Protein AF-0000000065790047 (afdb_homodimer)

InterPro domains:
  IPR000246 Peptidase T2, asparaginase 2 [PF01112] (4-310)
  IPR000246 Peptidase T2, asparaginase 2 [PTHR10188] (5-306)
  IPR029055 Nucleophile aminohydrolases, N-terminal [SSF56235] (20-314)
  IPR033844 Asparaginase-like 1, metazoa [cd04702] (3-308)

Foldseek 3Di:
DFDKKKKKWQFFALDDPVLVVLLVVLQLVLFLQLVCQQPPDPPDHHHQQSSFQSSQLSSLQRLSGQFQQVNAAAQVRFFWKKKKKFKAAVGQMFIETRDHQFSRRQVLGVLRSVVVPDRYDYDPVSNVSCVVVPTDGHPGCPSPDPVNVVLLVLVVVCVVVVHDQQFLQAPDPPDDPSRLGQRKIKMWIAHPVLMIMIMIMGRGGHHHHNVDDFQRRPELFQWHHHLQQWTKGKHWNRVLRNVLSQNNQLSCCCVPVVDFSAVSQAVSQVVSCVPPVTWIWMWIQTSSGGIHTDTPHQWMWMWMDDPQKIWIDIGDPDIDIDGSD/DFDKKKKKWQFFALDDPVLVVLLVVLQLVLFLQLVCQQPPDPPDHHHQQSSFQSSQLSSLQRLSGQFQQVNAAAQVRFFWKWKKKFKAAVGQMFIETRDHQFSRRQVLGVLRSVVVPDRYDYDPVSNVSCVVVPTDGHPGCPSPDPVNVVLLVLVVVCVVVVHDQQFSQAPDPPDDPSRLGQGKIKMWIAHPVLMIMIMIMGRGGHHHHNVDDFQRRPELFQWHHHLQQWTKGKHWNRVLRNVLSQNNQLSCCCVPVVDFSAVSQAVSQVVSCVPPVTWIWMWIQTSSGGIHTDTPHQWMWMWMDDPQKIWIDIGDPDIDIDGSD

Sequence (650 aa):
MPRPVLLIHGGAGDIPDSRIAGKFKGIKEALRCAWGSLVPASGAKGGALDAVETAVRSMELDENFNAGYGSCLNTDGQVEMEASLMEGQDLRAGCVTLLRDVMHPITVARRLMEKQRHTFIGGEAAQELALSTGSERLPANALVTEGARFTLQQFKEQLTQGKDPFFARTELAAEQKTDPSGETVGAVAMDHNGQIVVGTSTGGITGKWPGRIGDTPILGSGTYADNARGGVSTTGHGETIMRYNLAQRILAAIEHKGMSAQAAADQECREMTRRIGGTGGAIVVGHAGDLGISFTSQRMAWGYIQDDTIFYGIEGQVVHQEPLSMPRPVLLIHGGAGDIPDSRIAGKFKGIKEALRCAWGSLVPASGAKGGALDAVETAVRSMELDENFNAGYGSCLNTDGQVEMEASLMEGQDLRAGCVTLLRDVMHPITVARRLMEKQRHTFIGGEAAQELALSTGSERLPANALVTEGARFTLQQFKEQLTQGKDPFFARTELAAEQKTDPSGETVGAVAMDHNGQIVVGTSTGGITGKWPGRIGDTPILGSGTYADNARGGVSTTGHGETIMRYNLAQRILAAIEHKGMSAQAAADQECREMTRRIGGTGGAIVVGHAGDLGISFTSQRMAWGYIQDDTIFYGIEGQVVHQEPLS

Organism: Drosophila pseudoobscura pseudoobscura (NCBI:txid46245)

Solvent-accessible surface area (backbone atoms only — not comparable to full-atom values): 30143 Å² total; per-residue (Å²): 119,50,68,61,39,47,39,37,37,50,17,13,24,67,71,53,77,88,49,48,66,50,40,51,52,45,47,53,50,17,49,60,64,11,45,50,27,40,59,36,58,90,89,50,87,56,25,18,62,51,14,23,51,43,26,44,43,47,39,15,68,31,62,72,25,18,11,36,28,28,14,22,20,23,69,83,68,42,64,43,27,28,3,18,30,28,34,10,79,74,41,49,37,6,19,28,29,56,31,55,51,48,60,50,48,48,57,43,5,46,54,37,31,70,64,74,75,58,39,30,31,26,36,68,41,33,42,50,51,29,48,75,70,72,46,61,80,49,58,89,66,67,44,60,39,72,66,33,52,51,52,38,51,51,50,53,52,39,47,74,72,68,48,77,74,74,60,57,62,52,79,74,75,80,74,86,72,80,49,52,47,18,19,20,30,24,19,32,18,28,15,56,84,50,43,23,14,19,25,19,30,22,11,50,37,48,52,32,59,70,41,56,52,64,14,39,43,34,55,30,16,10,23,35,29,29,36,88,43,22,21,24,25,42,24,23,40,33,61,45,35,30,56,63,20,46,31,43,52,25,39,45,34,27,65,70,68,65,38,50,33,36,58,18,35,44,51,44,40,50,48,43,26,70,70,67,58,34,32,23,26,40,41,29,35,27,55,86,60,46,64,14,77,28,62,63,28,74,23,38,35,35,32,35,53,56,94,66,25,33,36,33,36,38,48,90,86,54,73,46,73,47,64,68,118,119,49,69,62,39,46,39,37,36,50,16,16,26,67,72,53,78,88,49,49,65,50,40,51,52,48,48,51,50,16,49,61,64,11,46,49,27,40,59,38,58,91,91,51,88,55,23,18,64,52,14,23,51,43,25,44,45,48,38,15,67,32,62,72,25,20,11,36,28,29,16,22,21,22,69,84,70,43,62,43,28,29,4,18,30,27,32,10,80,76,41,49,36,6,20,27,29,56,31,58,50,48,60,49,48,49,57,41,7,45,53,38,31,71,64,74,76,56,39,30,30,25,36,69,41,33,42,49,51,28,48,76,70,71,46,61,80,50,58,90,65,68,45,60,38,71,68,35,52,51,52,37,51,51,50,52,52,38,47,74,72,67,48,78,73,75,60,55,63,52,79,72,74,83,77,86,72,81,51,50,47,18,18,22,30,24,19,32,18,29,14,56,86,50,42,23,15,17,24,17,29,21,10,52,38,49,53,32,58,69,43,56,52,65,14,39,42,34,55,31,16,10,25,35,27,28,35,88,43,22,21,22,24,41,25,22,41,34,61,44,35,29,59,63,21,46,30,43,52,25,40,45,34,27,65,69,68,64,38,50,32,37,56,18,34,43,50,45,41,50,48,43,25,71,71,66,58,34,34,24,27,39,42,29,33,28,55,87,58,45,64,14,75,28,61,64,27,74,24,38,35,36,34,34,52,55,94,66,26,34,37,36,38,40,47,88,87,54,73,47,73,46,64,68,118

Nearest PDB structures (foldseek):
  4o48-assembly1_B  TM=9.661E-01  e=6.211E-39  Cavia porcellus
  4o47-assembly1_A  TM=9.664E-01  e=2.995E-37  Cavia porcellus
  4o47-assembly1_B  TM=9.741E-01  e=1.843E-36  Cavia porcellus
  2zak-assembly1_A  TM=9.322E-01  e=5.447E-31  Escherichia coli K-12
  3c17-assembly1_B  TM=9.003E-01  e=6.133E-29  Escherichia coli K-12

pLDDT: mean 92.82, std 13.57, range [29.94, 99.0]

Radius of gyration: 23.4 Å; Cα contacts (8 Å, |Δi|>4): 1970; chains: 2; bounding box: 59×70×54 Å

Structure (mmCIF, N/CA/C/O backbone):
data_AF-0000000065790047-model_v1
#
loop_
_entity.id
_entity.type
_entity.pdbx_description
1 polymer 'Probable isoaspartyl peptidase/L-asparaginase GA20639'
#
loop_
_atom_site.group_PDB
_atom_site.id
_atom_site.type_symbol
_atom_site.label_atom_id
_atom_site.label_alt_id
_atom_site.label_comp_id
_atom_site.label_asym_id
_atom_site.label_entity_id
_atom_site.label_seq_id
_atom_site.pdbx_PDB_ins_code
_atom_site.Cartn_x
_atom_site.Cartn_y
_atom_site.Cartn_z
_atom_site.occupancy
_atom_site.B_iso_or_equiv
_atom_site.auth_seq_id
_atom_site.auth_comp_id
_atom_site.auth_asym_id
_atom_site.auth_atom_id
_atom_site.pdbx_PDB_model_num
ATOM 1 N N . MET A 1 1 ? -23.281 -11.891 -21.797 1 73.44 1 MET A N 1
ATOM 2 C CA . MET A 1 1 ? -22.531 -12.016 -20.547 1 73.44 1 MET A CA 1
ATOM 3 C C . MET A 1 1 ? -21.047 -12.211 -20.844 1 73.44 1 MET A C 1
ATOM 5 O O . MET A 1 1 ? -20.672 -12.836 -21.828 1 73.44 1 MET A O 1
ATOM 9 N N . PRO A 1 2 ? -20.172 -11.586 -19.969 1 85 2 PRO A N 1
ATOM 10 C CA . PRO A 1 2 ? -18.75 -11.789 -20.266 1 85 2 PRO A CA 1
ATOM 11 C C . PRO A 1 2 ? -18.328 -13.25 -20.141 1 85 2 PRO A C 1
ATOM 13 O O . PRO A 1 2 ? -18.938 -14.016 -19.391 1 85 2 PRO A O 1
ATOM 16 N N . ARG A 1 3 ? -17.406 -13.617 -20.922 1 90.38 3 ARG A N 1
ATOM 17 C CA . ARG A 1 3 ? -16.828 -14.945 -20.812 1 90.38 3 ARG A CA 1
ATOM 18 C C . ARG A 1 3 ? -15.953 -15.07 -19.578 1 90.38 3 ARG A C 1
ATOM 20 O O . ARG A 1 3 ? -15.109 -14.203 -19.312 1 90.38 3 ARG A O 1
ATOM 27 N N . PRO A 1 4 ? -16.172 -16.125 -18.781 1 95.12 4 PRO A N 1
ATOM 28 C CA . PRO A 1 4 ? -15.328 -16.312 -17.609 1 95.12 4 PRO A CA 1
ATOM 29 C C . PRO A 1 4 ? -13.859 -16.516 -17.969 1 95.12 4 PRO A C 1
ATOM 31 O O . PRO A 1 4 ? -13.547 -17.172 -18.953 1 95.12 4 PRO A O 1
ATOM 34 N N . VAL A 1 5 ? -13.055 -15.93 -17.156 1 96.88 5 VAL A N 1
ATOM 35 C CA . VAL A 1 5 ? -11.609 -16.031 -17.359 1 96.88 5 VAL A CA 1
ATOM 36 C C . VAL A 1 5 ? -10.914 -16.297 -16.031 1 96.88 5 VAL A C 1
ATOM 38 O O . VAL A 1 5 ? -11.32 -15.781 -14.992 1 96.88 5 VAL A O 1
ATOM 41 N N . LEU A 1 6 ? -9.953 -17.203 -16.078 1 98.44 6 LEU A N 1
ATOM 42 C CA . LEU A 1 6 ? -9.062 -17.469 -14.953 1 98.44 6 LEU A CA 1
ATOM 43 C C . LEU A 1 6 ? -7.605 -17.438 -15.398 1 98.44 6 LEU A C 1
ATOM 45 O O . LEU A 1 6 ? -7.203 -18.219 -16.266 1 98.44 6 LEU A O 1
ATOM 49 N N . LEU A 1 7 ? -6.859 -16.531 -14.906 1 98.88 7 LEU A N 1
ATOM 50 C CA . LEU A 1 7 ? -5.441 -16.344 -15.195 1 98.88 7 LEU A CA 1
ATOM 51 C C . LEU A 1 7 ? -4.617 -16.359 -13.914 1 98.88 7 LEU A C 1
ATOM 53 O O . LEU A 1 7 ? -4.949 -15.68 -12.945 1 98.88 7 LEU A O 1
ATOM 57 N N . ILE A 1 8 ? -3.51 -17.219 -13.875 1 98.88 8 ILE A N 1
ATOM 58 C CA . ILE A 1 8 ? -2.725 -17.312 -12.648 1 98.88 8 ILE A CA 1
ATOM 59 C C . ILE A 1 8 ? -1.24 -17.172 -12.977 1 98.88 8 ILE A C 1
ATOM 61 O O . ILE A 1 8 ? -0.826 -17.359 -14.125 1 98.88 8 ILE A O 1
ATOM 65 N N . HIS A 1 9 ? -0.458 -16.734 -12.023 1 98.75 9 HIS A N 1
ATOM 66 C CA . HIS A 1 9 ? 0.995 -16.844 -12.094 1 98.75 9 HIS A CA 1
ATOM 67 C C . HIS A 1 9 ? 1.55 -17.578 -10.875 1 98.75 9 HIS A C 1
ATOM 69 O O . HIS A 1 9 ? 0.927 -17.578 -9.812 1 98.75 9 HIS A O 1
ATOM 75 N N . GLY A 1 10 ? 2.727 -18.203 -11.102 1 97.81 10 GLY A N 1
ATOM 76 C CA . GLY A 1 10 ? 3.43 -18.922 -10.047 1 97.81 10 GLY A CA 1
ATOM 77 C C . GLY A 1 10 ? 4.766 -18.297 -9.695 1 97.81 10 GLY A C 1
ATOM 78 O O . GLY A 1 10 ? 5.711 -19 -9.328 1 97.81 10 GLY A O 1
ATOM 79 N N . GLY A 1 11 ? 4.82 -16.984 -9.945 1 96.25 11 GLY A N 1
ATOM 80 C CA . GLY A 1 11 ? 6.016 -16.281 -9.508 1 96.25 11 GLY A CA 1
ATOM 81 C C . GLY A 1 11 ? 6.977 -15.977 -10.648 1 96.25 11 GLY A C 1
ATOM 82 O O . GLY A 1 11 ? 7.164 -16.797 -11.539 1 96.25 11 GLY A O 1
ATOM 83 N N . ALA A 1 12 ? 7.598 -14.812 -10.531 1 93.62 12 ALA A N 1
ATOM 84 C CA . ALA A 1 12 ? 8.625 -14.359 -11.461 1 93.62 12 ALA A CA 1
ATOM 85 C C . ALA A 1 12 ? 10.008 -14.391 -10.82 1 93.62 12 ALA A C 1
ATOM 87 O O . ALA A 1 12 ? 10.148 -14.148 -9.617 1 93.62 12 ALA A O 1
ATOM 88 N N . GLY A 1 13 ? 11.047 -14.711 -11.633 1 91.56 13 GLY A N 1
ATOM 89 C CA . GLY A 1 13 ? 12.422 -14.711 -11.148 1 91.56 13 GLY A CA 1
ATOM 90 C C . GLY A 1 13 ? 13.344 -15.578 -11.984 1 91.56 13 GLY A C 1
ATOM 91 O O . GLY A 1 13 ? 13.047 -15.883 -13.141 1 91.56 13 GLY A O 1
ATOM 92 N N . ASP A 1 14 ? 14.469 -15.891 -11.367 1 87.38 14 ASP A N 1
ATOM 93 C CA . ASP A 1 14 ? 15.445 -16.781 -11.992 1 87.38 14 ASP A CA 1
ATOM 94 C C . ASP A 1 14 ? 15.164 -18.234 -11.633 1 87.38 14 ASP A C 1
ATOM 96 O O . ASP A 1 14 ? 15.961 -18.875 -10.945 1 87.38 14 ASP A O 1
ATOM 100 N N . ILE A 1 15 ? 14.164 -18.766 -12.234 1 89.56 15 ILE A N 1
ATOM 101 C CA . ILE A 1 15 ? 13.719 -20.125 -11.984 1 89.56 15 ILE A CA 1
ATOM 102 C C . ILE A 1 15 ? 14.648 -21.109 -12.688 1 89.56 15 ILE A C 1
ATOM 104 O O . ILE A 1 15 ? 14.727 -21.125 -13.922 1 89.56 15 ILE A O 1
ATOM 108 N N . PRO A 1 16 ? 15.312 -21.922 -11.953 1 89.69 16 PRO A N 1
ATOM 109 C CA . PRO A 1 16 ? 16.203 -22.906 -12.602 1 89.69 16 PRO A CA 1
ATOM 110 C C . PRO A 1 16 ? 15.43 -23.969 -13.367 1 89.69 16 PRO A C 1
ATOM 112 O O . PRO A 1 16 ? 14.258 -24.234 -13.078 1 89.69 16 PRO A O 1
ATOM 115 N N . ASP A 1 17 ? 16.094 -24.688 -14.195 1 92.94 17 ASP A N 1
ATOM 116 C CA . ASP A 1 17 ? 15.484 -25.703 -15.031 1 92.94 17 ASP A CA 1
ATOM 117 C C . ASP A 1 17 ? 14.852 -26.812 -14.188 1 92.94 17 ASP A C 1
ATOM 119 O O . ASP A 1 17 ? 13.805 -27.359 -14.539 1 92.94 17 ASP A O 1
ATOM 123 N N . SER A 1 18 ? 15.477 -27.031 -13.07 1 91.69 18 SER A N 1
ATOM 124 C CA . SER A 1 18 ? 15.062 -28.141 -12.219 1 91.69 18 SER A CA 1
ATOM 125 C C . SER A 1 18 ? 13.703 -27.891 -11.586 1 91.69 18 SER A C 1
ATOM 127 O O . SER A 1 18 ? 13.055 -28.812 -11.102 1 91.69 18 SER A O 1
ATOM 129 N N . ARG A 1 19 ? 13.203 -26.672 -11.641 1 92.25 19 ARG A N 1
ATOM 130 C CA . ARG A 1 19 ? 11.953 -26.328 -10.969 1 92.25 19 ARG A CA 1
ATOM 131 C C . ARG A 1 19 ? 10.812 -26.172 -11.977 1 92.25 19 ARG A C 1
ATOM 133 O O . ARG A 1 19 ? 9.648 -26.062 -11.586 1 92.25 19 ARG A O 1
ATOM 140 N N . ILE A 1 20 ? 11.07 -26.266 -13.211 1 95.62 20 ILE A N 1
ATOM 141 C CA . ILE A 1 20 ? 10.102 -25.953 -14.258 1 95.62 20 ILE A CA 1
ATOM 142 C C . ILE A 1 20 ? 8.977 -26.984 -14.234 1 95.62 20 ILE A C 1
ATOM 144 O O . ILE A 1 20 ? 7.797 -26.625 -14.25 1 95.62 20 ILE A O 1
ATOM 148 N N . ALA A 1 21 ? 9.352 -28.234 -14.133 1 97 21 ALA A N 1
ATOM 149 C CA . ALA A 1 21 ? 8.352 -29.297 -14.164 1 97 21 ALA A CA 1
ATOM 150 C C . ALA A 1 21 ? 7.383 -29.172 -12.992 1 97 21 ALA A C 1
ATOM 152 O O . ALA A 1 21 ? 6.176 -29.359 -13.148 1 97 21 ALA A O 1
ATOM 153 N N . GLY A 1 22 ? 7.953 -28.906 -11.82 1 96.56 22 GLY A N 1
ATOM 154 C CA . GLY A 1 22 ? 7.117 -28.719 -10.648 1 96.56 22 GLY A CA 1
ATOM 155 C C . GLY A 1 22 ? 6.191 -27.531 -10.75 1 96.56 22 GLY A C 1
ATOM 156 O O . GLY A 1 22 ? 5.031 -27.594 -10.336 1 96.56 22 GLY A O 1
ATOM 157 N N . LYS A 1 23 ? 6.672 -26.469 -11.305 1 96.88 23 LYS A N 1
ATOM 158 C CA . LYS A 1 23 ? 5.863 -25.266 -11.492 1 96.88 23 LYS A CA 1
ATOM 159 C C . LYS A 1 23 ? 4.707 -25.531 -12.461 1 96.88 23 LYS A C 1
ATOM 161 O O . LYS A 1 23 ? 3.582 -25.078 -12.219 1 96.88 23 LYS A O 1
ATOM 166 N N . PHE A 1 24 ? 4.996 -26.234 -13.539 1 98 24 PHE A N 1
ATOM 167 C CA . PHE A 1 24 ? 3.943 -26.562 -14.492 1 98 24 PHE A CA 1
ATOM 168 C C . PHE A 1 24 ? 2.869 -27.422 -13.844 1 98 24 PHE A C 1
ATOM 170 O O . PHE A 1 24 ? 1.676 -27.188 -14.031 1 98 24 PHE A O 1
ATOM 177 N N . LYS A 1 25 ? 3.34 -28.391 -13.133 1 98.19 25 LYS A N 1
ATOM 178 C CA . LYS A 1 25 ? 2.389 -29.266 -12.445 1 98.19 25 LYS A CA 1
ATOM 179 C C . LYS A 1 25 ? 1.497 -28.453 -11.5 1 98.19 25 LYS A C 1
ATOM 181 O O . LYS A 1 25 ? 0.277 -28.641 -11.492 1 98.19 25 LYS A O 1
ATOM 186 N N . GLY A 1 26 ? 2.125 -27.594 -10.719 1 98.12 26 GLY A N 1
ATOM 187 C CA . GLY A 1 26 ? 1.375 -26.781 -9.773 1 98.12 26 GLY A CA 1
ATOM 188 C C . GLY A 1 26 ? 0.401 -25.828 -10.453 1 98.12 26 GLY A C 1
ATOM 189 O O . GLY A 1 26 ? -0.725 -25.656 -9.977 1 98.12 26 GLY A O 1
ATOM 190 N N . ILE A 1 27 ? 0.822 -25.25 -11.547 1 98.44 27 ILE A N 1
ATOM 191 C CA . ILE A 1 27 ? -0.015 -24.328 -12.305 1 98.44 27 ILE A CA 1
ATOM 192 C C . ILE A 1 27 ? -1.247 -25.062 -12.828 1 98.44 27 ILE A C 1
ATOM 194 O O . ILE A 1 27 ? -2.375 -24.594 -12.672 1 98.44 27 ILE A O 1
ATOM 198 N N . LYS A 1 28 ? -1.016 -26.188 -13.398 1 98.44 28 LYS A N 1
ATOM 199 C CA . LYS A 1 28 ? -2.115 -26.938 -13.984 1 98.44 28 LYS A CA 1
ATOM 200 C C . LYS A 1 28 ? -3.098 -27.406 -12.906 1 98.44 28 LYS A C 1
ATOM 202 O O . LYS A 1 28 ? -4.312 -27.328 -13.094 1 98.44 28 LYS A O 1
ATOM 207 N N . GLU A 1 29 ? -2.566 -27.844 -11.836 1 98.25 29 GLU A N 1
ATOM 208 C CA . GLU A 1 29 ? -3.414 -28.297 -10.734 1 98.25 29 GLU A CA 1
ATOM 209 C C . GLU A 1 29 ? -4.266 -27.156 -10.195 1 98.25 29 GLU A C 1
ATOM 211 O O . GLU A 1 29 ? -5.461 -27.328 -9.953 1 98.25 29 GLU A O 1
ATOM 216 N N . ALA A 1 30 ? -3.664 -26 -9.984 1 98.56 30 ALA A N 1
ATOM 217 C CA . ALA A 1 30 ? -4.379 -24.828 -9.484 1 98.56 30 ALA A CA 1
ATOM 218 C C . ALA A 1 30 ? -5.508 -24.422 -10.43 1 98.56 30 ALA A C 1
ATOM 220 O O . ALA A 1 30 ? -6.617 -24.109 -9.984 1 98.56 30 ALA A O 1
ATOM 221 N N . LEU A 1 31 ? -5.23 -24.484 -11.727 1 98.69 31 LEU A N 1
ATOM 222 C CA . LEU A 1 31 ? -6.23 -24.109 -12.727 1 98.69 31 LEU A CA 1
ATOM 223 C C . LEU A 1 31 ? -7.406 -25.094 -12.703 1 98.69 31 LEU A C 1
ATOM 225 O O . LEU A 1 31 ? -8.562 -24.672 -12.695 1 98.69 31 LEU A O 1
ATOM 229 N N . ARG A 1 32 ? -7.125 -26.344 -12.664 1 97.25 32 ARG A N 1
ATOM 230 C CA . ARG A 1 32 ? -8.172 -27.359 -12.695 1 97.25 32 ARG A CA 1
ATOM 231 C C . ARG A 1 32 ? -9.07 -27.266 -11.469 1 97.25 32 ARG A C 1
ATOM 233 O O . ARG A 1 32 ? -10.297 -27.312 -11.586 1 97.25 32 ARG A O 1
ATOM 240 N N . CYS A 1 33 ? -8.477 -27.062 -10.344 1 95.31 33 CYS A N 1
ATOM 241 C CA . CYS A 1 33 ? -9.258 -26.984 -9.117 1 95.31 33 CYS A CA 1
ATOM 242 C C . CYS A 1 33 ? -10.109 -25.719 -9.094 1 95.31 33 CYS A C 1
ATOM 244 O O . CYS A 1 33 ? -11.25 -25.734 -8.625 1 95.31 33 CYS A O 1
ATOM 246 N N . ALA A 1 34 ? -9.57 -24.656 -9.602 1 97.44 34 ALA A N 1
ATOM 247 C CA . ALA A 1 34 ? -10.219 -23.344 -9.477 1 97.44 34 ALA A CA 1
ATOM 248 C C . ALA A 1 34 ? -11.297 -23.172 -10.547 1 97.44 34 ALA A C 1
ATOM 250 O O . ALA A 1 34 ? -12.273 -22.453 -10.336 1 97.44 34 ALA A O 1
ATOM 251 N N . TRP A 1 35 ? -11.125 -23.797 -11.656 1 95.81 35 TRP A N 1
ATOM 252 C CA . TRP A 1 35 ? -12.062 -23.609 -12.758 1 95.81 35 TRP A CA 1
ATOM 253 C C . TRP A 1 35 ? -13.461 -24.062 -12.367 1 95.81 35 TRP A C 1
ATOM 255 O O . TRP A 1 35 ? -14.453 -23.422 -12.719 1 95.81 35 TRP A O 1
ATOM 265 N N . GLY A 1 36 ? -13.539 -25.156 -11.656 1 92.12 36 GLY A N 1
ATOM 266 C CA . GLY A 1 36 ? -14.828 -25.625 -11.172 1 92.12 36 GLY A CA 1
ATOM 267 C C . GLY A 1 36 ? -15.539 -24.641 -10.281 1 92.12 36 GLY A C 1
ATOM 268 O O . GLY A 1 36 ? -16.781 -24.578 -10.266 1 92.12 36 GLY A O 1
ATOM 269 N N . SER A 1 37 ? -14.781 -23.875 -9.57 1 93.94 37 SER A N 1
ATOM 270 C CA . SER A 1 37 ? -15.344 -22.844 -8.703 1 93.94 37 SER A CA 1
ATOM 271 C C . SER A 1 37 ? -15.82 -21.641 -9.508 1 93.94 37 SER A C 1
ATOM 273 O O . SER A 1 37 ? -16.766 -20.953 -9.109 1 93.94 37 SER A O 1
ATOM 275 N N . LEU A 1 38 ? -15.18 -21.375 -10.625 1 95.31 38 LEU A N 1
ATOM 276 C CA . LEU A 1 38 ? -15.516 -20.234 -11.461 1 95.31 38 LEU A CA 1
ATOM 277 C C . LEU A 1 38 ? -16.766 -20.516 -12.289 1 95.31 38 LEU A C 1
ATOM 279 O O . LEU A 1 38 ? -17.625 -19.641 -12.445 1 95.31 38 LEU A O 1
ATOM 283 N N . VAL A 1 39 ? -16.797 -21.703 -12.844 1 90.81 39 VAL A N 1
ATOM 284 C CA . VAL A 1 39 ? -17.922 -22.172 -13.648 1 90.81 39 VAL A CA 1
ATOM 285 C C . VAL A 1 39 ? -18.516 -23.422 -13.016 1 90.81 39 VAL A C 1
ATOM 287 O O . VAL A 1 39 ? -18.297 -24.531 -13.492 1 90.81 39 VAL A O 1
ATOM 290 N N . PRO A 1 40 ? -19.25 -23.125 -12.023 1 83.44 40 PRO A N 1
ATOM 291 C CA . PRO A 1 40 ? -19.812 -24.297 -11.336 1 83.44 40 PRO A CA 1
ATOM 292 C C . PRO A 1 40 ? -20.844 -25.047 -12.18 1 83.44 40 PRO A C 1
ATOM 294 O O . PRO A 1 40 ? -21.453 -24.453 -13.07 1 83.44 40 PRO A O 1
ATOM 297 N N . ALA A 1 41 ? -20.781 -26.344 -11.844 1 78.94 41 ALA A N 1
ATOM 298 C CA . ALA A 1 41 ? -21.844 -27.141 -12.461 1 78.94 41 ALA A CA 1
ATOM 299 C C . ALA A 1 41 ? -23.219 -26.578 -12.109 1 78.94 41 ALA A C 1
ATOM 301 O O . ALA A 1 41 ? -23.359 -25.812 -11.148 1 78.94 41 ALA A O 1
ATOM 302 N N . SER A 1 42 ? -24.094 -26.906 -12.906 1 74.06 42 SER A N 1
ATOM 303 C CA . SER A 1 42 ? -25.453 -26.406 -12.766 1 74.06 42 SER A CA 1
ATOM 304 C C . SER A 1 42 ? -25.938 -26.5 -11.32 1 74.06 42 SER A C 1
ATOM 306 O O . SER A 1 42 ? -25.844 -27.562 -10.703 1 74.06 42 SER A O 1
ATOM 308 N N . GLY A 1 43 ? -26.312 -25.297 -10.797 1 70.88 43 GLY A N 1
ATOM 309 C CA . GLY A 1 43 ? -26.922 -25.25 -9.484 1 70.88 43 GLY A CA 1
ATOM 310 C C . GLY A 1 43 ? -25.922 -24.984 -8.367 1 70.88 43 GLY A C 1
ATOM 311 O O . GLY A 1 43 ? -26.312 -24.672 -7.242 1 70.88 43 GLY A O 1
ATOM 312 N N . ALA A 1 44 ? -24.688 -25.062 -8.664 1 75.19 44 ALA A N 1
ATOM 313 C CA . ALA A 1 44 ? -23.719 -24.891 -7.582 1 75.19 44 ALA A CA 1
ATOM 314 C C . ALA A 1 44 ? -23.312 -23.422 -7.441 1 75.19 44 ALA A C 1
ATOM 316 O O . ALA A 1 44 ? -23.438 -22.656 -8.391 1 75.19 44 ALA A O 1
ATOM 317 N N . LYS A 1 45 ? -23.016 -23.094 -6.176 1 79.62 45 LYS A N 1
ATOM 318 C CA . LYS A 1 45 ? -22.547 -21.75 -5.891 1 79.62 45 LYS A CA 1
ATOM 319 C C . LYS A 1 45 ? -21.078 -21.578 -6.293 1 79.62 45 LYS A C 1
ATOM 321 O O . LYS A 1 45 ? -20.297 -22.516 -6.188 1 79.62 45 LYS A O 1
ATOM 326 N N . GLY A 1 46 ? -20.688 -20.531 -7.098 1 83.88 46 GLY A N 1
ATOM 327 C CA . GLY A 1 46 ? -19.328 -20.188 -7.461 1 83.88 46 GLY A CA 1
ATOM 328 C C . GLY A 1 46 ? -19.203 -18.828 -8.109 1 83.88 46 GLY A C 1
ATOM 329 O O . GLY A 1 46 ? -20.203 -18.125 -8.281 1 83.88 46 GLY A O 1
ATOM 330 N N . GLY A 1 47 ? -18.062 -18.375 -8.242 1 95.25 47 GLY A N 1
ATOM 331 C CA . GLY A 1 47 ? -17.766 -17.078 -8.844 1 95.25 47 GLY A CA 1
ATOM 332 C C . GLY A 1 47 ? -16.297 -16.734 -8.805 1 95.25 47 GLY A C 1
ATOM 333 O O . GLY A 1 47 ? -15.461 -17.594 -8.492 1 95.25 47 GLY A O 1
ATOM 334 N N . ALA A 1 48 ? -16.062 -15.617 -9.242 1 98 48 ALA A N 1
ATOM 335 C CA . ALA A 1 48 ? -14.664 -15.172 -9.359 1 98 48 ALA A CA 1
ATOM 336 C C . ALA A 1 48 ? -13.969 -15.203 -8 1 98 48 ALA A C 1
ATOM 338 O O . ALA A 1 48 ? -12.797 -15.578 -7.906 1 98 48 ALA A O 1
ATOM 339 N N . LEU A 1 49 ? -14.672 -14.82 -6.949 1 98.19 49 LEU A N 1
ATOM 340 C CA . LEU A 1 49 ? -14.094 -14.781 -5.609 1 98.19 49 LEU A CA 1
ATOM 341 C C . LEU A 1 49 ? -13.656 -16.172 -5.168 1 98.19 49 LEU A C 1
ATOM 343 O O . LEU A 1 49 ? -12.516 -16.359 -4.723 1 98.19 49 LEU A O 1
ATOM 347 N N . ASP A 1 50 ? -14.5 -17.156 -5.328 1 98.12 50 ASP A N 1
ATOM 348 C CA . ASP A 1 50 ? -14.195 -18.531 -4.949 1 98.12 50 ASP A CA 1
ATOM 349 C C . ASP A 1 50 ? -13.07 -19.109 -5.812 1 98.12 50 ASP A C 1
ATOM 351 O O . ASP A 1 50 ? -12.203 -19.828 -5.312 1 98.12 50 ASP A O 1
ATOM 355 N N . ALA A 1 51 ? -13.078 -18.812 -7.043 1 98.56 51 ALA A N 1
ATOM 356 C CA . ALA A 1 51 ? -12.078 -19.328 -7.973 1 98.56 51 ALA A CA 1
ATOM 357 C C . ALA A 1 51 ? -10.688 -18.812 -7.625 1 98.56 51 ALA A C 1
ATOM 359 O O . ALA A 1 51 ? -9.719 -19.578 -7.59 1 98.56 51 ALA A O 1
ATOM 360 N N . VAL A 1 52 ? -10.594 -17.531 -7.383 1 98.88 52 VAL A N 1
ATOM 361 C CA . VAL A 1 52 ? -9.312 -16.906 -7.07 1 98.88 52 VAL A CA 1
ATOM 362 C C . VAL A 1 52 ? -8.773 -17.469 -5.758 1 98.88 52 VAL A C 1
ATOM 364 O O . VAL A 1 52 ? -7.602 -17.859 -5.672 1 98.88 52 VAL A O 1
ATOM 367 N N . GLU A 1 53 ? -9.594 -17.547 -4.766 1 98.81 53 GLU A N 1
ATOM 368 C CA . GLU A 1 53 ? -9.148 -18.125 -3.502 1 98.81 53 GLU A CA 1
ATOM 369 C C . GLU A 1 53 ? -8.688 -19.578 -3.682 1 98.81 53 GLU A C 1
ATOM 371 O O . GLU A 1 53 ? -7.645 -19.969 -3.158 1 98.81 53 GLU A O 1
ATOM 376 N N . THR A 1 54 ? -9.445 -20.359 -4.441 1 98.62 54 THR A N 1
ATOM 377 C CA . THR A 1 54 ? -9.133 -21.766 -4.656 1 98.62 54 THR A CA 1
ATOM 378 C C . THR A 1 54 ? -7.797 -21.922 -5.383 1 98.62 54 THR A C 1
ATOM 380 O O . THR A 1 54 ? -6.969 -22.75 -5.004 1 98.62 54 THR A O 1
ATOM 383 N N . ALA A 1 55 ? -7.602 -21.109 -6.406 1 98.88 55 ALA A N 1
ATOM 384 C CA . ALA A 1 55 ? -6.355 -21.188 -7.168 1 98.88 55 ALA A CA 1
ATOM 385 C C . ALA A 1 55 ? -5.156 -20.859 -6.281 1 98.88 55 ALA A C 1
ATOM 387 O O . ALA A 1 55 ? -4.164 -21.594 -6.277 1 98.88 55 ALA A O 1
ATOM 388 N N . VAL A 1 56 ? -5.25 -19.797 -5.512 1 98.94 56 VAL A N 1
ATOM 389 C CA . VAL A 1 56 ? -4.133 -19.359 -4.688 1 98.94 56 VAL A CA 1
ATOM 390 C C . VAL A 1 56 ? -3.895 -20.359 -3.555 1 98.94 56 VAL A C 1
ATOM 392 O O . VAL A 1 56 ? -2.75 -20.672 -3.232 1 98.94 56 VAL A O 1
ATOM 395 N N . ARG A 1 57 ? -4.949 -20.891 -3.002 1 98.81 57 ARG A N 1
ATOM 396 C CA . ARG A 1 57 ? -4.809 -21.906 -1.962 1 98.81 57 ARG A CA 1
ATOM 397 C C . ARG A 1 57 ? -4.047 -23.125 -2.48 1 98.81 57 ARG A C 1
ATOM 399 O O . ARG A 1 57 ? -3.201 -23.672 -1.778 1 98.81 57 ARG A O 1
ATOM 406 N N . SER A 1 58 ? -4.422 -23.547 -3.652 1 98.75 58 SER A N 1
ATOM 407 C CA . SER A 1 58 ? -3.738 -24.688 -4.254 1 98.75 58 SER A CA 1
ATOM 408 C C . SER A 1 58 ? -2.234 -24.453 -4.34 1 98.75 58 SER A C 1
ATOM 410 O O . SER A 1 58 ? -1.439 -25.328 -4.004 1 98.75 58 SER A O 1
ATOM 412 N N . MET A 1 59 ? -1.905 -23.25 -4.727 1 98.56 59 MET A N 1
ATOM 413 C CA . MET A 1 59 ? -0.49 -22.938 -4.891 1 98.56 59 MET A CA 1
ATOM 414 C C . MET A 1 59 ? 0.18 -22.734 -3.533 1 98.56 59 MET A C 1
ATOM 416 O O . MET A 1 59 ? 1.368 -23.016 -3.375 1 98.56 59 MET A O 1
ATOM 420 N N . GLU A 1 60 ? -0.551 -22.281 -2.521 1 98.44 60 GLU A N 1
ATOM 421 C CA . GLU A 1 60 ? -0.019 -22.125 -1.171 1 98.44 60 GLU A CA 1
ATOM 422 C C . GLU A 1 60 ? 0.336 -23.469 -0.551 1 98.44 60 GLU A C 1
ATOM 424 O O . GLU A 1 60 ? 1.11 -23.531 0.406 1 98.44 60 GLU A O 1
ATOM 429 N N . LEU A 1 61 ? -0.161 -24.547 -1.098 1 97.75 61 LEU A N 1
ATOM 430 C CA . LEU A 1 61 ? 0.082 -25.891 -0.572 1 97.75 61 LEU A CA 1
ATOM 431 C C . LEU A 1 61 ? 1.304 -26.516 -1.233 1 97.75 61 LEU A C 1
ATOM 433 O O . LEU A 1 61 ? 1.777 -27.562 -0.797 1 97.75 61 LEU A O 1
ATOM 437 N N . ASP A 1 62 ? 1.789 -25.906 -2.25 1 96.88 62 ASP A N 1
ATOM 438 C CA . ASP A 1 62 ? 2.793 -26.5 -3.127 1 96.88 62 ASP A CA 1
ATOM 439 C C . ASP A 1 62 ? 4.164 -25.875 -2.906 1 96.88 62 ASP A C 1
ATOM 441 O O . ASP A 1 62 ? 4.348 -24.672 -3.168 1 96.88 62 ASP A O 1
ATOM 445 N N . GLU A 1 63 ? 5.152 -26.609 -2.535 1 94.75 63 GLU A N 1
ATOM 446 C CA . GLU A 1 63 ? 6.469 -26.094 -2.172 1 94.75 63 GLU A CA 1
ATOM 447 C C . GLU A 1 63 ? 7.215 -25.578 -3.396 1 94.75 63 GLU A C 1
ATOM 449 O O . GLU A 1 63 ? 8.242 -24.906 -3.268 1 94.75 63 GLU A O 1
ATOM 454 N N . ASN A 1 64 ? 6.613 -25.828 -4.594 1 94.12 64 ASN A N 1
ATOM 455 C CA . ASN A 1 64 ? 7.23 -25.297 -5.801 1 94.12 64 ASN A CA 1
ATOM 456 C C . ASN A 1 64 ? 6.988 -23.797 -5.934 1 94.12 64 ASN A C 1
ATOM 458 O O . ASN A 1 64 ? 7.59 -23.141 -6.789 1 94.12 64 ASN A O 1
ATOM 462 N N . PHE A 1 65 ? 6.156 -23.312 -5.086 1 95.88 65 PHE A N 1
ATOM 463 C CA . PHE A 1 65 ? 5.832 -21.891 -5.102 1 95.88 65 PHE A CA 1
ATOM 464 C C . PHE A 1 65 ? 6.25 -21.219 -3.797 1 95.88 65 PHE A C 1
ATOM 466 O O . PHE A 1 65 ? 6.578 -21.906 -2.824 1 95.88 65 PHE A O 1
ATOM 473 N N . ASN A 1 66 ? 6.355 -19.859 -3.807 1 94.44 66 ASN A N 1
ATOM 474 C CA . ASN A 1 66 ? 6.723 -19.047 -2.648 1 94.44 66 ASN A CA 1
ATOM 475 C C . ASN A 1 66 ? 5.5 -18.391 -2.018 1 94.44 66 ASN A C 1
ATOM 477 O O . ASN A 1 66 ? 5.344 -17.172 -2.092 1 94.44 66 ASN A O 1
ATOM 481 N N . ALA A 1 67 ? 4.707 -19.156 -1.363 1 96.81 67 ALA A N 1
ATOM 482 C CA . ALA A 1 67 ? 3.498 -18.797 -0.625 1 96.81 67 ALA A CA 1
ATOM 483 C C . ALA A 1 67 ? 3.006 -19.969 0.229 1 96.81 67 ALA A C 1
ATOM 485 O O . ALA A 1 67 ? 2.938 -21.094 -0.242 1 96.81 67 ALA A O 1
ATOM 486 N N . GLY A 1 68 ? 2.639 -19.688 1.475 1 96.5 68 GLY A N 1
ATOM 487 C CA . GLY A 1 68 ? 2.301 -20.812 2.318 1 96.5 68 GLY A CA 1
ATOM 488 C C . GLY A 1 68 ? 3.451 -21.797 2.496 1 96.5 68 GLY A C 1
ATOM 489 O O . GLY A 1 68 ? 4.539 -21.406 2.934 1 96.5 68 GLY A O 1
ATOM 490 N N . TYR A 1 69 ? 3.172 -23.047 2.182 1 96 69 TYR A N 1
ATOM 491 C CA . TYR A 1 69 ? 4.227 -24.062 2.225 1 96 69 TYR A CA 1
ATOM 492 C C . TYR A 1 69 ? 5.242 -23.828 1.11 1 96 69 TYR A C 1
ATOM 494 O O . TYR A 1 69 ? 4.891 -23.859 -0.071 1 96 69 TYR A O 1
ATOM 502 N N . GLY A 1 70 ? 6.445 -23.531 1.495 1 93.12 70 GLY A N 1
ATOM 503 C CA . GLY A 1 70 ? 7.469 -23.203 0.513 1 93.12 70 GLY A CA 1
ATOM 504 C C . GLY A 1 70 ? 7.883 -21.75 0.541 1 93.12 70 GLY A C 1
ATOM 505 O O . GLY A 1 70 ? 8.68 -21.297 -0.292 1 93.12 70 GLY A O 1
ATOM 506 N N . SER A 1 71 ? 7.395 -21 1.522 1 96.5 71 SER A N 1
ATOM 507 C CA . SER A 1 71 ? 7.711 -19.578 1.686 1 96.5 71 SER A CA 1
ATOM 508 C C . SER A 1 71 ? 9.203 -19.375 1.952 1 96.5 71 SER A C 1
ATOM 510 O O . SER A 1 71 ? 9.844 -20.203 2.604 1 96.5 71 SER A O 1
ATOM 512 N N . CYS A 1 72 ? 9.695 -18.281 1.451 1 96.06 72 CYS A N 1
ATOM 513 C CA . CYS A 1 72 ? 11.055 -17.859 1.743 1 96.06 72 CYS A CA 1
ATOM 514 C C . CYS A 1 72 ? 11.227 -17.531 3.225 1 96.06 72 CYS A C 1
ATOM 516 O O . CYS A 1 72 ? 10.25 -17.234 3.912 1 96.06 72 CYS A O 1
ATOM 518 N N . LEU A 1 73 ? 12.492 -17.625 3.588 1 96.94 73 LEU A N 1
ATOM 519 C CA . LEU A 1 73 ? 12.773 -17.391 5 1 96.94 73 LEU A CA 1
ATOM 520 C C . LEU A 1 73 ? 13.414 -16.016 5.215 1 96.94 73 LEU A C 1
ATOM 522 O O . LEU A 1 73 ? 14.227 -15.578 4.402 1 96.94 73 LEU A O 1
ATOM 526 N N . ASN A 1 74 ? 12.984 -15.359 6.297 1 96.31 74 ASN A N 1
ATOM 527 C CA . ASN A 1 74 ? 13.664 -14.125 6.688 1 96.31 74 ASN A CA 1
ATOM 528 C C . ASN A 1 74 ? 15.023 -14.406 7.32 1 96.31 74 ASN A C 1
ATOM 530 O O . ASN A 1 74 ? 15.43 -15.562 7.434 1 96.31 74 ASN A O 1
ATOM 534 N N . THR A 1 75 ? 15.773 -13.422 7.746 1 95.5 75 THR A N 1
ATOM 535 C CA . THR A 1 75 ? 17.125 -13.562 8.25 1 95.5 75 THR A CA 1
ATOM 536 C C . THR A 1 75 ? 17.141 -14.383 9.539 1 95.5 75 THR A C 1
ATOM 538 O O . THR A 1 75 ? 18.188 -14.922 9.922 1 95.5 75 THR A O 1
ATOM 541 N N . ASP A 1 76 ? 15.992 -14.57 10.195 1 96.25 76 ASP A N 1
ATOM 542 C CA . ASP A 1 76 ? 15.883 -15.367 11.422 1 96.25 76 ASP A CA 1
ATOM 543 C C . ASP A 1 76 ? 15.516 -16.812 11.102 1 96.25 76 ASP A C 1
ATOM 545 O O . ASP A 1 76 ? 15.336 -17.625 12.016 1 96.25 76 ASP A O 1
ATOM 549 N N . GLY A 1 77 ? 15.32 -17.031 9.891 1 96.62 77 GLY A N 1
ATOM 550 C CA . GLY A 1 77 ? 14.969 -18.391 9.477 1 96.62 77 GLY A CA 1
ATOM 551 C C . GLY A 1 77 ? 13.492 -18.688 9.648 1 96.62 77 GLY A C 1
ATOM 552 O O . GLY A 1 77 ? 13.109 -19.859 9.742 1 96.62 77 GLY A O 1
ATOM 553 N N . GLN A 1 78 ? 12.703 -17.625 9.695 1 96.88 78 GLN A N 1
ATOM 554 C CA . GLN A 1 78 ? 11.273 -17.797 9.938 1 96.88 78 GLN A CA 1
ATOM 555 C C . GLN A 1 78 ? 10.453 -17.406 8.711 1 96.88 78 GLN A C 1
ATOM 557 O O . GLN A 1 78 ? 10.914 -16.609 7.883 1 96.88 78 GLN A O 1
ATOM 562 N N . VAL A 1 79 ? 9.25 -18.016 8.648 1 97.38 79 VAL A N 1
ATOM 563 C CA . VAL A 1 79 ? 8.305 -17.688 7.586 1 97.38 79 VAL A CA 1
ATOM 564 C C . VAL A 1 79 ? 7.387 -16.547 8.047 1 97.38 79 VAL A C 1
ATOM 566 O O . VAL A 1 79 ? 6.801 -16.625 9.133 1 97.38 79 VAL A O 1
ATOM 569 N N . GLU A 1 80 ? 7.277 -15.492 7.332 1 97.5 80 GLU A N 1
ATOM 570 C CA . GLU A 1 80 ? 6.293 -14.43 7.449 1 97.5 80 GLU A CA 1
ATOM 571 C C . GLU A 1 80 ? 5.59 -14.172 6.117 1 97.5 80 GLU A C 1
ATOM 573 O O . GLU A 1 80 ? 6.23 -13.805 5.133 1 97.5 80 GLU A O 1
ATOM 578 N N . MET A 1 81 ? 4.277 -14.305 6.172 1 98.25 81 MET A N 1
ATOM 579 C CA . MET A 1 81 ? 3.564 -14.297 4.898 1 98.25 81 MET A CA 1
ATOM 580 C C . MET A 1 81 ? 2.65 -13.086 4.789 1 98.25 81 MET A C 1
ATOM 582 O O . MET A 1 81 ? 2.365 -12.422 5.793 1 98.25 81 MET A O 1
ATOM 586 N N . GLU A 1 82 ? 2.25 -12.812 3.555 1 98.44 82 GLU A N 1
ATOM 587 C CA . GLU A 1 82 ? 1.323 -11.742 3.211 1 98.44 82 GLU A CA 1
ATOM 588 C C . GLU A 1 82 ? 0.363 -12.172 2.105 1 98.44 82 GLU A C 1
ATOM 590 O O . GLU A 1 82 ? 0.705 -13.016 1.274 1 98.44 82 GLU A O 1
ATOM 595 N N . ALA A 1 83 ? -0.793 -11.57 2.115 1 98.88 83 ALA A N 1
ATOM 596 C CA . ALA A 1 83 ? -1.748 -11.828 1.04 1 98.88 83 ALA A CA 1
ATOM 597 C C . ALA A 1 83 ? -2.744 -10.68 0.907 1 98.88 83 ALA A C 1
ATOM 599 O O . ALA A 1 83 ? -2.916 -9.883 1.836 1 98.88 83 ALA A O 1
ATOM 600 N N . SER A 1 84 ? -3.328 -10.586 -0.213 1 98.94 84 SER A N 1
ATOM 601 C CA . SER A 1 84 ? -4.418 -9.656 -0.477 1 98.94 84 SER A CA 1
ATOM 602 C C . SER A 1 84 ? -5.434 -10.25 -1.447 1 98.94 84 SER A C 1
ATOM 604 O O . SER A 1 84 ? -5.074 -11.047 -2.318 1 98.94 84 SER A O 1
ATOM 606 N N . LEU A 1 85 ? -6.652 -9.969 -1.238 1 98.94 85 LEU A N 1
ATOM 607 C CA . LEU A 1 85 ? -7.805 -10.352 -2.043 1 98.94 85 LEU A CA 1
ATOM 608 C C . LEU A 1 85 ? -8.727 -9.156 -2.279 1 98.94 85 LEU A C 1
ATOM 610 O O . LEU A 1 85 ? -9.117 -8.477 -1.331 1 98.94 85 LEU A O 1
ATOM 614 N N . MET A 1 86 ? -9.039 -8.922 -3.574 1 98.94 86 MET A N 1
ATOM 615 C CA . MET A 1 86 ? -9.805 -7.723 -3.9 1 98.94 86 MET A CA 1
ATOM 616 C C . MET A 1 86 ? -10.859 -8.023 -4.961 1 98.94 86 MET A C 1
ATOM 618 O O . MET A 1 86 ? -10.586 -8.742 -5.926 1 98.94 86 MET A O 1
ATOM 622 N N . GLU A 1 87 ? -12.039 -7.531 -4.777 1 98.56 87 GLU A N 1
ATOM 623 C CA . GLU A 1 87 ? -13.102 -7.613 -5.77 1 98.56 87 GLU A CA 1
ATOM 624 C C . GLU A 1 87 ? -13.359 -6.254 -6.418 1 98.56 87 GLU A C 1
ATOM 626 O O . GLU A 1 87 ? -13.32 -5.223 -5.742 1 98.56 87 GLU A O 1
ATOM 631 N N . GLY A 1 88 ? -13.734 -6.254 -7.648 1 98.56 88 GLY A N 1
ATOM 632 C CA . GLY A 1 88 ? -13.68 -5.051 -8.461 1 98.56 88 GLY A CA 1
ATOM 633 C C . GLY A 1 88 ? -14.977 -4.262 -8.453 1 98.56 88 GLY A C 1
ATOM 634 O O . GLY A 1 88 ? -14.984 -3.068 -8.766 1 98.56 88 GLY A O 1
ATOM 635 N N . GLN A 1 89 ? -16.062 -4.848 -8.117 1 97.81 89 GLN A N 1
ATOM 636 C CA . GLN A 1 89 ? -17.344 -4.172 -8.234 1 97.81 89 GLN A CA 1
ATOM 637 C C . GLN A 1 89 ? -17.469 -3.035 -7.223 1 97.81 89 GLN A C 1
ATOM 639 O O . GLN A 1 89 ? -17.703 -1.886 -7.598 1 97.81 89 GLN A O 1
ATOM 644 N N . ASP A 1 90 ? -17.203 -3.336 -5.988 1 97.44 90 ASP A N 1
ATOM 645 C CA . ASP A 1 90 ? -17.344 -2.35 -4.922 1 97.44 90 ASP A CA 1
ATOM 646 C C . ASP A 1 90 ? -15.992 -2 -4.309 1 97.44 90 ASP A C 1
ATOM 648 O O . ASP A 1 90 ? -15.93 -1.348 -3.266 1 97.44 90 ASP A O 1
ATOM 652 N N . LEU A 1 91 ? -14.977 -2.537 -4.887 1 98.5 91 LEU A N 1
ATOM 653 C CA . LEU A 1 91 ? -13.609 -2.297 -4.453 1 98.5 91 LEU A CA 1
ATOM 654 C C . LEU A 1 91 ? -13.391 -2.791 -3.025 1 98.5 91 LEU A C 1
ATOM 656 O O . LEU A 1 91 ? -12.672 -2.16 -2.246 1 98.5 91 LEU A O 1
ATOM 660 N N . ARG A 1 92 ? -14.078 -3.869 -2.613 1 98.25 92 ARG A N 1
ATOM 661 C CA . ARG A 1 92 ? -13.82 -4.492 -1.318 1 98.25 92 ARG A CA 1
ATOM 662 C C . ARG A 1 92 ? -12.508 -5.262 -1.331 1 98.25 92 ARG A C 1
ATOM 664 O O . ARG A 1 92 ? -12.156 -5.887 -2.334 1 98.25 92 ARG A O 1
ATOM 671 N N . ALA A 1 93 ? -11.812 -5.238 -0.196 1 98.88 93 ALA A N 1
ATOM 672 C CA . ALA A 1 93 ? -10.516 -5.914 -0.158 1 98.88 93 ALA A CA 1
ATOM 673 C C . ALA A 1 93 ? -10.164 -6.336 1.265 1 98.88 93 ALA A C 1
ATOM 675 O O . ALA A 1 93 ? -10.695 -5.793 2.232 1 98.88 93 ALA A O 1
ATOM 676 N N . GLY A 1 94 ? -9.383 -7.336 1.372 1 98.88 94 GLY A N 1
ATOM 677 C CA . GLY A 1 94 ? -8.688 -7.754 2.576 1 98.88 94 GLY A CA 1
ATOM 678 C C . GLY A 1 94 ? -7.195 -7.953 2.365 1 98.88 94 GLY A C 1
ATOM 679 O O . GLY A 1 94 ? -6.781 -8.633 1.423 1 98.88 94 GLY A O 1
ATOM 680 N N . CYS A 1 95 ? -6.398 -7.316 3.176 1 98.94 95 CYS A N 1
ATOM 681 C CA . CYS A 1 95 ? -4.941 -7.398 3.129 1 98.94 95 CYS A CA 1
ATOM 682 C C . CYS A 1 95 ? -4.379 -7.824 4.48 1 98.94 95 CYS A C 1
ATOM 684 O O . CYS A 1 95 ? -4.758 -7.277 5.516 1 98.94 95 CYS A O 1
ATOM 686 N N . VAL A 1 96 ? -3.498 -8.797 4.473 1 98.88 96 VAL A N 1
ATOM 687 C CA . VAL A 1 96 ? -2.879 -9.266 5.711 1 98.88 96 VAL A CA 1
ATOM 688 C C . VAL A 1 96 ? -1.366 -9.359 5.527 1 98.88 96 VAL A C 1
ATOM 690 O O . VAL A 1 96 ? -0.886 -9.688 4.438 1 98.88 96 VAL A O 1
ATOM 693 N N . THR A 1 97 ? -0.646 -9.062 6.551 1 98.75 97 THR A N 1
ATOM 694 C CA . THR A 1 97 ? 0.81 -9.117 6.492 1 98.75 97 THR A CA 1
ATOM 695 C C . THR A 1 97 ? 1.385 -9.641 7.805 1 98.75 97 THR A C 1
ATOM 697 O O . THR A 1 97 ? 0.683 -9.695 8.82 1 98.75 97 THR A O 1
ATOM 700 N N . LEU A 1 98 ? 2.637 -10.094 7.711 1 98.12 98 LEU A N 1
ATOM 701 C CA . LEU A 1 98 ? 3.395 -10.555 8.867 1 98.12 98 LEU A CA 1
ATOM 702 C C . LEU A 1 98 ? 2.682 -11.719 9.555 1 98.12 98 LEU A C 1
ATOM 704 O O . LEU A 1 98 ? 2.678 -11.805 10.789 1 98.12 98 LEU A O 1
ATOM 708 N N . LEU A 1 99 ? 1.993 -12.5 8.742 1 97.88 99 LEU A N 1
ATOM 709 C CA . LEU A 1 99 ? 1.295 -13.688 9.219 1 97.88 99 LEU A CA 1
ATOM 710 C C . LEU A 1 99 ? 2.254 -14.867 9.359 1 97.88 99 LEU A C 1
ATOM 712 O O . LEU A 1 99 ? 3.1 -15.086 8.484 1 97.88 99 LEU A O 1
ATOM 716 N N . ARG A 1 100 ? 2.111 -15.602 10.414 1 96.94 100 ARG A N 1
ATOM 717 C CA . ARG A 1 100 ? 2.943 -16.781 10.648 1 96.94 100 ARG A CA 1
ATOM 718 C C . ARG A 1 100 ? 2.086 -18 10.961 1 96.94 100 ARG A C 1
ATOM 720 O O . ARG A 1 100 ? 0.964 -17.875 11.453 1 96.94 100 ARG A O 1
ATOM 727 N N . ASP A 1 101 ? 2.547 -19.094 10.562 1 96.75 101 ASP A N 1
ATOM 728 C CA . ASP A 1 101 ? 2.061 -20.375 11.047 1 96.75 101 ASP A CA 1
ATOM 729 C C . ASP A 1 101 ? 0.609 -20.609 10.633 1 96.75 101 ASP A C 1
ATOM 731 O O . ASP A 1 101 ? -0.181 -21.172 11.391 1 96.75 101 ASP A O 1
ATOM 735 N N . VAL A 1 102 ? 0.196 -20.078 9.555 1 97.81 102 VAL A N 1
ATOM 736 C CA . VAL A 1 102 ? -1.1 -20.312 8.93 1 97.81 102 VAL A CA 1
ATOM 737 C C . VAL A 1 102 ? -0.9 -20.781 7.488 1 97.81 102 VAL A C 1
ATOM 739 O O . VAL A 1 102 ? -0.172 -20.141 6.723 1 97.81 102 VAL A O 1
ATOM 742 N N . MET A 1 103 ? -1.53 -21.812 7.113 1 98.12 103 MET A N 1
ATOM 743 C CA . MET A 1 103 ? -1.267 -22.469 5.832 1 98.12 103 MET A CA 1
ATOM 744 C C . MET A 1 103 ? -1.738 -21.594 4.672 1 98.12 103 MET A C 1
ATOM 746 O O . MET A 1 103 ? -1.114 -21.578 3.609 1 98.12 103 MET A O 1
ATOM 750 N N . HIS A 1 104 ? -2.912 -20.922 4.867 1 98.69 104 HIS A N 1
ATOM 751 C CA . HIS A 1 104 ? -3.545 -20.234 3.746 1 98.69 104 HIS A CA 1
ATOM 752 C C . HIS A 1 104 ? -3.762 -18.766 4.051 1 98.69 104 HIS A C 1
ATOM 754 O O . HIS A 1 104 ? -4.883 -18.344 4.34 1 98.69 104 HIS A O 1
ATOM 760 N N . PRO A 1 105 ? -2.758 -17.906 3.818 1 98.75 105 PRO A N 1
ATOM 761 C CA . PRO A 1 105 ? -2.912 -16.469 4.031 1 98.75 105 PRO A CA 1
ATOM 762 C C . PRO A 1 105 ? -4.023 -15.867 3.174 1 98.75 105 PRO A C 1
ATOM 764 O O . PRO A 1 105 ? -4.684 -14.914 3.598 1 98.75 105 PRO A O 1
ATOM 767 N N . ILE A 1 106 ? -4.285 -16.391 1.992 1 98.94 106 ILE A N 1
ATOM 768 C CA . ILE A 1 106 ? -5.293 -15.844 1.092 1 98.94 106 ILE A CA 1
ATOM 769 C C . ILE A 1 106 ? -6.676 -15.984 1.718 1 98.94 106 ILE A C 1
ATOM 771 O O . ILE A 1 106 ? -7.543 -15.125 1.529 1 98.94 106 ILE A O 1
ATOM 775 N N . THR A 1 107 ? -6.836 -17.031 2.432 1 98.88 107 THR A N 1
ATOM 776 C CA . THR A 1 107 ? -8.102 -17.234 3.121 1 98.88 107 THR A CA 1
ATOM 777 C C . THR A 1 107 ? -8.273 -16.234 4.254 1 98.88 107 THR A C 1
ATOM 779 O O . THR A 1 107 ? -9.383 -15.75 4.5 1 98.88 107 THR A O 1
ATOM 782 N N . VAL A 1 108 ? -7.191 -15.938 4.953 1 98.88 108 VAL A N 1
ATOM 783 C CA . VAL A 1 108 ? -7.246 -14.938 6.016 1 98.88 108 VAL A CA 1
ATOM 784 C C . VAL A 1 108 ? -7.598 -13.578 5.422 1 98.88 108 VAL A C 1
ATOM 786 O O . VAL A 1 108 ? -8.375 -12.82 6.004 1 98.88 108 VAL A O 1
ATOM 789 N N . ALA A 1 109 ? -7.086 -13.258 4.293 1 98.94 109 ALA A N 1
ATOM 790 C CA . ALA A 1 109 ? -7.43 -12.023 3.596 1 98.94 109 ALA A CA 1
ATOM 791 C C . ALA A 1 109 ? -8.922 -11.977 3.271 1 98.94 109 ALA A C 1
ATOM 793 O O . ALA A 1 109 ? -9.57 -10.945 3.443 1 98.94 109 ALA A O 1
ATOM 794 N N . ARG A 1 110 ? -9.453 -13.07 2.812 1 98.88 110 ARG A N 1
ATOM 795 C CA . ARG A 1 110 ? -10.883 -13.125 2.52 1 98.88 110 ARG A CA 1
ATOM 796 C C . ARG A 1 110 ? -11.711 -12.891 3.777 1 98.88 110 ARG A C 1
ATOM 798 O O . ARG A 1 110 ? -12.711 -12.18 3.742 1 98.88 110 ARG A O 1
ATOM 805 N N . ARG A 1 111 ? -11.297 -13.523 4.855 1 98.75 111 ARG A N 1
ATOM 806 C CA . ARG A 1 111 ? -12.016 -13.352 6.109 1 98.75 111 ARG A CA 1
ATOM 807 C C . ARG A 1 111 ? -12.031 -11.891 6.539 1 98.75 111 ARG A C 1
ATOM 809 O O . ARG A 1 111 ? -13.047 -11.398 7.039 1 98.75 111 ARG A O 1
ATOM 816 N N . LEU A 1 112 ? -10.906 -11.258 6.352 1 98.75 112 LEU A N 1
ATOM 817 C CA . LEU A 1 112 ? -10.867 -9.836 6.68 1 98.75 112 LEU A CA 1
ATOM 818 C C . LEU A 1 112 ? -11.828 -9.039 5.805 1 98.75 112 LEU A C 1
ATOM 820 O O . LEU A 1 112 ? -12.578 -8.195 6.305 1 98.75 112 LEU A O 1
ATOM 824 N N . MET A 1 113 ? -11.82 -9.258 4.535 1 98.44 113 MET A N 1
ATOM 825 C CA . MET A 1 113 ? -12.711 -8.57 3.6 1 98.44 113 MET A CA 1
ATOM 826 C C . MET A 1 113 ? -14.164 -8.734 4.016 1 98.44 113 MET A C 1
ATOM 828 O O . MET A 1 113 ? -14.945 -7.785 3.951 1 98.44 113 MET A O 1
ATOM 832 N N . GLU A 1 114 ? -14.469 -9.867 4.508 1 97.56 114 GLU A N 1
ATOM 833 C CA . GLU A 1 114 ? -15.844 -10.211 4.863 1 97.56 114 GLU A CA 1
ATOM 834 C C . GLU A 1 114 ? -16.266 -9.523 6.156 1 97.56 114 GLU A C 1
ATOM 836 O O . GLU A 1 114 ? -17.453 -9.383 6.43 1 97.56 114 GLU A O 1
ATOM 841 N N . LYS A 1 115 ? -15.32 -9.117 7.008 1 95.5 115 LYS A N 1
ATOM 842 C CA . LYS A 1 115 ? -15.641 -8.414 8.242 1 95.5 115 LYS A CA 1
ATOM 843 C C . LYS A 1 115 ? -16.172 -7.008 7.953 1 95.5 115 LYS A C 1
ATOM 845 O O . LYS A 1 115 ? -16.859 -6.418 8.781 1 95.5 115 LYS A O 1
ATOM 850 N N . GLN A 1 116 ? -15.797 -6.434 6.773 1 91.69 116 GLN A N 1
ATOM 851 C CA . GLN A 1 116 ? -16.266 -5.133 6.297 1 91.69 116 GLN A CA 1
ATOM 852 C C . GLN A 1 116 ? -15.953 -4.039 7.316 1 91.69 116 GLN A C 1
ATOM 854 O O . GLN A 1 116 ? -16.766 -3.127 7.516 1 91.69 116 GLN A O 1
ATOM 859 N N . ARG A 1 117 ? -14.844 -4.164 8.094 1 92.44 117 ARG A N 1
ATOM 860 C CA . ARG A 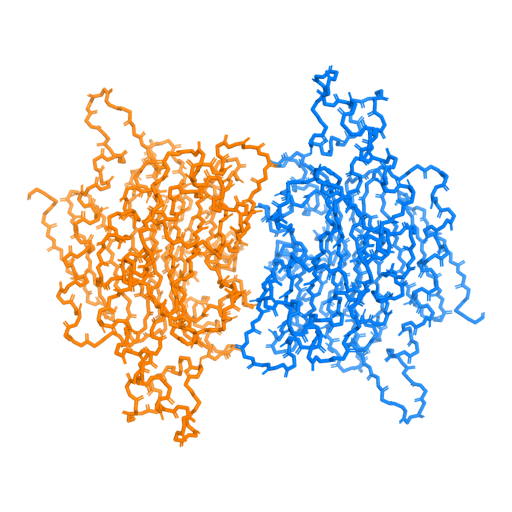1 117 ? -14.461 -3.158 9.086 1 92.44 117 ARG A CA 1
ATOM 861 C C . ARG A 1 117 ? -13.141 -2.498 8.703 1 92.44 117 ARG A C 1
ATOM 863 O O . ARG A 1 117 ? -13.039 -1.271 8.672 1 92.44 117 ARG A O 1
ATOM 870 N N . HIS A 1 118 ? -12.156 -3.275 8.586 1 97.19 118 HIS A N 1
ATOM 871 C CA . HIS A 1 118 ? -10.844 -2.803 8.148 1 97.19 118 HIS A CA 1
ATOM 872 C C . HIS A 1 118 ? -10.383 -3.529 6.895 1 97.19 118 HIS A C 1
ATOM 874 O O . HIS A 1 118 ? -10.836 -4.645 6.617 1 97.19 118 HIS A O 1
ATOM 880 N N . THR A 1 119 ? -9.523 -2.906 6.168 1 98.44 119 THR A N 1
ATOM 881 C CA . THR A 1 119 ? -9.062 -3.449 4.895 1 98.44 119 THR A CA 1
ATOM 882 C C . THR A 1 119 ? -7.703 -4.125 5.059 1 98.44 119 THR A C 1
ATOM 884 O O . THR A 1 119 ? -7.387 -5.078 4.344 1 98.44 119 THR A O 1
ATOM 887 N N . PHE A 1 120 ? -6.93 -3.686 5.984 1 98.88 120 PHE A N 1
ATOM 888 C CA . PHE A 1 120 ? -5.547 -4.129 6.109 1 98.88 120 PHE A CA 1
ATOM 889 C C . PHE A 1 120 ? -5.16 -4.293 7.574 1 98.88 120 PHE A C 1
ATOM 891 O O . PHE A 1 120 ? -5.312 -3.365 8.375 1 98.88 120 PHE A O 1
ATOM 898 N N . ILE A 1 121 ? -4.637 -5.508 7.945 1 98.62 121 ILE A N 1
ATOM 899 C CA . ILE A 1 121 ? -4.184 -5.762 9.305 1 98.62 121 ILE A CA 1
ATOM 900 C C . ILE A 1 121 ? -2.879 -6.555 9.273 1 98.62 121 ILE A C 1
ATOM 902 O O . ILE A 1 121 ? -2.576 -7.227 8.289 1 98.62 121 ILE A O 1
ATOM 906 N N . GLY A 1 122 ? -2.102 -6.48 10.297 1 98.06 122 GLY A N 1
ATOM 907 C CA . GLY A 1 122 ? -0.825 -7.18 10.32 1 98.06 122 GLY A CA 1
ATOM 908 C C . GLY A 1 122 ? -0.472 -7.727 11.688 1 98.06 122 GLY A C 1
ATOM 909 O O . GLY A 1 122 ? -1.066 -7.332 12.695 1 98.06 122 GLY A O 1
ATOM 910 N N . GLY A 1 123 ? 0.487 -8.641 11.664 1 95.56 123 GLY A N 1
ATOM 911 C CA . GLY A 1 123 ? 1.063 -9.148 12.898 1 95.56 123 GLY A CA 1
ATOM 912 C C . GLY A 1 123 ? 0.09 -9.977 13.719 1 95.56 123 GLY A C 1
ATOM 913 O O . GLY A 1 123 ? -0.598 -10.844 13.18 1 95.56 123 GLY A O 1
ATOM 914 N N . GLU A 1 124 ? 0.073 -9.641 14.977 1 94.69 124 GLU A N 1
ATOM 915 C CA . GLU A 1 124 ? -0.731 -10.406 15.93 1 94.69 124 GLU A CA 1
ATOM 916 C C . GLU A 1 124 ? -2.217 -10.305 15.602 1 94.69 124 GLU A C 1
ATOM 918 O O . GLU A 1 124 ? -2.963 -11.273 15.773 1 94.69 124 GLU A O 1
ATOM 923 N N . ALA A 1 125 ? -2.574 -9.203 15.148 1 95.62 125 ALA A N 1
ATOM 924 C CA . ALA A 1 125 ? -3.98 -9.008 14.805 1 95.62 125 ALA A CA 1
ATOM 925 C C . ALA A 1 125 ? -4.398 -9.922 13.656 1 95.62 125 ALA A C 1
ATOM 927 O O . ALA A 1 125 ? -5.492 -10.484 13.672 1 95.62 125 ALA A O 1
ATOM 928 N N . ALA A 1 126 ? -3.561 -10.023 12.672 1 96.94 126 ALA A N 1
ATOM 929 C CA . ALA A 1 126 ? -3.82 -10.938 11.562 1 96.94 126 ALA A CA 1
ATOM 930 C C . ALA A 1 126 ? -3.869 -12.383 12.047 1 96.94 126 ALA A C 1
ATOM 932 O O . ALA A 1 126 ? -4.699 -13.172 11.578 1 96.94 126 ALA A O 1
ATOM 933 N N . GLN A 1 127 ? -2.996 -12.688 12.945 1 97 127 GLN A N 1
ATOM 934 C CA . GLN A 1 127 ? -2.977 -14.023 13.531 1 97 127 GLN A CA 1
ATOM 935 C C . GLN A 1 127 ? -4.277 -14.32 14.266 1 97 127 GLN A C 1
ATOM 937 O O . GLN A 1 127 ? -4.852 -15.406 14.117 1 97 127 GLN A O 1
ATOM 942 N N . GLU A 1 128 ? -4.684 -13.383 15.039 1 97.5 128 GLU A N 1
ATOM 943 C CA . GLU A 1 128 ? -5.918 -13.547 15.797 1 97.5 128 GLU A CA 1
ATOM 944 C C . GLU A 1 128 ? -7.117 -13.711 14.867 1 97.5 128 GLU A C 1
ATOM 946 O O . GLU A 1 128 ? -7.988 -14.555 15.117 1 97.5 128 GLU A O 1
ATOM 951 N N . LEU A 1 129 ? -7.16 -12.938 13.859 1 97.88 129 LEU A N 1
ATOM 952 C CA . LEU A 1 129 ? -8.234 -13.07 12.883 1 97.88 129 LEU A CA 1
ATOM 953 C C . LEU A 1 129 ? -8.234 -14.461 12.258 1 97.88 129 LEU A C 1
ATOM 955 O O . LEU A 1 129 ? -9.289 -15.078 12.117 1 97.88 129 LEU A O 1
ATOM 959 N N . ALA A 1 130 ? -7.074 -14.891 11.859 1 98.38 130 ALA A N 1
ATOM 960 C CA . ALA A 1 130 ? -6.945 -16.203 11.227 1 98.38 130 ALA A CA 1
ATOM 961 C C . ALA A 1 130 ? -7.492 -17.297 12.133 1 98.38 130 ALA A C 1
ATOM 963 O O . ALA A 1 130 ? -8.312 -18.109 11.703 1 98.38 130 ALA A O 1
ATOM 964 N N . LEU A 1 131 ? -7.074 -17.266 13.359 1 98.06 131 LEU A N 1
ATOM 965 C CA . LEU A 1 131 ? -7.422 -18.328 14.297 1 98.06 131 LEU A CA 1
ATOM 966 C C . LEU A 1 131 ? -8.891 -18.25 14.688 1 98.06 131 LEU A C 1
ATOM 968 O O . LEU A 1 131 ? -9.57 -19.281 14.773 1 98.06 131 LEU A O 1
ATOM 972 N N . SER A 1 132 ? -9.414 -17.062 14.836 1 97.88 132 SER A N 1
ATOM 973 C CA . SER A 1 132 ? -10.797 -16.875 15.273 1 97.88 132 SER A CA 1
ATOM 974 C C . SER A 1 132 ? -11.773 -17.172 14.141 1 97.88 132 SER A C 1
ATOM 976 O O . SER A 1 132 ? -12.969 -17.344 14.375 1 97.88 132 SER A O 1
ATOM 978 N N . THR A 1 133 ? -11.266 -17.219 12.938 1 97.44 133 THR A N 1
ATOM 979 C CA . THR A 1 133 ? -12.164 -17.438 11.812 1 97.44 133 THR A CA 1
ATOM 980 C C . THR A 1 133 ? -11.93 -18.828 11.203 1 97.44 133 THR A C 1
ATOM 982 O O . THR A 1 133 ? -12.297 -19.062 10.047 1 97.44 133 THR A O 1
ATOM 985 N N . GLY A 1 134 ? -11.227 -19.719 11.852 1 96.56 134 GLY A N 1
ATOM 986 C CA . GLY A 1 134 ? -11.258 -21.125 11.484 1 96.56 134 GLY A CA 1
ATOM 987 C C . GLY A 1 134 ? -9.922 -21.641 10.992 1 96.56 134 GLY A C 1
ATOM 988 O O . GLY A 1 134 ? -9.781 -22.844 10.719 1 96.56 134 GLY A O 1
ATOM 989 N N . SER A 1 135 ? -8.898 -20.812 10.875 1 97.31 135 SER A N 1
ATOM 990 C CA . SER A 1 135 ? -7.582 -21.312 10.492 1 97.31 135 SER A CA 1
ATOM 991 C C . SER A 1 135 ? -6.914 -22.047 11.656 1 97.31 135 SER A C 1
ATOM 993 O O . SER A 1 135 ? -7.121 -21.688 12.82 1 97.31 135 SER A O 1
ATOM 995 N N . GLU A 1 136 ? -6.168 -23.016 11.297 1 96.81 136 GLU A N 1
ATOM 996 C CA . GLU A 1 136 ? -5.406 -23.75 12.297 1 96.81 136 GLU A CA 1
ATOM 997 C C . GLU A 1 136 ? -4.02 -23.156 12.492 1 96.81 136 GLU A C 1
ATOM 999 O O . GLU A 1 136 ? -3.361 -22.766 11.531 1 96.81 136 GLU A O 1
ATOM 1004 N N . ARG A 1 137 ? -3.648 -23.109 13.758 1 97 137 ARG A N 1
ATOM 1005 C CA . ARG A 1 137 ? -2.268 -22.734 14.031 1 97 137 ARG A CA 1
ATOM 1006 C C . ARG A 1 137 ? -1.314 -23.891 13.781 1 97 137 ARG A C 1
ATOM 1008 O O . ARG A 1 137 ? -1.427 -24.938 14.414 1 97 137 ARG A O 1
ATOM 1015 N N . LEU A 1 138 ? -0.421 -23.703 12.961 1 97.69 138 LEU A N 1
ATOM 1016 C CA . LEU A 1 138 ? 0.566 -24.734 12.656 1 97.69 138 LEU A CA 1
ATOM 1017 C C . LEU A 1 138 ? 1.708 -24.703 13.664 1 97.69 138 LEU A C 1
ATOM 1019 O O . LEU A 1 138 ? 2.004 -23.656 14.25 1 97.69 138 LEU A O 1
ATOM 1023 N N . PRO A 1 139 ? 2.35 -25.875 13.898 1 96.62 139 PRO A N 1
ATOM 1024 C CA . PRO A 1 139 ? 3.551 -25.859 14.742 1 96.62 139 PRO A CA 1
ATOM 1025 C C . PRO A 1 139 ? 4.656 -24.984 14.172 1 96.62 139 PRO A C 1
ATOM 1027 O O . PRO A 1 139 ? 4.711 -24.75 12.961 1 96.62 139 PRO A O 1
ATOM 1030 N N . ALA A 1 140 ? 5.488 -24.625 15.078 1 92.62 140 ALA A N 1
ATOM 1031 C CA . ALA A 1 140 ? 6.625 -23.812 14.664 1 92.62 140 ALA A CA 1
ATOM 1032 C C . ALA A 1 140 ? 7.418 -24.5 13.555 1 92.62 140 ALA A C 1
ATOM 1034 O O . ALA A 1 140 ? 7.656 -25.703 13.609 1 92.62 140 ALA A O 1
ATOM 1035 N N . ASN A 1 141 ? 7.676 -23.812 12.477 1 94.5 141 ASN A N 1
ATOM 1036 C CA . ASN A 1 141 ? 8.531 -24.234 11.375 1 94.5 141 ASN A CA 1
ATOM 1037 C C . ASN A 1 141 ? 7.82 -25.234 10.461 1 94.5 141 ASN A C 1
ATOM 1039 O O . ASN A 1 141 ? 8.445 -25.859 9.609 1 94.5 141 ASN A O 1
ATOM 1043 N N . ALA A 1 142 ? 6.562 -25.344 10.656 1 96.38 142 ALA A N 1
ATOM 1044 C CA . ALA A 1 142 ? 5.82 -26.297 9.836 1 96.38 142 ALA A CA 1
ATOM 1045 C C . ALA A 1 142 ? 5.844 -25.891 8.359 1 96.38 142 ALA A C 1
ATOM 1047 O O . ALA A 1 142 ? 5.715 -26.734 7.477 1 96.38 142 ALA A O 1
ATOM 1048 N N . LEU A 1 143 ? 6 -24.641 8.125 1 97.25 143 LEU A N 1
ATOM 1049 C CA . LEU A 1 143 ? 5.957 -24.141 6.75 1 97.25 143 LEU A CA 1
ATOM 1050 C C . LEU A 1 143 ? 7.363 -24.047 6.164 1 97.25 143 LEU A C 1
ATOM 1052 O O . LEU A 1 143 ? 7.527 -23.688 4.996 1 97.25 143 LEU A O 1
ATOM 1056 N N . VAL A 1 144 ? 8.367 -24.375 6.949 1 96.62 144 VAL A N 1
ATOM 1057 C CA . VAL A 1 144 ? 9.758 -24.297 6.527 1 96.62 144 VAL A CA 1
ATOM 1058 C C . VAL A 1 144 ? 10.156 -25.562 5.777 1 96.62 144 VAL A C 1
ATOM 1060 O O . VAL A 1 144 ? 10.086 -26.656 6.332 1 96.62 144 VAL A O 1
ATOM 1063 N N . THR A 1 145 ? 10.578 -25.391 4.551 1 95.69 145 THR A N 1
ATOM 1064 C CA . THR A 1 145 ? 11.047 -26.531 3.762 1 95.69 145 THR A CA 1
ATOM 1065 C C . THR A 1 145 ? 12.57 -26.609 3.768 1 95.69 145 THR A C 1
ATOM 1067 O O . THR A 1 145 ? 13.242 -25.625 4.078 1 95.69 145 THR A O 1
ATOM 1070 N N . GLU A 1 146 ? 13.086 -27.75 3.42 1 95.06 146 GLU A N 1
ATOM 1071 C CA . GLU A 1 146 ? 14.539 -27.906 3.307 1 95.06 146 GLU A CA 1
ATOM 1072 C C . GLU A 1 146 ? 15.102 -27.016 2.205 1 95.06 146 GLU A C 1
ATOM 1074 O O . GLU A 1 146 ? 16.203 -26.469 2.344 1 95.06 146 GLU A O 1
ATOM 1079 N N . GLY A 1 147 ? 14.312 -26.906 1.168 1 92.56 147 GLY A N 1
ATOM 1080 C CA . GLY A 1 147 ? 14.727 -26.016 0.092 1 92.56 147 GLY A CA 1
ATOM 1081 C C . GLY A 1 147 ? 14.875 -24.578 0.534 1 92.56 147 GLY A C 1
ATOM 1082 O O . GLY A 1 147 ? 15.852 -23.906 0.175 1 92.56 147 GLY A O 1
ATOM 1083 N N . ALA A 1 148 ? 13.961 -24.109 1.294 1 94.06 148 ALA A N 1
ATOM 1084 C CA . ALA A 1 148 ? 14.008 -22.719 1.775 1 94.06 148 ALA A CA 1
ATOM 1085 C C . ALA A 1 148 ? 15.188 -22.5 2.715 1 94.06 148 ALA A C 1
ATOM 1087 O O . ALA A 1 148 ? 15.828 -21.453 2.68 1 94.06 148 ALA A O 1
ATOM 1088 N N . ARG A 1 149 ? 15.5 -23.484 3.566 1 95.38 149 ARG A N 1
ATOM 1089 C CA . ARG A 1 149 ? 16.656 -23.406 4.465 1 95.38 149 ARG A CA 1
ATOM 1090 C C . ARG A 1 149 ? 17.953 -23.328 3.678 1 95.38 149 ARG A C 1
ATOM 1092 O O . ARG A 1 149 ? 18.844 -22.547 4.023 1 95.38 149 ARG A O 1
ATOM 1099 N N . PHE A 1 150 ? 17.984 -24.172 2.746 1 94.25 150 PHE A N 1
ATOM 1100 C CA . PHE A 1 150 ? 19.172 -24.203 1.916 1 94.25 150 PHE A CA 1
ATOM 1101 C C . PHE A 1 150 ? 19.391 -22.875 1.213 1 94.25 150 PHE A C 1
ATOM 1103 O O . PHE A 1 150 ? 20.5 -22.344 1.188 1 94.25 150 PHE A O 1
ATOM 1110 N N . THR A 1 151 ? 18.344 -22.328 0.653 1 92.12 151 THR A N 1
ATOM 1111 C CA . THR A 1 151 ? 18.422 -21.062 -0.053 1 92.12 151 THR A CA 1
ATOM 1112 C C . THR A 1 151 ? 18.859 -19.938 0.891 1 92.12 151 THR A C 1
ATOM 1114 O O . THR A 1 151 ? 19.656 -19.078 0.512 1 92.12 151 THR A O 1
ATOM 1117 N N . LEU A 1 152 ? 18.359 -19.875 2.098 1 94.75 152 LEU A N 1
ATOM 1118 C CA . LEU A 1 152 ? 18.75 -18.875 3.078 1 94.75 152 LEU A CA 1
ATOM 1119 C C . LEU A 1 152 ? 20.234 -19.016 3.426 1 94.75 152 LEU A C 1
ATOM 1121 O O . LEU A 1 152 ? 20.938 -18.016 3.582 1 94.75 152 LEU A O 1
ATOM 1125 N N . GLN A 1 153 ? 20.672 -20.234 3.549 1 95 153 GLN A N 1
ATOM 1126 C CA . GLN A 1 153 ? 22.078 -20.484 3.838 1 95 153 GLN A CA 1
ATOM 1127 C C . GLN A 1 153 ? 22.969 -19.938 2.725 1 95 153 GLN A C 1
ATOM 1129 O O . GLN A 1 153 ? 23.984 -19.297 2.994 1 95 153 GLN A O 1
ATOM 1134 N N . GLN A 1 154 ? 22.531 -20.203 1.519 1 91.06 154 GLN A N 1
ATOM 1135 C CA . GLN A 1 154 ? 23.281 -19.688 0.376 1 91.06 154 GLN A CA 1
ATOM 1136 C C . GLN A 1 154 ? 23.312 -18.156 0.381 1 91.06 154 GLN A C 1
ATOM 1138 O O . GLN A 1 154 ? 24.344 -17.547 0.091 1 91.06 154 GLN A O 1
ATOM 1143 N N . PHE A 1 155 ? 22.234 -17.625 0.687 1 91.75 155 PHE A N 1
ATOM 1144 C CA . PHE A 1 155 ? 22.125 -16.172 0.788 1 91.75 155 PHE A CA 1
ATOM 1145 C C . PHE A 1 155 ? 23.109 -15.625 1.812 1 91.75 155 PHE A C 1
ATOM 1147 O O . PHE A 1 155 ? 23.828 -14.664 1.534 1 91.75 155 PHE A O 1
ATOM 1154 N N . LYS A 1 156 ? 23.156 -16.172 2.92 1 92.62 156 LYS A N 1
ATOM 1155 C CA . LYS A 1 156 ? 24.031 -15.727 3.996 1 92.62 156 LYS A CA 1
ATOM 1156 C C . LYS A 1 156 ? 25.5 -15.875 3.602 1 92.62 156 LYS A C 1
ATOM 1158 O O . LYS A 1 156 ? 26.328 -15.031 3.939 1 92.62 156 LYS A O 1
ATOM 1163 N N . GLU A 1 157 ? 25.766 -16.938 2.943 1 91.75 157 GLU A N 1
ATOM 1164 C CA . GLU A 1 157 ? 27.125 -17.172 2.473 1 91.75 157 GLU A CA 1
ATOM 1165 C C . GLU A 1 157 ? 27.547 -16.109 1.459 1 91.75 157 GLU A C 1
ATOM 1167 O O . GLU A 1 157 ? 28.688 -15.633 1.49 1 91.75 157 GLU A O 1
ATOM 1172 N N . GLN A 1 158 ? 26.641 -15.781 0.629 1 87.69 158 GLN A N 1
ATOM 1173 C CA . GLN A 1 158 ? 26.922 -14.734 -0.349 1 87.69 158 GLN A CA 1
ATOM 1174 C C . GLN A 1 158 ? 27.172 -13.391 0.334 1 87.69 158 GLN A C 1
ATOM 1176 O O . GLN A 1 158 ? 28.047 -12.633 -0.08 1 87.69 158 GLN A O 1
ATOM 1181 N N . LEU A 1 159 ? 26.469 -13.086 1.327 1 86 159 LEU A N 1
ATOM 1182 C CA . LEU A 1 159 ? 26.656 -11.852 2.088 1 86 159 LEU A CA 1
ATOM 1183 C C . LEU A 1 159 ? 28.047 -11.812 2.732 1 86 159 LEU A C 1
ATOM 1185 O O . LEU A 1 159 ? 28.703 -10.766 2.727 1 86 159 LEU A O 1
ATOM 1189 N N . THR A 1 160 ? 28.422 -12.859 3.23 1 88.19 160 THR A N 1
ATOM 1190 C CA . THR A 1 160 ? 29.703 -12.945 3.9 1 88.19 160 THR A CA 1
ATOM 1191 C C . THR A 1 160 ? 30.844 -12.773 2.898 1 88.19 160 THR A C 1
ATOM 1193 O O . THR A 1 160 ? 31.922 -12.297 3.258 1 88.19 160 THR A O 1
ATOM 1196 N N . GLN A 1 161 ? 30.578 -13.102 1.678 1 87.62 161 GLN A N 1
ATOM 1197 C CA . GLN A 1 161 ? 31.594 -12.984 0.625 1 87.62 161 GLN A CA 1
ATOM 1198 C C . GLN A 1 161 ? 31.609 -11.578 0.028 1 87.62 161 GLN A C 1
ATOM 1200 O O . GLN A 1 161 ? 32.375 -11.297 -0.886 1 87.62 161 GLN A O 1
ATOM 1205 N N . GLY A 1 162 ? 30.688 -10.695 0.565 1 77 162 GLY A N 1
ATOM 1206 C CA . GLY A 1 162 ? 30.656 -9.305 0.134 1 77 162 GLY A CA 1
ATOM 1207 C C . GLY A 1 162 ? 29.812 -9.086 -1.11 1 77 162 GLY A C 1
ATOM 1208 O O . GLY A 1 162 ? 29.891 -8.031 -1.739 1 77 162 GLY A O 1
ATOM 1209 N N . LYS A 1 163 ? 29.062 -10.086 -1.454 1 72.62 163 LYS A N 1
ATOM 1210 C CA . LYS A 1 163 ? 28.172 -9.945 -2.604 1 72.62 163 LYS A CA 1
ATOM 1211 C C . LYS A 1 163 ? 26.859 -9.281 -2.205 1 72.62 163 LYS A C 1
ATOM 1213 O O . LYS A 1 163 ? 26.5 -9.266 -1.026 1 72.62 163 LYS A O 1
ATOM 1218 N N . ASP A 1 164 ? 26.281 -8.359 -3.096 1 62.97 164 ASP A N 1
ATOM 1219 C CA . ASP A 1 164 ? 25 -7.727 -2.828 1 62.97 164 ASP A CA 1
ATOM 1220 C C . ASP A 1 164 ? 23.844 -8.625 -3.273 1 62.97 164 ASP A C 1
ATOM 1222 O O . ASP A 1 164 ? 23.438 -8.594 -4.438 1 62.97 164 ASP A O 1
ATOM 1226 N N . PRO A 1 165 ? 23.375 -9.367 -2.389 1 52.69 165 PRO A N 1
ATOM 1227 C CA . PRO A 1 165 ? 22.344 -10.32 -2.799 1 52.69 165 PRO A CA 1
ATOM 1228 C C . PRO A 1 165 ? 20.953 -9.688 -2.9 1 52.69 165 PRO A C 1
ATOM 1230 O O . PRO A 1 165 ? 19.969 -10.391 -3.131 1 52.69 165 PRO A O 1
ATOM 1233 N N . PHE A 1 166 ? 20.891 -8.383 -2.66 1 55.56 166 PHE A N 1
ATOM 1234 C CA . PHE A 1 166 ? 19.578 -7.801 -2.449 1 55.56 166 PHE A CA 1
ATOM 1235 C C . PHE A 1 166 ? 18.891 -7.492 -3.779 1 55.56 166 PHE A C 1
ATOM 1237 O O . PHE A 1 166 ? 17.672 -7.477 -3.871 1 55.56 166 PHE A O 1
ATOM 1244 N N . PHE A 1 167 ? 19.703 -6.98 -4.738 1 50.72 167 PHE A N 1
ATOM 1245 C CA . PHE A 1 167 ? 19.031 -6.621 -5.984 1 50.72 167 PHE A CA 1
ATOM 1246 C C . PHE A 1 167 ? 18.781 -7.859 -6.836 1 50.72 167 PHE A C 1
ATOM 1248 O O . PHE A 1 167 ? 19.688 -8.68 -7.035 1 50.72 167 PHE A O 1
ATOM 1255 N N . ALA A 1 168 ? 17.438 -8.352 -6.641 1 43.19 168 ALA A N 1
ATOM 1256 C CA . ALA A 1 168 ? 17.219 -9.352 -7.684 1 43.19 168 ALA A CA 1
ATOM 1257 C C . ALA A 1 168 ? 17.859 -8.93 -9 1 43.19 168 ALA A C 1
ATOM 1259 O O . ALA A 1 168 ? 17.328 -8.062 -9.703 1 43.19 168 ALA A O 1
ATOM 1260 N N . ARG A 1 169 ? 19.109 -8.727 -8.992 1 35.47 169 ARG A N 1
ATOM 1261 C CA . ARG A 1 169 ? 19.75 -8.375 -10.25 1 35.47 169 ARG A CA 1
ATOM 1262 C C . ARG A 1 169 ? 19.234 -9.25 -11.391 1 35.47 169 ARG A C 1
ATOM 1264 O O . ARG A 1 169 ? 19.109 -10.469 -11.234 1 35.47 169 ARG A O 1
ATOM 1271 N N . THR A 1 170 ? 18.406 -8.648 -12.18 1 31.05 170 THR A N 1
ATOM 1272 C CA . THR A 1 170 ? 18.266 -9.328 -13.469 1 31.05 170 THR A CA 1
ATOM 1273 C C . THR A 1 170 ? 19.594 -9.961 -13.875 1 31.05 170 THR A C 1
ATOM 1275 O O . THR A 1 170 ? 20.656 -9.594 -13.352 1 31.05 170 THR A O 1
ATOM 1278 N N . GLU A 1 171 ? 19.594 -10.492 -15.164 1 29.94 171 GLU A N 1
ATOM 1279 C CA . GLU A 1 171 ? 20.516 -11.305 -15.953 1 29.94 171 GLU A CA 1
ATOM 1280 C C . GLU A 1 171 ? 21.906 -10.688 -15.984 1 29.94 171 GLU A C 1
ATOM 1282 O O . GLU A 1 171 ? 22.812 -11.219 -16.625 1 29.94 171 GLU A O 1
ATOM 1287 N N . LEU A 1 172 ? 22.078 -9.398 -15.695 1 31.06 172 LEU A N 1
ATOM 1288 C CA . LEU A 1 172 ? 23.391 -9.148 -16.281 1 31.06 172 LEU A CA 1
ATOM 1289 C C . LEU A 1 172 ? 24.484 -9.898 -15.531 1 31.06 172 LEU A C 1
ATOM 1291 O O . LEU A 1 172 ? 25.641 -9.875 -15.938 1 31.06 172 LEU A O 1
ATOM 1295 N N . ALA A 1 173 ? 24.594 -9.773 -14.211 1 33.66 173 ALA A N 1
ATOM 1296 C CA . ALA A 1 173 ? 25.844 -10.406 -13.82 1 33.66 173 ALA A CA 1
ATOM 1297 C C . ALA A 1 173 ? 25.734 -11.93 -13.875 1 33.66 173 ALA A C 1
ATOM 1299 O O . ALA A 1 173 ? 24.891 -12.516 -13.188 1 33.66 173 ALA A O 1
ATOM 1300 N N . ALA A 1 174 ? 26.219 -12.68 -14.828 1 34.38 174 ALA A N 1
ATOM 1301 C CA . ALA A 1 174 ? 26.391 -14.047 -15.32 1 34.38 174 ALA A CA 1
ATOM 1302 C C . ALA A 1 174 ? 26.641 -15.008 -14.164 1 34.38 174 ALA A C 1
ATOM 1304 O O . ALA A 1 174 ? 26.344 -16.203 -14.273 1 34.38 174 ALA A O 1
ATOM 1305 N N . GLU A 1 175 ? 27.5 -14.719 -13.086 1 34.06 175 GLU A N 1
ATOM 1306 C CA . GLU A 1 175 ? 27.984 -15.875 -12.336 1 34.06 175 GLU A CA 1
ATOM 1307 C C . GLU A 1 175 ? 26.969 -16.297 -11.273 1 34.06 175 GLU A C 1
ATOM 1309 O O . GLU A 1 175 ? 26.828 -17.484 -10.977 1 34.06 175 GLU A O 1
ATOM 1314 N N . GLN A 1 176 ? 26.844 -15.547 -10.055 1 37.16 176 GLN A N 1
ATOM 1315 C CA . GLN A 1 176 ? 26.375 -16.188 -8.828 1 37.16 176 GLN A CA 1
ATOM 1316 C C . GLN A 1 176 ? 24.844 -16.203 -8.773 1 37.16 176 GLN A C 1
ATOM 1318 O O . GLN A 1 176 ? 24.219 -15.141 -8.828 1 37.16 176 GLN A O 1
ATOM 1323 N N . LYS A 1 177 ? 24.156 -17.359 -9.023 1 39.88 177 LYS A N 1
ATOM 1324 C CA . LYS A 1 177 ? 22.844 -17.922 -9.32 1 39.88 177 LYS A CA 1
ATOM 1325 C C . LYS A 1 177 ? 21.891 -17.766 -8.133 1 39.88 177 LYS A C 1
ATOM 1327 O O . LYS A 1 177 ? 20.859 -18.438 -8.055 1 39.88 177 LYS A O 1
ATOM 1332 N N . THR A 1 178 ? 22.312 -17.578 -6.863 1 38.19 178 THR A N 1
ATOM 1333 C CA . THR A 1 178 ? 21.219 -17.797 -5.93 1 38.19 178 THR A CA 1
ATOM 1334 C C . THR A 1 178 ? 20.125 -16.734 -6.129 1 38.19 178 THR A C 1
ATOM 1336 O O . THR A 1 178 ? 20.391 -15.539 -6.016 1 38.19 178 THR A O 1
ATOM 1339 N N . ASP A 1 179 ? 19.234 -16.891 -6.875 1 42.44 179 ASP A N 1
ATOM 1340 C CA . ASP A 1 179 ? 18.156 -15.953 -7.129 1 42.44 179 ASP A CA 1
ATOM 1341 C C . ASP A 1 179 ? 17.266 -15.797 -5.898 1 42.44 179 ASP A C 1
ATOM 1343 O O . ASP A 1 179 ? 16.656 -16.766 -5.441 1 42.44 179 ASP A O 1
ATOM 1347 N N . PRO A 1 180 ? 17.547 -14.906 -5.016 1 47.16 180 PRO A N 1
ATOM 1348 C CA . PRO A 1 180 ? 16.5 -14.625 -4.027 1 47.16 180 PRO A CA 1
ATOM 1349 C C . PRO A 1 180 ? 15.102 -14.578 -4.637 1 47.16 180 PRO A C 1
ATOM 1351 O O . PRO A 1 180 ? 14.609 -13.5 -4.977 1 47.16 180 PRO A O 1
ATOM 1354 N N . SER A 1 181 ? 14.695 -15.609 -5.395 1 50.69 181 SER A N 1
ATOM 1355 C CA . SER A 1 181 ? 13.586 -15.484 -6.328 1 50.69 181 SER A CA 1
ATOM 1356 C C . SER A 1 181 ? 12.273 -15.203 -5.594 1 50.69 181 SER A C 1
ATOM 1358 O O . SER A 1 181 ? 11.906 -15.938 -4.672 1 50.69 181 SER A O 1
ATOM 1360 N N . GLY A 1 182 ? 11.75 -14.023 -5.371 1 57.09 182 GLY A N 1
ATOM 1361 C CA . GLY A 1 182 ? 10.477 -13.414 -5.008 1 57.09 182 GLY A CA 1
ATOM 1362 C C . GLY A 1 182 ? 9.297 -14.016 -5.75 1 57.09 182 GLY A C 1
ATOM 1363 O O . GLY A 1 182 ? 8.617 -13.312 -6.504 1 57.09 182 GLY A O 1
ATOM 1364 N N . GLU A 1 183 ? 9.094 -15.344 -5.555 1 73.25 183 GLU A N 1
ATOM 1365 C CA . GLU A 1 183 ? 8.109 -16.062 -6.363 1 73.25 183 GLU A CA 1
ATOM 1366 C C . GLU A 1 183 ? 6.73 -16.031 -5.699 1 73.25 183 GLU A C 1
ATOM 1368 O O . GLU A 1 183 ? 6.172 -17.078 -5.383 1 73.25 183 GLU A O 1
ATOM 1373 N N . THR A 1 184 ? 6.145 -14.906 -5.789 1 93.06 184 THR A N 1
ATOM 1374 C CA . THR A 1 184 ? 4.773 -14.664 -5.355 1 93.06 184 THR A CA 1
ATOM 1375 C C . THR A 1 184 ? 3.783 -15.406 -6.246 1 93.06 184 THR A C 1
ATOM 1377 O O . THR A 1 184 ? 4.094 -15.727 -7.395 1 93.06 184 THR A O 1
ATOM 1380 N N . VAL A 1 185 ? 2.666 -15.906 -5.641 1 98.69 185 VAL A N 1
ATOM 1381 C CA . VAL A 1 185 ? 1.636 -16.5 -6.488 1 98.69 185 VAL A CA 1
ATOM 1382 C C . VAL A 1 185 ? 0.444 -15.547 -6.59 1 98.69 185 VAL A C 1
ATOM 1384 O O . VAL A 1 185 ? 0.214 -14.734 -5.695 1 98.69 185 VAL A O 1
ATOM 1387 N N . GLY A 1 186 ? -0.285 -15.625 -7.672 1 98.88 186 GLY A N 1
ATOM 1388 C CA . GLY A 1 186 ? -1.448 -14.773 -7.852 1 98.88 186 GLY A CA 1
ATOM 1389 C C . GLY A 1 186 ? -2.447 -15.328 -8.852 1 98.88 186 GLY A C 1
ATOM 1390 O O . GLY A 1 186 ? -2.129 -16.234 -9.609 1 98.88 186 GLY A O 1
ATOM 1391 N N . ALA A 1 187 ? -3.625 -14.82 -8.781 1 98.94 187 ALA A N 1
ATOM 1392 C CA . ALA A 1 187 ? -4.719 -15.188 -9.68 1 98.94 187 ALA A CA 1
ATOM 1393 C C . ALA A 1 187 ? -5.609 -13.984 -9.969 1 98.94 187 ALA A C 1
ATOM 1395 O O . ALA A 1 187 ? -5.832 -13.141 -9.102 1 98.94 187 ALA A O 1
ATOM 1396 N N . VAL A 1 188 ? -6.094 -13.906 -11.148 1 98.94 188 VAL A N 1
ATOM 1397 C CA . VAL A 1 188 ? -7.109 -12.953 -11.586 1 98.94 188 VAL A CA 1
ATOM 1398 C C . VAL A 1 188 ? -8.234 -13.695 -12.312 1 98.94 188 VAL A C 1
ATOM 1400 O O . VAL A 1 188 ? -7.98 -14.484 -13.227 1 98.94 188 VAL A O 1
ATOM 1403 N N . ALA A 1 189 ? -9.445 -13.398 -11.922 1 98.81 189 ALA A N 1
ATOM 1404 C CA . ALA A 1 189 ? -10.578 -14.047 -12.578 1 98.81 189 ALA A CA 1
ATOM 1405 C C . ALA A 1 189 ? -11.672 -13.031 -12.914 1 98.81 189 ALA A C 1
ATOM 1407 O O . ALA A 1 189 ? -11.812 -12.016 -12.227 1 98.81 189 ALA A O 1
ATOM 1408 N N . MET A 1 190 ? -12.367 -13.273 -13.914 1 98 190 MET A N 1
ATOM 1409 C CA . MET A 1 190 ? -13.625 -12.633 -14.258 1 98 190 MET A CA 1
ATOM 1410 C C . MET A 1 190 ? -14.742 -13.664 -14.422 1 98 190 MET A C 1
ATOM 1412 O O . MET A 1 190 ? -14.57 -14.656 -15.133 1 98 190 MET A O 1
ATOM 1416 N N . ASP A 1 191 ? -15.844 -13.461 -13.734 1 96.25 191 ASP A N 1
ATOM 1417 C CA . ASP A 1 191 ? -16.922 -14.43 -13.852 1 96.25 191 ASP A CA 1
ATOM 1418 C C . ASP A 1 191 ? -17.984 -13.961 -14.852 1 96.25 191 ASP A C 1
ATOM 1420 O O . ASP A 1 191 ? -17.781 -12.961 -15.547 1 96.25 191 ASP A O 1
ATOM 1424 N N . HIS A 1 192 ? -19.125 -14.703 -15.008 1 93.25 192 HIS A N 1
ATOM 1425 C CA . HIS A 1 192 ? -20.141 -14.477 -16.031 1 93.25 192 HIS A CA 1
ATOM 1426 C C . HIS A 1 192 ? -20.891 -13.172 -15.781 1 93.25 192 HIS A C 1
ATOM 1428 O O . HIS A 1 192 ? -21.531 -12.641 -16.688 1 93.25 192 HIS A O 1
ATOM 1434 N N . ASN A 1 193 ? -20.781 -12.656 -14.586 1 93.56 193 ASN A N 1
ATOM 1435 C CA . ASN A 1 193 ? -21.453 -11.398 -14.258 1 93.56 193 ASN A CA 1
ATOM 1436 C C . ASN A 1 193 ? -20.547 -10.203 -14.469 1 93.56 193 ASN A C 1
ATOM 1438 O O . ASN A 1 193 ? -20.953 -9.055 -14.266 1 93.56 193 ASN A O 1
ATOM 1442 N N . GLY A 1 194 ? -19.297 -10.461 -14.805 1 95.88 194 GLY A N 1
ATOM 1443 C CA . GLY A 1 194 ? -18.328 -9.391 -15.039 1 95.88 194 GLY A CA 1
ATOM 1444 C C . GLY A 1 194 ? -17.578 -8.992 -13.781 1 95.88 194 GLY A C 1
ATOM 1445 O O . GLY A 1 194 ? -16.828 -8.016 -13.797 1 95.88 194 GLY A O 1
ATOM 1446 N N . GLN A 1 195 ? -17.766 -9.773 -12.734 1 97.62 195 GLN A N 1
ATOM 1447 C CA . GLN A 1 195 ? -17.016 -9.523 -11.508 1 97.62 195 GLN A CA 1
ATOM 1448 C C . GLN A 1 195 ? -15.555 -9.922 -11.664 1 97.62 195 GLN A C 1
ATOM 1450 O O . GLN A 1 195 ? -15.25 -11.062 -12.008 1 97.62 195 GLN A O 1
ATOM 1455 N N . ILE A 1 196 ? -14.711 -8.953 -11.438 1 98.75 196 ILE A N 1
ATOM 1456 C CA . ILE A 1 196 ? -13.273 -9.219 -11.469 1 98.75 196 ILE A CA 1
ATOM 1457 C C . ILE A 1 196 ? -12.75 -9.352 -10.039 1 98.75 196 ILE A C 1
ATOM 1459 O O . ILE A 1 196 ? -13.062 -8.531 -9.172 1 98.75 196 ILE A O 1
ATOM 1463 N N . VAL A 1 197 ? -11.969 -10.398 -9.797 1 98.88 197 VAL A N 1
ATOM 1464 C CA . VAL A 1 197 ? -11.344 -10.625 -8.5 1 98.88 197 VAL A CA 1
ATOM 1465 C C . VAL A 1 197 ? -9.859 -10.938 -8.68 1 98.88 197 VAL A C 1
ATOM 1467 O O . VAL A 1 197 ? -9.477 -11.625 -9.633 1 98.88 197 VAL A O 1
ATOM 1470 N N . VAL A 1 198 ? -9.078 -10.398 -7.812 1 98.94 198 VAL A N 1
ATOM 1471 C CA . VAL A 1 198 ? -7.637 -10.633 -7.832 1 98.94 198 VAL A CA 1
ATOM 1472 C C . VAL A 1 198 ? -7.164 -11.094 -6.453 1 98.94 198 VAL A C 1
ATOM 1474 O O . VAL A 1 198 ? -7.637 -10.594 -5.43 1 98.94 198 VAL A O 1
ATOM 1477 N N . GLY A 1 199 ? -6.312 -12.07 -6.387 1 98.94 199 GLY A N 1
ATOM 1478 C CA . GLY A 1 199 ? -5.641 -12.539 -5.184 1 98.94 199 GLY A CA 1
ATOM 1479 C C . GLY A 1 199 ? -4.148 -12.742 -5.371 1 98.94 199 GLY A C 1
ATOM 1480 O O . GLY A 1 199 ? -3.711 -13.211 -6.422 1 98.94 199 GLY A O 1
ATOM 1481 N N . THR A 1 200 ? -3.389 -12.336 -4.438 1 98.94 200 THR A N 1
ATOM 1482 C CA . THR A 1 200 ? -1.937 -12.477 -4.43 1 98.94 200 THR A CA 1
ATOM 1483 C C . THR A 1 200 ? -1.446 -12.93 -3.059 1 98.94 200 THR A C 1
ATOM 1485 O O . THR A 1 200 ? -1.956 -12.477 -2.031 1 98.94 200 THR A O 1
ATOM 1488 N N . SER A 1 201 ? -0.483 -13.875 -3.004 1 98.88 201 SER A N 1
ATOM 1489 C CA . SER A 1 201 ? 0.076 -14.43 -1.775 1 98.88 201 SER A CA 1
ATOM 1490 C C . SER A 1 201 ? 1.579 -14.648 -1.901 1 98.88 201 SER A C 1
ATOM 1492 O O . SER A 1 201 ? 2.068 -15.039 -2.965 1 98.88 201 SER A O 1
ATOM 1494 N N . THR A 1 202 ? 2.32 -14.391 -0.824 1 98.5 202 THR A N 1
ATOM 1495 C CA . THR A 1 202 ? 3.773 -14.484 -0.919 1 98.5 202 THR A CA 1
ATOM 1496 C C . THR A 1 202 ? 4.383 -14.82 0.438 1 98.5 202 THR A C 1
ATOM 1498 O O . THR A 1 202 ? 3.826 -14.469 1.479 1 98.5 202 THR A O 1
ATOM 1501 N N . GLY A 1 203 ? 5.43 -15.516 0.341 1 97.5 203 GLY A N 1
ATOM 1502 C CA . GLY A 1 203 ? 6.293 -15.68 1.499 1 97.5 203 GLY A CA 1
ATOM 1503 C C . GLY A 1 203 ? 7.367 -14.609 1.598 1 97.5 203 GLY A C 1
ATOM 1504 O O . GLY A 1 203 ? 8.188 -14.625 2.52 1 97.5 203 GLY A O 1
ATOM 1505 N N . GLY A 1 204 ? 7.363 -13.734 0.683 1 95.69 204 GLY A N 1
ATOM 1506 C CA . GLY A 1 204 ? 8.367 -12.68 0.683 1 95.69 204 GLY A CA 1
ATOM 1507 C C . GLY A 1 204 ? 9.633 -13.055 -0.06 1 95.69 204 GLY A C 1
ATOM 1508 O O . GLY A 1 204 ? 9.578 -13.766 -1.068 1 95.69 204 GLY A O 1
ATOM 1509 N N . ILE A 1 205 ? 10.75 -12.414 0.298 1 94.25 205 ILE A N 1
ATOM 1510 C CA . ILE A 1 205 ? 12.031 -12.68 -0.363 1 94.25 205 ILE A CA 1
ATOM 1511 C C . ILE A 1 205 ? 13.008 -13.297 0.631 1 94.25 205 ILE A C 1
ATOM 1513 O O . ILE A 1 205 ? 12.938 -13.023 1.832 1 94.25 205 ILE A O 1
ATOM 1517 N N . THR A 1 206 ? 13.875 -14.109 0.117 1 94.5 206 THR A N 1
ATOM 1518 C CA . THR A 1 206 ? 14.867 -14.766 0.959 1 94.5 206 THR A CA 1
ATOM 1519 C C . THR A 1 206 ? 15.742 -13.734 1.665 1 94.5 206 THR A C 1
ATOM 1521 O O . THR A 1 206 ? 16.25 -12.797 1.034 1 94.5 206 THR A O 1
ATOM 1524 N N . GLY A 1 207 ? 15.898 -13.906 2.928 1 94.88 207 GLY A N 1
ATOM 1525 C CA . GLY A 1 207 ? 16.812 -13.07 3.684 1 94.88 207 GLY A CA 1
ATOM 1526 C C . GLY A 1 207 ? 16.234 -11.703 4.004 1 94.88 207 GLY A C 1
ATOM 1527 O O . GLY A 1 207 ? 16.969 -10.797 4.418 1 94.88 207 GLY A O 1
ATOM 1528 N N . LYS A 1 208 ? 14.938 -11.586 3.768 1 95.69 208 LYS A N 1
ATOM 1529 C CA . LYS A 1 208 ? 14.32 -10.344 4.211 1 95.69 208 LYS A CA 1
ATOM 1530 C C . LYS A 1 208 ? 14.445 -10.172 5.723 1 95.69 208 LYS A C 1
ATOM 1532 O O . LYS A 1 208 ? 14.555 -11.156 6.457 1 95.69 208 LYS A O 1
ATOM 1537 N N . TRP A 1 209 ? 14.43 -8.859 6.148 1 96.31 209 TRP A N 1
ATOM 1538 C CA . TRP A 1 209 ? 14.359 -8.617 7.586 1 96.31 209 TRP A CA 1
ATOM 1539 C C . TRP A 1 209 ? 13.023 -9.094 8.156 1 96.31 209 TRP A C 1
ATOM 1541 O O . TRP A 1 209 ? 11.984 -8.953 7.508 1 96.31 209 TRP A O 1
ATOM 1551 N N . PRO A 1 210 ? 13.117 -9.625 9.391 1 96.88 210 PRO A N 1
ATOM 1552 C CA . PRO A 1 210 ? 11.812 -9.766 10.047 1 96.88 210 PRO A CA 1
ATOM 1553 C C . PRO A 1 210 ? 11.031 -8.453 10.086 1 96.88 210 PRO A C 1
ATOM 1555 O O . PRO A 1 210 ? 11.617 -7.387 10.312 1 96.88 210 PRO A O 1
ATOM 1558 N N . GLY A 1 211 ? 9.734 -8.508 9.773 1 97.88 211 GLY A N 1
ATOM 1559 C CA . GLY A 1 211 ? 8.906 -7.316 9.836 1 97.88 211 GLY A CA 1
ATOM 1560 C C . GLY A 1 211 ? 8.805 -6.594 8.508 1 97.88 211 GLY A C 1
ATOM 1561 O O . GLY A 1 211 ? 8.031 -5.645 8.375 1 97.88 211 GLY A O 1
ATOM 1562 N N . ARG A 1 212 ? 9.586 -7.129 7.504 1 98.12 212 ARG A N 1
ATOM 1563 C CA . ARG A 1 212 ? 9.508 -6.535 6.172 1 98.12 212 ARG A CA 1
ATOM 1564 C C . ARG A 1 212 ? 8.148 -6.801 5.531 1 98.12 212 ARG A C 1
ATOM 1566 O O . ARG A 1 212 ? 7.621 -7.91 5.621 1 98.12 212 ARG A O 1
ATOM 1573 N N . ILE A 1 213 ? 7.551 -5.754 4.957 1 98.56 213 ILE A N 1
ATOM 1574 C CA . ILE A 1 213 ? 6.289 -5.848 4.234 1 98.56 213 ILE A CA 1
ATOM 1575 C C . ILE A 1 213 ? 6.527 -5.613 2.744 1 98.56 213 ILE A C 1
ATOM 1577 O O . ILE A 1 213 ? 7.137 -4.613 2.357 1 98.56 213 ILE A O 1
ATOM 1581 N N . GLY A 1 214 ? 6.055 -6.496 1.9 1 97.75 214 GLY A N 1
ATOM 1582 C CA . GLY A 1 214 ? 6.273 -6.41 0.466 1 97.75 214 GLY A CA 1
ATOM 1583 C C . GLY A 1 214 ? 5.133 -5.738 -0.274 1 97.75 214 GLY A C 1
ATOM 1584 O O . GLY A 1 214 ? 4.301 -5.066 0.339 1 97.75 214 GLY A O 1
ATOM 1585 N N . ASP A 1 215 ? 5.152 -5.922 -1.588 1 98.31 215 ASP A N 1
ATOM 1586 C CA . ASP A 1 215 ? 4.176 -5.277 -2.463 1 98.31 215 ASP A CA 1
ATOM 1587 C C . ASP A 1 215 ? 2.85 -6.035 -2.453 1 98.31 215 ASP A C 1
ATOM 1589 O O . ASP A 1 215 ? 1.805 -5.465 -2.771 1 98.31 215 ASP A O 1
ATOM 1593 N N . THR A 1 216 ? 2.857 -7.25 -2.074 1 98.62 216 THR A N 1
ATOM 1594 C CA . THR A 1 216 ? 1.739 -8.172 -2.24 1 98.62 216 THR A CA 1
ATOM 1595 C C . THR A 1 216 ? 0.502 -7.656 -1.509 1 98.62 216 THR A C 1
ATOM 1597 O O . THR A 1 216 ? -0.587 -7.598 -2.084 1 98.62 216 THR A O 1
ATOM 1600 N N . PRO A 1 217 ? 0.65 -7.227 -0.287 1 98.75 217 PRO A N 1
ATOM 1601 C CA . PRO A 1 217 ? -0.562 -6.777 0.401 1 98.75 217 PRO A CA 1
ATOM 1602 C C . PRO A 1 217 ? -0.883 -5.309 0.135 1 98.75 217 PRO A C 1
ATOM 1604 O O . PRO A 1 217 ? -1.844 -4.77 0.691 1 98.75 217 PRO A O 1
ATOM 1607 N N . ILE A 1 218 ? -0.179 -4.629 -0.656 1 98.75 218 ILE A N 1
ATOM 1608 C CA . ILE A 1 218 ? -0.383 -3.215 -0.948 1 98.75 218 ILE A CA 1
ATOM 1609 C C . ILE A 1 218 ? -1.269 -3.064 -2.182 1 98.75 218 ILE A C 1
ATOM 1611 O O . ILE A 1 218 ? -0.83 -3.328 -3.305 1 98.75 218 ILE A O 1
ATOM 1615 N N . LEU A 1 219 ? -2.469 -2.561 -1.963 1 98.81 219 LEU A N 1
ATOM 1616 C CA . LEU A 1 219 ? -3.367 -2.309 -3.084 1 98.81 219 LEU A CA 1
ATOM 1617 C C . LEU A 1 219 ? -2.787 -1.253 -4.02 1 98.81 219 LEU A C 1
ATOM 1619 O O . LEU A 1 219 ? -2.332 -0.2 -3.568 1 98.81 219 LEU A O 1
ATOM 1623 N N . GLY A 1 220 ? -2.766 -1.586 -5.281 1 98.5 220 GLY A N 1
ATOM 1624 C CA . GLY A 1 220 ? -2.186 -0.693 -6.273 1 98.5 220 GLY A CA 1
ATOM 1625 C C . GLY A 1 220 ? -0.768 -1.068 -6.66 1 98.5 220 GLY A C 1
ATOM 1626 O O . GLY A 1 220 ? -0.244 -0.584 -7.664 1 98.5 220 GLY A O 1
ATOM 1627 N N . SER A 1 221 ? -0.137 -1.957 -5.891 1 98.38 221 SER A N 1
ATOM 1628 C CA . SER A 1 221 ? 1.21 -2.449 -6.156 1 98.38 221 SER A CA 1
ATOM 1629 C C . SER A 1 221 ? 1.193 -3.928 -6.535 1 98.38 221 SER A C 1
ATOM 1631 O O . SER A 1 221 ? 1.201 -4.27 -7.719 1 98.38 221 SER A O 1
ATOM 1633 N N . GLY A 1 222 ? 0.904 -4.738 -5.586 1 98.25 222 GLY A N 1
ATOM 1634 C CA . GLY A 1 222 ? 0.917 -6.176 -5.809 1 98.25 222 GLY A CA 1
ATOM 1635 C C . GLY A 1 222 ? -0.418 -6.719 -6.281 1 98.25 222 GLY A C 1
ATOM 1636 O O . GLY A 1 222 ? -0.479 -7.797 -6.879 1 98.25 222 GLY A O 1
ATOM 1637 N N . THR A 1 223 ? -1.45 -5.973 -5.98 1 98.62 223 THR A N 1
ATOM 1638 C CA . THR A 1 223 ? -2.812 -6.43 -6.234 1 98.62 223 THR A CA 1
ATOM 1639 C C . THR A 1 223 ? -3.74 -5.242 -6.488 1 98.62 223 THR A C 1
ATOM 1641 O O . THR A 1 223 ? -3.693 -4.246 -5.766 1 98.62 223 THR A O 1
ATOM 1644 N N . TYR A 1 224 ? -4.617 -5.379 -7.508 1 98.94 224 TYR A N 1
ATOM 1645 C CA . TYR A 1 224 ? -5.695 -4.406 -7.625 1 98.94 224 TYR A CA 1
ATOM 1646 C C . TYR A 1 224 ? -6.785 -4.906 -8.562 1 98.94 224 TYR A C 1
ATOM 1648 O O . TYR A 1 224 ? -6.496 -5.512 -9.594 1 98.94 224 TYR A O 1
ATOM 1656 N N . ALA A 1 225 ? -8.016 -4.621 -8.211 1 98.88 225 ALA A N 1
ATOM 1657 C CA . ALA A 1 225 ? -9.156 -4.984 -9.055 1 98.88 225 ALA A CA 1
ATOM 1658 C C . ALA A 1 225 ? -10.172 -3.848 -9.125 1 98.88 225 ALA A C 1
ATOM 1660 O O . ALA A 1 225 ? -10.492 -3.229 -8.102 1 98.88 225 ALA A O 1
ATOM 1661 N N . ASP A 1 226 ? -10.633 -3.58 -10.227 1 98.81 226 ASP A N 1
ATOM 1662 C CA . ASP A 1 226 ? -11.703 -2.639 -10.539 1 98.81 226 ASP A CA 1
ATOM 1663 C C . ASP A 1 226 ? -12.469 -3.076 -11.789 1 98.81 226 ASP A C 1
ATOM 1665 O O . ASP A 1 226 ? -11.93 -3.062 -12.891 1 98.81 226 ASP A O 1
ATOM 1669 N N . ASN A 1 227 ? -13.758 -3.352 -11.625 1 98.31 227 ASN A N 1
ATOM 1670 C CA . ASN A 1 227 ? -14.531 -3.848 -12.758 1 98.31 227 ASN A CA 1
ATOM 1671 C C . ASN A 1 227 ? -14.484 -2.883 -13.945 1 98.31 227 ASN A C 1
ATOM 1673 O O . ASN A 1 227 ? -14.602 -3.299 -15.094 1 98.31 227 ASN A O 1
ATOM 1677 N N . ALA A 1 228 ? -14.273 -1.648 -13.664 1 97.44 228 ALA A N 1
ATOM 1678 C CA . ALA A 1 228 ? -14.289 -0.64 -14.719 1 97.44 228 ALA A CA 1
ATOM 1679 C C . ALA A 1 228 ? -12.945 -0.563 -15.43 1 97.44 228 ALA A C 1
ATOM 1681 O O . ALA A 1 228 ? -12.836 0.005 -16.516 1 97.44 228 ALA A O 1
ATOM 1682 N N . ARG A 1 229 ? -11.922 -1.159 -14.875 1 98 229 ARG A N 1
ATOM 1683 C CA . ARG A 1 229 ? -10.57 -0.97 -15.398 1 98 229 ARG A CA 1
ATOM 1684 C C . ARG A 1 229 ? -9.906 -2.311 -15.695 1 98 229 ARG A C 1
ATOM 1686 O O . ARG A 1 229 ? -9.234 -2.465 -16.719 1 98 229 ARG A O 1
ATOM 1693 N N . GLY A 1 230 ? -10 -3.252 -14.75 1 98.69 230 GLY A N 1
ATOM 1694 C CA . GLY A 1 230 ? -9.375 -4.559 -14.859 1 98.69 230 GLY A CA 1
ATOM 1695 C C . GLY A 1 230 ? -8.836 -5.066 -13.531 1 98.69 230 GLY A C 1
ATOM 1696 O O . GLY A 1 230 ? -9.148 -4.52 -12.477 1 98.69 230 GLY A O 1
ATOM 1697 N N . GLY A 1 231 ? -8.18 -6.203 -13.586 1 98.88 231 GLY A N 1
ATOM 1698 C CA . GLY A 1 231 ? -7.516 -6.809 -12.445 1 98.88 231 GLY A CA 1
ATOM 1699 C C . GLY A 1 231 ? -6.059 -7.137 -12.711 1 98.88 231 GLY A C 1
ATOM 1700 O O . GLY A 1 231 ? -5.703 -7.559 -13.812 1 98.88 231 GLY A O 1
ATOM 1701 N N . VAL A 1 232 ? -5.191 -6.895 -11.711 1 99 232 VAL A N 1
ATOM 1702 C CA . VAL A 1 232 ? -3.76 -7.105 -11.883 1 99 232 VAL A CA 1
ATOM 1703 C C . VAL A 1 232 ? -3.186 -7.793 -10.648 1 99 232 VAL A C 1
ATOM 1705 O O . VAL A 1 232 ? -3.455 -7.379 -9.516 1 99 232 VAL A O 1
ATOM 1708 N N . SER A 1 233 ? -2.426 -8.82 -10.805 1 98.94 233 SER A N 1
ATOM 1709 C CA . SER A 1 233 ? -1.546 -9.422 -9.805 1 98.94 233 SER A CA 1
ATOM 1710 C C . SER A 1 233 ? -0.089 -9.375 -10.25 1 98.94 233 SER A C 1
ATOM 1712 O O . SER A 1 233 ? 0.231 -9.75 -11.383 1 98.94 233 SER A O 1
ATOM 1714 N N . THR A 1 234 ? 0.787 -8.906 -9.383 1 98.81 234 THR A N 1
ATOM 1715 C CA . THR A 1 234 ? 2.184 -8.719 -9.758 1 98.81 234 THR A CA 1
ATOM 1716 C C . THR A 1 234 ? 3.082 -9.703 -9.008 1 98.81 234 THR A C 1
ATOM 1718 O O . THR A 1 234 ? 2.645 -10.352 -8.055 1 98.81 234 THR A O 1
ATOM 1721 N N . THR A 1 235 ? 4.312 -9.875 -9.492 1 98.25 235 THR A N 1
ATOM 1722 C CA . THR A 1 235 ? 5.336 -10.719 -8.875 1 98.25 235 THR A CA 1
ATOM 1723 C C . THR A 1 235 ? 6.73 -10.242 -9.266 1 98.25 235 THR A C 1
ATOM 1725 O O . THR A 1 235 ? 6.922 -9.664 -10.336 1 98.25 235 THR A O 1
ATOM 1728 N N . GLY A 1 236 ? 7.66 -10.445 -8.367 1 96.25 236 GLY A N 1
ATOM 1729 C CA . GLY A 1 236 ? 9.023 -10 -8.586 1 96.25 236 GLY A CA 1
ATOM 1730 C C . GLY A 1 236 ? 9.625 -9.297 -7.387 1 96.25 236 GLY A C 1
ATOM 1731 O O . GLY A 1 236 ? 9.375 -9.68 -6.242 1 96.25 236 GLY A O 1
ATOM 1732 N N . HIS A 1 237 ? 10.516 -8.352 -7.672 1 94.94 237 HIS A N 1
ATOM 1733 C CA . HIS A 1 237 ? 11.156 -7.59 -6.605 1 94.94 237 HIS A CA 1
ATOM 1734 C C . HIS A 1 237 ? 10.18 -6.609 -5.965 1 94.94 237 HIS A C 1
ATOM 1736 O O . HIS A 1 237 ? 9.914 -5.543 -6.523 1 94.94 237 HIS A O 1
ATOM 1742 N N . GLY A 1 238 ? 9.766 -6.91 -4.758 1 96.44 238 GLY A N 1
ATOM 1743 C CA . GLY A 1 238 ? 8.688 -6.207 -4.078 1 96.44 238 GLY A CA 1
ATOM 1744 C C . GLY A 1 238 ? 8.961 -4.73 -3.885 1 96.44 238 GLY A C 1
ATOM 1745 O O . GLY A 1 238 ? 8.07 -3.898 -4.043 1 96.44 238 GLY A O 1
ATOM 1746 N N . GLU A 1 239 ? 10.242 -4.387 -3.537 1 97 239 GLU A N 1
ATOM 1747 C CA . GLU A 1 239 ? 10.617 -2.988 -3.348 1 97 239 GLU A CA 1
ATOM 1748 C C . GLU A 1 239 ? 10.398 -2.184 -4.625 1 97 239 GLU A C 1
ATOM 1750 O O . GLU A 1 239 ? 9.867 -1.074 -4.586 1 97 239 GLU A O 1
ATOM 1755 N N . THR A 1 240 ? 10.758 -2.797 -5.766 1 96.88 240 THR A N 1
ATOM 1756 C CA . THR A 1 240 ? 10.617 -2.131 -7.055 1 96.88 240 THR A CA 1
ATOM 1757 C C . THR A 1 240 ? 9.148 -1.967 -7.426 1 96.88 240 THR A C 1
ATOM 1759 O O . THR A 1 240 ? 8.727 -0.891 -7.855 1 96.88 240 THR A O 1
ATOM 1762 N N . ILE A 1 241 ? 8.422 -2.984 -7.203 1 98.06 241 ILE A N 1
ATOM 1763 C CA . ILE A 1 241 ? 7.012 -3 -7.574 1 98.06 241 ILE A CA 1
ATOM 1764 C C . ILE A 1 241 ? 6.246 -1.985 -6.73 1 98.06 241 ILE A C 1
ATOM 1766 O O . ILE A 1 241 ? 5.422 -1.229 -7.254 1 98.06 241 ILE A O 1
ATOM 1770 N N . MET A 1 242 ? 6.488 -1.956 -5.43 1 98.06 242 MET A N 1
ATOM 1771 C CA . MET A 1 242 ? 5.754 -1.067 -4.539 1 98.06 242 MET A CA 1
ATOM 1772 C C . MET A 1 242 ? 6.105 0.391 -4.809 1 98.06 242 MET A C 1
ATOM 1774 O O . MET A 1 242 ? 5.23 1.258 -4.812 1 98.06 242 MET A O 1
ATOM 1778 N N . ARG A 1 243 ? 7.398 0.683 -5.09 1 98.56 243 ARG A N 1
ATOM 1779 C CA . ARG A 1 243 ? 7.836 2.051 -5.352 1 98.56 243 ARG A CA 1
ATOM 1780 C C . ARG A 1 243 ? 7.301 2.551 -6.688 1 98.56 243 ARG A C 1
ATOM 1782 O O . ARG A 1 243 ? 6.961 3.729 -6.824 1 98.56 243 ARG A O 1
ATOM 1789 N N . TYR A 1 244 ? 7.18 1.667 -7.629 1 98.69 244 TYR A N 1
ATOM 1790 C CA . TYR A 1 244 ? 6.707 2.025 -8.961 1 98.69 244 TYR A CA 1
ATOM 1791 C C . TYR A 1 244 ? 5.184 2.021 -9.016 1 98.69 244 TYR A C 1
ATOM 1793 O O . TYR A 1 244 ? 4.586 2.705 -9.852 1 98.69 244 TYR A O 1
ATOM 1801 N N . ASN A 1 245 ? 4.523 1.238 -8.141 1 98.69 245 ASN A N 1
ATOM 1802 C CA . ASN A 1 245 ? 3.082 1.005 -8.148 1 98.69 245 ASN A CA 1
ATOM 1803 C C . ASN A 1 245 ? 2.619 0.376 -9.453 1 98.69 245 ASN A C 1
ATOM 1805 O O . ASN A 1 245 ? 1.707 0.889 -10.109 1 98.69 245 ASN A O 1
ATOM 1809 N N . LEU A 1 246 ? 3.098 -0.747 -9.703 1 98.81 246 LEU A N 1
ATOM 1810 C CA . LEU A 1 246 ? 2.998 -1.383 -11.016 1 98.81 246 LEU A CA 1
ATOM 1811 C C . LEU A 1 246 ? 1.543 -1.659 -11.375 1 98.81 246 LEU A C 1
ATOM 1813 O O . LEU A 1 246 ? 1.097 -1.323 -12.477 1 98.81 246 LEU A O 1
ATOM 1817 N N . ALA A 1 247 ? 0.764 -2.221 -10.484 1 98.94 247 ALA A N 1
ATOM 1818 C CA . ALA A 1 247 ? -0.616 -2.586 -10.797 1 98.94 247 ALA A CA 1
ATOM 1819 C C . ALA A 1 247 ? -1.427 -1.36 -11.211 1 98.94 247 ALA A C 1
ATOM 1821 O O . ALA A 1 247 ? -2.146 -1.394 -12.211 1 98.94 247 ALA A O 1
ATOM 1822 N N . GLN A 1 248 ? -1.27 -0.283 -10.5 1 98.69 248 GLN A N 1
ATOM 1823 C CA . GLN A 1 248 ? -2.041 0.923 -10.781 1 98.69 248 GLN A CA 1
ATOM 1824 C C . GLN A 1 248 ? -1.62 1.551 -12.102 1 98.69 248 GLN A C 1
ATOM 1826 O O . GLN A 1 248 ? -2.455 2.082 -12.836 1 98.69 248 GLN A O 1
ATOM 1831 N N . ARG A 1 249 ? -0.358 1.503 -12.344 1 98.75 249 ARG A N 1
ATOM 1832 C CA . ARG A 1 249 ? 0.112 2.113 -13.586 1 98.75 249 ARG A CA 1
ATOM 1833 C C . ARG A 1 249 ? -0.341 1.308 -14.797 1 98.75 249 ARG A C 1
ATOM 1835 O O . ARG A 1 249 ? -0.645 1.875 -15.852 1 98.75 249 ARG A O 1
ATOM 1842 N N . ILE A 1 250 ? -0.394 0.001 -14.68 1 98.94 250 ILE A N 1
ATOM 1843 C CA . ILE A 1 250 ? -0.936 -0.835 -15.75 1 98.94 250 ILE A CA 1
ATOM 1844 C C . ILE A 1 250 ? -2.398 -0.473 -15.992 1 98.94 250 ILE A C 1
ATOM 1846 O O . ILE A 1 250 ? -2.805 -0.248 -17.141 1 98.94 250 ILE A O 1
ATOM 1850 N N . LEU A 1 251 ? -3.189 -0.365 -14.961 1 98.81 251 LEU A N 1
ATOM 1851 C CA . LEU A 1 251 ? -4.613 -0.072 -15.102 1 98.81 251 LEU A CA 1
ATOM 1852 C C . LEU A 1 251 ? -4.824 1.342 -15.633 1 98.81 251 LEU A C 1
ATOM 1854 O O . LEU A 1 251 ? -5.777 1.593 -16.375 1 98.81 251 LEU A O 1
ATOM 1858 N N . ALA A 1 252 ? -3.963 2.258 -15.227 1 98.62 252 ALA A N 1
ATOM 1859 C CA . ALA A 1 252 ? -4.047 3.615 -15.758 1 98.62 252 ALA A CA 1
ATOM 1860 C C . ALA A 1 252 ? -3.791 3.635 -17.266 1 98.62 252 ALA A C 1
ATOM 1862 O O . ALA A 1 252 ? -4.449 4.367 -18 1 98.62 252 ALA A O 1
ATOM 1863 N N . ALA A 1 253 ? -2.799 2.848 -17.688 1 98.56 253 ALA A N 1
ATOM 1864 C CA . ALA A 1 253 ? -2.504 2.764 -19.109 1 98.56 253 ALA A CA 1
ATOM 1865 C C . ALA A 1 253 ? -3.695 2.207 -19.891 1 98.56 253 ALA A C 1
ATOM 1867 O O . ALA A 1 253 ? -4.012 2.682 -20.984 1 98.56 253 ALA A O 1
ATOM 1868 N N . ILE A 1 254 ? -4.352 1.26 -19.312 1 98.62 254 ILE A N 1
ATOM 1869 C CA . ILE A 1 254 ? -5.539 0.691 -19.953 1 98.62 254 ILE A CA 1
ATOM 1870 C C . ILE A 1 254 ? -6.641 1.745 -20.016 1 98.62 254 ILE A C 1
ATOM 1872 O O . ILE A 1 254 ? -7.223 1.978 -21.078 1 98.62 254 ILE A O 1
ATOM 1876 N N . GLU A 1 255 ? -6.863 2.373 -18.906 1 97.88 255 GLU A N 1
ATOM 1877 C CA . GLU A 1 255 ? -7.996 3.283 -18.781 1 97.88 255 GLU A CA 1
ATOM 1878 C C . GLU A 1 255 ? -7.785 4.551 -19.594 1 97.88 255 GLU A C 1
ATOM 1880 O O . GLU A 1 255 ? -8.68 4.984 -20.328 1 97.88 255 GLU A O 1
ATOM 1885 N N . HIS A 1 256 ? -6.594 5.129 -19.531 1 97.69 256 HIS A N 1
ATOM 1886 C CA . HIS A 1 256 ? -6.41 6.488 -20.031 1 97.69 256 HIS A CA 1
ATOM 1887 C C . HIS A 1 256 ? -5.766 6.484 -21.422 1 97.69 256 HIS A C 1
ATOM 1889 O O . HIS A 1 256 ? -5.938 7.43 -22.188 1 97.69 256 HIS A O 1
ATOM 1895 N N . LYS A 1 257 ? -5.059 5.445 -21.75 1 97.38 257 LYS A N 1
ATOM 1896 C CA . LYS A 1 257 ? -4.398 5.395 -23.047 1 97.38 257 LYS A CA 1
ATOM 1897 C C . LYS A 1 257 ? -5.117 4.434 -24 1 97.38 257 LYS A C 1
ATOM 1899 O O . LYS A 1 257 ? -4.746 4.309 -25.172 1 97.38 257 LYS A O 1
ATOM 1904 N N . GLY A 1 258 ? -6.027 3.672 -23.469 1 97.38 258 GLY A N 1
ATOM 1905 C CA . GLY A 1 258 ? -6.766 2.73 -24.297 1 97.38 258 GLY A CA 1
ATOM 1906 C C . GLY A 1 258 ? -5.953 1.51 -24.672 1 97.38 258 GLY A C 1
ATOM 1907 O O . GLY A 1 258 ? -6.219 0.884 -25.703 1 97.38 258 GLY A O 1
ATOM 1908 N N . MET A 1 259 ? -4.984 1.176 -23.938 1 98.31 259 MET A N 1
ATOM 1909 C CA . MET A 1 259 ? -4.129 0.036 -24.25 1 98.31 259 MET A CA 1
ATOM 1910 C C . MET A 1 259 ? -4.824 -1.278 -23.906 1 98.31 259 MET A C 1
ATOM 1912 O O . MET A 1 259 ? -5.656 -1.327 -23 1 98.31 259 MET A O 1
ATOM 1916 N N . SER A 1 260 ? -4.465 -2.283 -24.672 1 98.69 260 SER A N 1
ATOM 1917 C CA . SER A 1 260 ? -4.879 -3.625 -24.266 1 98.69 260 SER A CA 1
ATOM 1918 C C . SER A 1 260 ? -4.188 -4.059 -22.984 1 98.69 260 SER A C 1
ATOM 1920 O O . SER A 1 260 ? -3.176 -3.473 -22.578 1 98.69 260 SER A O 1
ATOM 1922 N N . ALA A 1 261 ? -4.738 -5.066 -22.375 1 98.75 261 ALA A N 1
ATOM 1923 C CA . ALA A 1 261 ? -4.125 -5.617 -21.172 1 98.75 261 ALA A CA 1
ATOM 1924 C C . ALA A 1 261 ? -2.68 -6.027 -21.438 1 98.75 261 ALA A C 1
ATOM 1926 O O . ALA A 1 261 ? -1.792 -5.738 -20.625 1 98.75 261 ALA A O 1
ATOM 1927 N N . GLN A 1 262 ? -2.426 -6.684 -22.547 1 98.69 262 GLN A N 1
ATOM 1928 C CA . GLN A 1 262 ? -1.086 -7.152 -22.891 1 98.69 262 GLN A CA 1
ATOM 1929 C C . GLN A 1 262 ? -0.132 -5.98 -23.094 1 98.69 262 GLN A C 1
ATOM 1931 O O . GLN A 1 262 ? 0.967 -5.957 -22.531 1 98.69 262 GLN A O 1
ATOM 1936 N N . ALA A 1 263 ? -0.57 -5.027 -23.875 1 98.88 263 ALA A N 1
ATOM 1937 C CA . ALA A 1 263 ? 0.283 -3.885 -24.188 1 98.88 263 ALA A CA 1
ATOM 1938 C C . ALA A 1 263 ? 0.608 -3.082 -22.922 1 98.88 263 ALA A C 1
ATOM 1940 O O . ALA A 1 263 ? 1.744 -2.637 -22.75 1 98.88 263 ALA A O 1
ATOM 1941 N N . ALA A 1 264 ? -0.403 -2.869 -22.094 1 98.88 264 ALA A N 1
ATOM 1942 C CA . ALA A 1 264 ? -0.208 -2.127 -20.859 1 98.88 264 ALA A CA 1
ATOM 1943 C C . ALA A 1 264 ? 0.765 -2.852 -19.922 1 98.88 264 ALA A C 1
ATOM 1945 O O . ALA A 1 264 ? 1.658 -2.232 -19.344 1 98.88 264 ALA A O 1
ATOM 1946 N N . ALA A 1 265 ? 0.593 -4.133 -19.797 1 98.81 265 ALA A N 1
ATOM 1947 C CA . ALA A 1 265 ? 1.479 -4.934 -18.969 1 98.81 265 ALA A CA 1
ATOM 1948 C C . ALA A 1 265 ? 2.916 -4.887 -19.484 1 98.81 265 ALA A C 1
ATOM 1950 O O . ALA A 1 265 ? 3.854 -4.688 -18.703 1 98.81 265 ALA A O 1
ATOM 1951 N N . ASP A 1 266 ? 3.064 -5.047 -20.797 1 98.75 266 ASP A N 1
ATOM 1952 C CA . ASP A 1 266 ? 4.391 -5.008 -21.406 1 98.75 266 ASP A CA 1
ATOM 1953 C C . ASP A 1 266 ? 5.07 -3.664 -21.156 1 98.75 266 ASP A C 1
ATOM 1955 O O . ASP A 1 266 ? 6.23 -3.617 -20.734 1 98.75 266 ASP A O 1
ATOM 1959 N N . GLN A 1 267 ? 4.391 -2.678 -21.406 1 98.81 267 GLN A N 1
ATOM 1960 C CA . GLN A 1 267 ? 4.953 -1.337 -21.281 1 98.81 267 GLN A CA 1
ATOM 1961 C C . GLN A 1 267 ? 5.371 -1.046 -19.844 1 98.81 267 GLN A C 1
ATOM 1963 O O . GLN A 1 267 ? 6.492 -0.593 -19.594 1 98.81 267 GLN A O 1
ATOM 1968 N N . GLU A 1 268 ? 4.477 -1.29 -18.938 1 98.81 268 GLU A N 1
ATOM 1969 C CA . GLU A 1 268 ? 4.727 -0.845 -17.578 1 98.81 268 GLU A CA 1
ATOM 1970 C C . GLU A 1 268 ? 5.762 -1.732 -16.891 1 98.81 268 GLU A C 1
ATOM 1972 O O . GLU A 1 268 ? 6.539 -1.26 -16.062 1 98.81 268 GLU A O 1
ATOM 1977 N N . CYS A 1 269 ? 5.785 -3.047 -17.203 1 98.62 269 CYS A N 1
ATOM 1978 C CA . CYS A 1 269 ? 6.859 -3.883 -16.688 1 98.62 269 CYS A CA 1
ATOM 1979 C C . CYS A 1 269 ? 8.219 -3.395 -17.172 1 98.62 269 CYS A C 1
ATOM 1981 O O . CYS A 1 269 ? 9.164 -3.289 -16.391 1 98.62 269 CYS A O 1
ATOM 1983 N N . ARG A 1 270 ? 8.305 -3.098 -18.406 1 98.69 270 ARG A N 1
ATOM 1984 C CA . ARG A 1 270 ? 9.547 -2.598 -18.984 1 98.69 270 ARG A CA 1
ATOM 1985 C C . ARG A 1 270 ? 9.945 -1.268 -18.359 1 98.69 270 ARG A C 1
ATOM 1987 O O . ARG A 1 270 ? 11.109 -1.06 -18.016 1 98.69 270 ARG A O 1
ATOM 1994 N N . GLU A 1 271 ? 9.016 -0.395 -18.219 1 98.56 271 GLU A N 1
ATOM 1995 C CA . GLU A 1 271 ? 9.305 0.926 -17.672 1 98.56 271 GLU A CA 1
ATOM 1996 C C . GLU A 1 271 ? 9.711 0.836 -16.203 1 98.56 271 GLU A C 1
ATOM 1998 O O . GLU A 1 271 ? 10.562 1.601 -15.742 1 98.56 271 GLU A O 1
ATOM 2003 N N . MET A 1 272 ? 9.062 -0.037 -15.461 1 98.19 272 MET A N 1
ATOM 2004 C CA . MET A 1 272 ? 9.438 -0.251 -14.062 1 98.19 272 MET A CA 1
ATOM 2005 C C . MET A 1 272 ? 10.906 -0.658 -13.953 1 98.19 272 MET A C 1
ATOM 2007 O O . MET A 1 272 ? 11.648 -0.088 -13.156 1 98.19 272 MET A O 1
ATOM 2011 N N . THR A 1 273 ? 11.305 -1.625 -14.789 1 97.69 273 THR A N 1
ATOM 2012 C CA . THR A 1 273 ? 12.68 -2.113 -14.781 1 97.69 273 THR A CA 1
ATOM 2013 C C . THR A 1 273 ? 13.648 -1.016 -15.219 1 97.69 273 THR A C 1
ATOM 2015 O O . THR A 1 273 ? 14.719 -0.854 -14.625 1 97.69 273 THR A O 1
ATOM 2018 N N . ARG A 1 274 ? 13.305 -0.307 -16.188 1 97.75 274 ARG A N 1
ATOM 2019 C CA . ARG A 1 274 ? 14.141 0.78 -16.672 1 97.75 274 ARG A CA 1
ATOM 2020 C C . ARG A 1 274 ? 14.328 1.855 -15.609 1 97.75 274 ARG A C 1
ATOM 2022 O O . ARG A 1 274 ? 15.438 2.336 -15.391 1 97.75 274 ARG A O 1
ATOM 2029 N N . ARG A 1 275 ? 13.273 2.191 -14.922 1 97.06 275 ARG A N 1
ATOM 2030 C CA . ARG A 1 275 ? 13.242 3.334 -14.016 1 97.06 275 ARG A CA 1
ATOM 2031 C C . ARG A 1 275 ? 13.914 3.004 -12.688 1 97.06 275 ARG A C 1
ATOM 2033 O O . ARG A 1 275 ? 14.547 3.865 -12.078 1 97.06 275 ARG A O 1
ATOM 2040 N N . ILE A 1 276 ? 13.695 1.75 -12.195 1 95.69 276 ILE A N 1
ATOM 2041 C CA . ILE A 1 276 ? 14.109 1.46 -10.828 1 95.69 276 ILE A CA 1
ATOM 2042 C C . ILE A 1 276 ? 15.188 0.378 -10.828 1 95.69 276 ILE A C 1
ATOM 2044 O O . ILE A 1 276 ? 15.945 0.243 -9.867 1 95.69 276 ILE A O 1
ATOM 2048 N N . GLY A 1 277 ? 15.211 -0.391 -11.898 1 93.62 277 GLY A N 1
ATOM 2049 C CA . GLY A 1 277 ? 16.266 -1.379 -12.039 1 93.62 277 GLY A CA 1
ATOM 2050 C C . GLY A 1 277 ? 15.812 -2.791 -11.719 1 93.62 277 GLY A C 1
ATOM 2051 O O . GLY A 1 277 ? 16.266 -3.752 -12.344 1 93.62 277 GLY A O 1
ATOM 2052 N N . GLY A 1 278 ? 14.805 -2.977 -10.773 1 94.12 278 GLY A N 1
ATOM 2053 C CA . GLY A 1 278 ? 14.328 -4.305 -10.414 1 94.12 278 GLY A CA 1
ATOM 2054 C C . GLY A 1 278 ? 13.43 -4.922 -11.469 1 94.12 278 GLY A C 1
ATOM 2055 O O . GLY A 1 278 ? 12.828 -4.207 -12.273 1 94.12 278 GLY A O 1
ATOM 2056 N N . THR A 1 279 ? 13.375 -6.281 -11.492 1 94.81 279 THR A N 1
ATOM 2057 C CA . THR A 1 279 ? 12.562 -6.996 -12.469 1 94.81 279 THR A CA 1
ATOM 2058 C C . THR A 1 279 ? 11.312 -7.578 -11.812 1 94.81 279 THR A C 1
ATOM 2060 O O . THR A 1 279 ? 11.219 -7.629 -10.586 1 94.81 279 THR A O 1
ATOM 2063 N N . GLY A 1 280 ? 10.383 -7.914 -12.594 1 95.31 280 GLY A N 1
ATOM 2064 C CA . GLY A 1 280 ? 9.133 -8.523 -12.156 1 95.31 280 GLY A CA 1
ATOM 2065 C C . GLY A 1 280 ? 8.18 -8.82 -13.297 1 95.31 280 GLY A C 1
ATOM 2066 O O . GLY A 1 280 ? 8.594 -8.898 -14.453 1 95.31 280 GLY A O 1
ATOM 2067 N N . GLY A 1 281 ? 7.008 -9.164 -12.938 1 97.75 281 GLY A N 1
ATOM 2068 C CA . GLY A 1 281 ? 5.969 -9.469 -13.898 1 97.75 281 GLY A CA 1
ATOM 2069 C C . GLY A 1 281 ? 4.57 -9.219 -13.367 1 97.75 281 GLY A C 1
ATOM 2070 O O . GLY A 1 281 ? 4.398 -8.82 -12.211 1 97.75 281 GLY A O 1
ATOM 2071 N N . ALA A 1 282 ? 3.623 -9.375 -14.281 1 98.81 282 ALA A N 1
ATOM 2072 C CA . ALA A 1 282 ? 2.219 -9.156 -13.945 1 98.81 282 ALA A CA 1
ATOM 2073 C C . ALA A 1 282 ? 1.306 -9.984 -14.844 1 98.81 282 ALA A C 1
ATOM 2075 O O . ALA A 1 282 ? 1.646 -10.266 -15.992 1 98.81 282 ALA A O 1
ATOM 2076 N N . ILE A 1 283 ? 0.246 -10.391 -14.273 1 98.94 283 ILE A N 1
ATOM 2077 C CA . ILE A 1 283 ? -0.876 -10.914 -15.039 1 98.94 283 ILE A CA 1
ATOM 2078 C C . ILE A 1 283 ? -2.066 -9.969 -14.93 1 98.94 283 ILE A C 1
ATOM 2080 O O . ILE A 1 283 ? -2.293 -9.359 -13.883 1 98.94 283 ILE A O 1
ATOM 2084 N N . VAL A 1 284 ? -2.807 -9.828 -16.062 1 98.94 284 VAL A N 1
ATOM 2085 C CA . VAL A 1 284 ? -3.842 -8.805 -16.156 1 98.94 284 VAL A CA 1
ATOM 2086 C C . VAL A 1 284 ? -5.074 -9.375 -16.844 1 98.94 284 VAL A C 1
ATOM 2088 O O . VAL A 1 284 ? -4.957 -10.07 -17.859 1 98.94 284 VAL A O 1
ATOM 2091 N N . VAL A 1 285 ? -6.203 -9.172 -16.25 1 98.81 285 VAL A N 1
ATOM 2092 C CA . VAL A 1 285 ? -7.473 -9.297 -16.953 1 98.81 285 VAL A CA 1
ATOM 2093 C C . VAL A 1 285 ? -8.094 -7.918 -17.156 1 98.81 285 VAL A C 1
ATOM 2095 O O . VAL A 1 285 ? -8.375 -7.211 -16.188 1 98.81 285 VAL A O 1
ATOM 2098 N N . GLY A 1 286 ? -8.242 -7.539 -18.375 1 98.25 286 GLY A N 1
ATOM 2099 C CA . GLY A 1 286 ? -8.875 -6.262 -18.672 1 98.25 286 GLY A CA 1
ATOM 2100 C C . GLY A 1 286 ? -10.359 -6.246 -18.344 1 98.25 286 GLY A C 1
ATOM 2101 O O . GLY A 1 286 ? -10.945 -7.281 -18.031 1 98.25 286 GLY A O 1
ATOM 2102 N N . HIS A 1 287 ? -10.977 -5.039 -18.453 1 96.62 287 HIS A N 1
ATOM 2103 C CA . HIS A 1 287 ? -12.375 -4.883 -18.078 1 96.62 287 HIS A CA 1
ATOM 2104 C C . HIS A 1 287 ? -13.289 -5.648 -19.031 1 96.62 287 HIS A C 1
ATOM 2106 O O . HIS A 1 287 ? -14.414 -5.992 -18.688 1 96.62 287 HIS A O 1
ATOM 2112 N N . ALA A 1 288 ? -12.773 -5.957 -20.234 1 95.5 288 ALA A N 1
ATOM 2113 C CA . ALA A 1 288 ? -13.562 -6.684 -21.219 1 95.5 288 ALA A CA 1
ATOM 2114 C C . ALA A 1 288 ? -13.172 -8.164 -21.25 1 95.5 288 ALA A C 1
ATOM 2116 O O . ALA A 1 288 ? -13.672 -8.922 -22.078 1 95.5 288 ALA A O 1
ATOM 2117 N N . GLY A 1 289 ? -12.203 -8.516 -20.438 1 96.62 289 GLY A N 1
ATOM 2118 C CA . GLY A 1 289 ? -11.852 -9.922 -20.328 1 96.62 289 GLY A CA 1
ATOM 2119 C C . GLY A 1 289 ? -10.586 -10.273 -21.109 1 96.62 289 GLY A C 1
ATOM 2120 O O . GLY A 1 289 ? -10.164 -11.43 -21.109 1 96.62 289 GLY A O 1
ATOM 2121 N N . ASP A 1 290 ? -10.008 -9.328 -21.781 1 97.69 290 ASP A N 1
ATOM 2122 C CA . ASP A 1 290 ? -8.75 -9.594 -22.484 1 97.69 290 ASP A CA 1
ATOM 2123 C C . ASP A 1 290 ? -7.621 -9.844 -21.484 1 97.69 290 ASP A C 1
ATOM 2125 O O . ASP A 1 290 ? -7.637 -9.32 -20.375 1 97.69 290 ASP A O 1
ATOM 2129 N N . LEU A 1 291 ? -6.57 -10.617 -21.906 1 98.19 291 LEU A N 1
ATOM 2130 C CA . LEU A 1 291 ? -5.523 -11.078 -21.016 1 98.19 291 LEU A CA 1
ATOM 2131 C C . LEU A 1 291 ? -4.211 -10.344 -21.281 1 98.19 291 LEU A C 1
ATOM 2133 O O . LEU A 1 291 ? -3.93 -9.969 -22.422 1 98.19 291 LEU A O 1
ATOM 2137 N N . GLY A 1 292 ? -3.48 -10.117 -20.234 1 98.69 292 GLY A N 1
ATOM 2138 C CA . GLY A 1 292 ? -2.096 -9.672 -20.312 1 98.69 292 GLY A CA 1
ATOM 2139 C C . GLY A 1 292 ? -1.161 -10.492 -19.438 1 98.69 292 GLY A C 1
ATOM 2140 O O . GLY A 1 292 ? -1.491 -10.812 -18.297 1 98.69 292 GLY A O 1
ATOM 2141 N N . ILE A 1 293 ? -0.02 -10.922 -20 1 98.62 293 ILE A N 1
ATOM 2142 C CA . ILE A 1 293 ? 1.05 -11.633 -19.312 1 98.62 293 ILE A CA 1
ATOM 2143 C C . ILE A 1 293 ? 2.398 -11.023 -19.688 1 98.62 293 ILE A C 1
ATOM 2145 O O . ILE A 1 293 ? 2.795 -11.047 -20.859 1 98.62 293 ILE A O 1
ATOM 2149 N N . SER A 1 294 ? 3.043 -10.461 -18.703 1 98.5 294 SER A N 1
ATOM 2150 C CA . SER A 1 294 ? 4.309 -9.797 -19 1 98.5 294 SER A CA 1
ATOM 2151 C C . SER A 1 294 ? 5.293 -9.938 -17.844 1 98.5 294 SER A C 1
ATOM 2153 O O . SER A 1 294 ? 4.902 -9.898 -16.672 1 98.5 294 SER A O 1
ATOM 2155 N N . PHE A 1 295 ? 6.586 -10.102 -18.172 1 97.56 295 PHE A N 1
ATOM 2156 C CA . PHE A 1 295 ? 7.625 -10.125 -17.156 1 97.56 295 PHE A CA 1
ATOM 2157 C C . PHE A 1 295 ? 8.969 -9.711 -17.734 1 97.56 295 PHE A C 1
ATOM 2159 O O . PHE A 1 295 ? 9.227 -9.914 -18.922 1 97.56 295 PHE A O 1
ATOM 2166 N N . THR A 1 296 ? 9.766 -9.086 -16.938 1 96.69 296 THR A N 1
ATOM 2167 C CA . THR A 1 296 ? 11.117 -8.672 -17.312 1 96.69 296 THR A CA 1
ATOM 2168 C C . THR A 1 296 ? 12.156 -9.562 -16.641 1 96.69 296 THR A C 1
ATOM 2170 O O . THR A 1 296 ? 13.352 -9.461 -16.938 1 96.69 296 THR A O 1
ATOM 2173 N N . SER A 1 297 ? 11.703 -10.391 -15.68 1 94.19 297 SER A N 1
ATOM 2174 C CA . SER A 1 297 ? 12.586 -11.414 -15.141 1 94.19 297 SER A CA 1
ATOM 2175 C C . SER A 1 297 ? 12.914 -12.477 -16.188 1 94.19 297 SER A C 1
ATOM 2177 O O . SER A 1 297 ? 12.32 -12.492 -17.266 1 94.19 297 SER A O 1
ATOM 2179 N N . GLN A 1 298 ? 13.797 -13.336 -15.875 1 93.25 298 GLN A N 1
ATOM 2180 C CA . GLN A 1 298 ? 14.148 -14.406 -16.812 1 93.25 298 GLN A CA 1
ATOM 2181 C C . GLN A 1 298 ? 12.953 -15.312 -17.078 1 93.25 298 GLN A C 1
ATOM 2183 O O . GLN A 1 298 ? 12.719 -15.719 -18.219 1 93.25 298 GLN A O 1
ATOM 2188 N N . ARG A 1 299 ? 12.227 -15.617 -16.031 1 95.56 299 ARG A N 1
ATOM 2189 C CA . ARG A 1 299 ? 11.094 -16.516 -16.141 1 95.56 299 ARG A CA 1
ATOM 2190 C C . ARG A 1 299 ? 9.938 -16.078 -15.25 1 95.56 299 ARG A C 1
ATOM 2192 O O . ARG A 1 299 ? 10.148 -15.359 -14.266 1 95.56 299 ARG A O 1
ATOM 2199 N N . MET A 1 300 ? 8.781 -16.469 -15.594 1 97 300 MET A N 1
ATOM 2200 C CA . MET A 1 300 ? 7.578 -16.391 -14.773 1 97 300 MET A CA 1
ATOM 2201 C C . MET A 1 300 ? 6.59 -17.484 -15.148 1 97 300 MET A C 1
ATOM 2203 O O . MET A 1 300 ? 6.145 -17.562 -16.297 1 97 300 MET A O 1
ATOM 2207 N N . ALA A 1 301 ? 6.277 -18.297 -14.234 1 97.88 301 ALA A N 1
ATOM 2208 C CA . ALA A 1 301 ? 5.277 -19.328 -14.508 1 97.88 301 ALA A CA 1
ATOM 2209 C C . ALA A 1 301 ? 3.879 -18.719 -14.586 1 97.88 301 ALA A C 1
ATOM 2211 O O . ALA A 1 301 ? 3.525 -17.859 -13.781 1 97.88 301 ALA A O 1
ATOM 2212 N N . TRP A 1 302 ? 3.096 -19.172 -15.57 1 98.62 302 TRP A N 1
ATOM 2213 C CA . TRP A 1 302 ? 1.735 -18.656 -15.727 1 98.62 302 TRP A CA 1
ATOM 2214 C C . TRP A 1 302 ? 0.847 -19.703 -16.406 1 98.62 302 TRP A C 1
ATOM 2216 O O . TRP A 1 302 ? 1.344 -20.672 -16.969 1 98.62 302 TRP A O 1
ATOM 2226 N N . GLY A 1 303 ? -0.423 -19.5 -16.234 1 98.75 303 GLY A N 1
ATOM 2227 C CA . GLY A 1 303 ? -1.395 -20.312 -16.938 1 98.75 303 GLY A CA 1
ATOM 2228 C C . GLY A 1 303 ? -2.793 -19.719 -16.922 1 98.75 303 GLY A C 1
ATOM 2229 O O . GLY A 1 303 ? -3.117 -18.906 -16.078 1 98.75 303 GLY A O 1
ATOM 2230 N N . TYR A 1 304 ? -3.592 -20.109 -17.922 1 98.69 304 TYR A N 1
ATOM 2231 C CA . TYR A 1 304 ? -4.996 -19.719 -17.969 1 98.69 304 TYR A CA 1
ATOM 2232 C C . TYR A 1 304 ? -5.836 -20.781 -18.672 1 98.69 304 TYR A C 1
ATOM 2234 O O . TYR A 1 304 ? -5.293 -21.703 -19.281 1 98.69 304 TYR A O 1
ATOM 2242 N N . ILE A 1 305 ? -7.121 -20.688 -18.531 1 97.56 305 ILE A N 1
ATOM 2243 C CA . ILE A 1 305 ? -8.055 -21.578 -19.203 1 97.56 305 ILE A CA 1
ATOM 2244 C C . ILE A 1 305 ? -8.867 -20.781 -20.234 1 97.56 305 ILE A C 1
ATOM 2246 O O . ILE A 1 305 ? -9.367 -19.703 -19.938 1 97.56 305 ILE A O 1
ATOM 2250 N N . GLN A 1 306 ? -8.977 -21.281 -21.359 1 92.19 306 GLN A N 1
ATOM 2251 C CA . GLN A 1 306 ? -9.82 -20.781 -22.422 1 92.19 306 GLN A CA 1
ATOM 2252 C C . GLN A 1 306 ? -10.422 -21.922 -23.25 1 92.19 306 GLN A C 1
ATOM 2254 O O . GLN A 1 306 ? -9.703 -22.812 -23.703 1 92.19 306 GLN A O 1
ATOM 2259 N N . ASP A 1 307 ? -11.734 -21.891 -23.406 1 88.62 307 ASP A N 1
ATOM 2260 C CA . ASP A 1 307 ? -12.438 -22.875 -24.219 1 88.62 307 ASP A CA 1
ATOM 2261 C C . ASP A 1 307 ? -12.047 -24.297 -23.828 1 88.62 307 ASP A C 1
ATOM 2263 O O . ASP A 1 307 ? -11.625 -25.094 -24.672 1 88.62 307 ASP A O 1
ATOM 2267 N N . ASP A 1 308 ? -12 -24.578 -22.594 1 90.56 308 ASP A N 1
ATOM 2268 C CA . ASP A 1 308 ? -11.766 -25.891 -22.016 1 90.56 308 ASP A CA 1
ATOM 2269 C C . ASP A 1 308 ? -10.344 -26.375 -22.297 1 90.56 308 ASP A C 1
ATOM 2271 O O . ASP A 1 308 ? -10.102 -27.578 -22.438 1 90.56 308 ASP A O 1
ATOM 2275 N N . THR A 1 309 ? -9.547 -25.453 -22.516 1 97.12 309 THR A N 1
ATOM 2276 C CA . THR A 1 309 ? -8.133 -25.734 -22.75 1 97.12 309 THR A CA 1
ATOM 2277 C C . THR A 1 309 ? -7.258 -24.969 -21.781 1 97.12 309 THR A C 1
ATOM 2279 O O . THR A 1 309 ? -7.504 -23.781 -21.516 1 97.12 309 THR A O 1
ATOM 2282 N N . ILE A 1 310 ? -6.301 -25.641 -21.219 1 98.31 310 ILE A N 1
ATOM 2283 C CA . ILE A 1 310 ? -5.305 -25 -20.359 1 98.31 310 ILE A CA 1
ATOM 2284 C C . ILE A 1 310 ? -4.137 -24.516 -21.219 1 98.31 310 ILE A C 1
ATOM 2286 O O . ILE A 1 310 ? -3.574 -25.266 -22 1 98.31 310 ILE A O 1
ATOM 2290 N N . PHE A 1 311 ? -3.828 -23.281 -21.094 1 98.56 311 PHE A N 1
ATOM 2291 C CA . PHE A 1 311 ? -2.617 -22.703 -21.656 1 98.56 311 PHE A CA 1
ATOM 2292 C C . PHE A 1 311 ? -1.633 -22.328 -20.547 1 98.56 311 PHE A C 1
ATOM 2294 O O . PHE A 1 311 ? -2.031 -21.844 -19.5 1 98.56 311 PHE A O 1
ATOM 2301 N N . TYR A 1 312 ? -0.336 -22.625 -20.719 1 98.56 312 TYR A N 1
ATOM 2302 C CA . TYR A 1 312 ? 0.631 -22.312 -19.672 1 98.56 312 TYR A CA 1
ATOM 2303 C C . TYR A 1 312 ? 2.023 -22.125 -20.25 1 98.56 312 TYR A C 1
ATOM 2305 O O . TYR A 1 312 ? 2.287 -22.516 -21.391 1 98.56 312 TYR A O 1
ATOM 2313 N N . GLY A 1 313 ? 2.844 -21.438 -19.547 1 98.25 313 GLY A N 1
ATOM 2314 C CA . GLY A 1 313 ? 4.203 -21.141 -19.969 1 98.25 313 GLY A CA 1
ATOM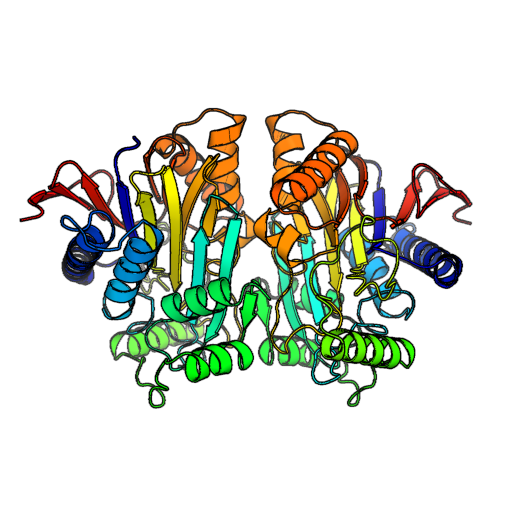 2315 C C . GLY A 1 313 ? 5.082 -20.625 -18.844 1 98.25 313 GLY A C 1
ATOM 2316 O O . GLY A 1 313 ? 4.629 -20.5 -17.703 1 98.25 313 GLY A O 1
ATOM 2317 N N . ILE A 1 314 ? 6.402 -20.359 -19.156 1 97.31 314 ILE A N 1
ATOM 2318 C CA . ILE A 1 314 ? 7.316 -19.938 -18.109 1 97.31 314 ILE A CA 1
ATOM 2319 C C . ILE A 1 314 ? 8.445 -19.109 -18.719 1 97.31 314 ILE A C 1
ATOM 2321 O O . ILE A 1 314 ? 9.117 -18.344 -18.016 1 97.31 314 ILE A O 1
ATOM 2325 N N . GLU A 1 315 ? 8.734 -19.234 -19.953 1 93.12 315 GLU A N 1
ATOM 2326 C CA . GLU A 1 315 ? 9.828 -18.516 -20.578 1 93.12 315 GLU A CA 1
ATOM 2327 C C . GLU A 1 315 ? 9.422 -17.953 -21.938 1 93.12 315 GLU A C 1
ATOM 2329 O O . GLU A 1 315 ? 8.812 -18.672 -22.75 1 93.12 315 GLU A O 1
ATOM 2334 N N . GLY A 1 316 ? 9.773 -16.75 -22.141 1 81.19 316 GLY A N 1
ATOM 2335 C CA . GLY A 1 316 ? 9.633 -16.141 -23.453 1 81.19 316 GLY A CA 1
ATOM 2336 C C . GLY A 1 316 ? 8.211 -16.172 -23.969 1 81.19 316 GLY A C 1
ATOM 2337 O O . GLY A 1 316 ? 7.281 -15.758 -23.281 1 81.19 316 GLY A O 1
ATOM 2338 N N . GLN A 1 317 ? 8.07 -16.625 -25.188 1 82.94 317 GLN A N 1
ATOM 2339 C CA . GLN A 1 317 ? 6.781 -16.641 -25.859 1 82.94 317 GLN A CA 1
ATOM 2340 C C . GLN A 1 317 ? 6.297 -18.078 -26.062 1 82.94 317 GLN A C 1
ATOM 2342 O O . GLN A 1 317 ? 5.328 -18.312 -26.781 1 82.94 317 GLN A O 1
ATOM 2347 N N . VAL A 1 318 ? 6.918 -19 -25.359 1 91.88 318 VAL A N 1
ATOM 2348 C CA . VAL A 1 318 ? 6.523 -20.391 -25.516 1 91.88 318 VAL A CA 1
ATOM 2349 C C . VAL A 1 318 ? 5.234 -20.656 -24.734 1 91.88 318 VAL A C 1
ATOM 2351 O O . VAL A 1 318 ? 5.172 -20.422 -23.531 1 91.88 318 VAL A O 1
ATOM 2354 N N . VAL A 1 319 ? 4.277 -21.156 -25.422 1 96.88 319 VAL A N 1
ATOM 2355 C CA . VAL A 1 319 ? 2.988 -21.469 -24.812 1 96.88 319 VAL A CA 1
ATOM 2356 C C . VAL A 1 319 ? 2.678 -22.953 -24.984 1 96.88 319 VAL A C 1
ATOM 2358 O O . VAL A 1 319 ? 2.734 -23.484 -26.094 1 96.88 319 VAL A O 1
ATOM 2361 N N . HIS A 1 320 ? 2.416 -23.578 -23.922 1 97.94 320 HIS A N 1
ATOM 2362 C CA . HIS A 1 320 ? 1.938 -24.953 -23.922 1 97.94 320 HIS A CA 1
ATOM 2363 C C . HIS A 1 320 ? 0.424 -25.016 -23.734 1 97.94 320 HIS A C 1
ATOM 2365 O O . HIS A 1 320 ? -0.179 -24.062 -23.219 1 97.94 320 HIS A O 1
ATOM 2371 N N . GLN A 1 321 ? -0.186 -26.094 -24.219 1 97.62 321 GLN A N 1
ATOM 2372 C CA . GLN A 1 321 ? -1.625 -26.25 -24.031 1 97.62 321 GLN A CA 1
ATOM 2373 C C . GLN A 1 321 ? -1.989 -27.703 -23.781 1 97.62 321 GLN A C 1
ATOM 2375 O O . GLN A 1 321 ? -1.286 -28.609 -24.234 1 97.62 321 GLN A O 1
ATOM 2380 N N . GLU A 1 322 ? -2.971 -27.969 -23.047 1 97.31 322 GLU A N 1
ATOM 2381 C CA . GLU A 1 322 ? -3.574 -29.281 -22.844 1 97.31 322 GLU A CA 1
ATOM 2382 C C . GLU A 1 322 ? -5.059 -29.156 -22.516 1 97.31 322 GLU A C 1
ATOM 2384 O O . GLU A 1 322 ? -5.52 -28.109 -22.062 1 97.31 322 GLU A O 1
ATOM 2389 N N . PRO A 1 323 ? -5.805 -30.234 -22.844 1 96.5 323 PRO A N 1
ATOM 2390 C CA . PRO A 1 323 ? -7.234 -30.172 -22.516 1 96.5 323 PRO A CA 1
ATOM 2391 C C . PRO A 1 323 ? -7.496 -30.094 -21.016 1 96.5 323 PRO A C 1
ATOM 2393 O O . PRO A 1 323 ? -6.758 -30.688 -20.219 1 96.5 323 PRO A O 1
ATOM 2396 N N . LEU A 1 324 ? -8.484 -29.344 -20.625 1 93.12 324 LEU A N 1
ATOM 2397 C CA . LEU A 1 324 ? -8.891 -29.266 -19.219 1 93.12 324 LEU A CA 1
ATOM 2398 C C . LEU A 1 324 ? -9.297 -30.641 -18.688 1 93.12 324 LEU A C 1
ATOM 2400 O O . LEU A 1 324 ? -9.031 -30.953 -17.531 1 93.12 324 LEU A O 1
ATOM 2404 N N . SER A 1 325 ? -10.062 -31.484 -19.469 1 83.5 325 SER A N 1
ATOM 2405 C CA . SER A 1 325 ? -10.445 -32.875 -19.172 1 83.5 325 SER A CA 1
ATOM 2406 C C . SER A 1 325 ? -9.562 -33.875 -19.906 1 83.5 325 SER A C 1
ATOM 2408 O O . SER A 1 325 ? -9.055 -33.562 -21 1 83.5 325 SER A O 1
ATOM 2410 N N . MET B 1 1 ? 15.391 27.594 -12.805 1 73.31 1 MET B N 1
ATOM 2411 C CA . MET B 1 1 ? 15.203 26.656 -11.703 1 73.31 1 MET B CA 1
ATOM 2412 C C . MET B 1 1 ? 13.781 26.734 -11.164 1 73.31 1 MET B C 1
ATOM 2414 O O . MET B 1 1 ? 13.172 27.797 -11.148 1 73.31 1 MET B O 1
ATOM 2418 N N . PRO B 1 2 ? 13.219 25.516 -10.789 1 84.88 2 PRO B N 1
ATOM 2419 C CA . PRO B 1 2 ? 11.844 25.609 -10.273 1 84.88 2 PRO B CA 1
ATOM 2420 C C . PRO B 1 2 ? 11.758 26.406 -8.977 1 84.88 2 PRO B C 1
ATOM 2422 O O . PRO B 1 2 ? 12.734 26.484 -8.227 1 84.88 2 PRO B O 1
ATOM 2425 N N . ARG B 1 3 ? 10.703 27.062 -8.812 1 90.31 3 ARG B N 1
ATOM 2426 C CA . ARG B 1 3 ? 10.453 27.766 -7.562 1 90.31 3 ARG B CA 1
ATOM 2427 C C . ARG B 1 3 ? 10.141 26.797 -6.438 1 90.31 3 ARG B C 1
ATOM 2429 O O . ARG B 1 3 ? 9.312 25.891 -6.598 1 90.31 3 ARG B O 1
ATOM 2436 N N . PRO B 1 4 ? 10.82 26.953 -5.289 1 95.19 4 PRO B N 1
ATOM 2437 C CA . PRO B 1 4 ? 10.523 26.062 -4.16 1 95.19 4 PRO B CA 1
ATOM 2438 C C . PRO B 1 4 ? 9.086 26.219 -3.664 1 95.19 4 PRO B C 1
ATOM 2440 O O . PRO B 1 4 ? 8.547 27.328 -3.633 1 95.19 4 PRO B O 1
ATOM 2443 N N . VAL B 1 5 ? 8.547 25.094 -3.33 1 96.94 5 VAL B N 1
ATOM 2444 C CA . VAL B 1 5 ? 7.18 25.062 -2.834 1 96.94 5 VAL B CA 1
ATOM 2445 C C . VAL B 1 5 ? 7.098 24.156 -1.611 1 96.94 5 VAL B C 1
ATOM 2447 O O . VAL B 1 5 ? 7.766 23.109 -1.555 1 96.94 5 VAL B O 1
ATOM 2450 N N . LEU B 1 6 ? 6.359 24.609 -0.622 1 98.44 6 LEU B N 1
ATOM 2451 C CA . LEU B 1 6 ? 6.02 23.812 0.552 1 98.44 6 LEU B CA 1
ATOM 2452 C C . LEU B 1 6 ? 4.52 23.875 0.83 1 98.44 6 LEU B C 1
ATOM 2454 O O . LEU B 1 6 ? 3.965 24.953 1.055 1 98.44 6 LEU B O 1
ATOM 2458 N N . LEU B 1 7 ? 3.867 22.781 0.731 1 98.88 7 LEU B N 1
ATOM 2459 C CA . LEU B 1 7 ? 2.436 22.609 0.963 1 98.88 7 LEU B CA 1
ATOM 2460 C C . LEU B 1 7 ? 2.176 21.547 2.025 1 98.88 7 LEU B C 1
ATOM 2462 O O . LEU B 1 7 ? 2.723 20.453 1.953 1 98.88 7 LEU B O 1
ATOM 2466 N N . ILE B 1 8 ? 1.325 21.891 3.084 1 98.88 8 ILE B N 1
ATOM 2467 C CA . ILE B 1 8 ? 1.093 20.938 4.156 1 98.88 8 ILE B CA 1
ATOM 2468 C C . ILE B 1 8 ? -0.406 20.812 4.422 1 98.88 8 ILE B C 1
ATOM 2470 O O . ILE B 1 8 ? -1.182 21.703 4.062 1 98.88 8 ILE B O 1
ATOM 2474 N N . HIS B 1 9 ? -0.828 19.688 4.949 1 98.69 9 HIS B N 1
ATOM 2475 C CA . HIS B 1 9 ? -2.156 19.562 5.535 1 98.69 9 HIS B CA 1
ATOM 2476 C C . HIS B 1 9 ? -2.074 19.062 6.973 1 98.69 9 HIS B C 1
ATOM 2478 O O . HIS B 1 9 ? -1.106 18.391 7.348 1 98.69 9 HIS B O 1
ATOM 2484 N N . GLY B 1 10 ? -3.125 19.422 7.738 1 97.81 10 GLY B N 1
ATOM 2485 C CA . GLY B 1 10 ? -3.242 19.016 9.125 1 97.81 10 GLY B CA 1
ATOM 2486 C C . GLY B 1 10 ? -4.434 18.109 9.383 1 97.81 10 GLY B C 1
ATOM 2487 O O . GLY B 1 10 ? -5.031 18.156 10.461 1 97.81 10 GLY B O 1
ATOM 2488 N N . GLY B 1 11 ? -4.805 17.422 8.312 1 96.12 11 GLY B N 1
ATOM 2489 C CA . GLY B 1 11 ? -5.852 16.422 8.492 1 96.12 11 GLY B CA 1
ATOM 2490 C C . GLY B 1 11 ? -7.207 16.875 7.98 1 96.12 11 GLY B C 1
ATOM 2491 O O . GLY B 1 11 ? -7.57 18.047 8.133 1 96.12 11 GLY B O 1
ATOM 2492 N N . ALA B 1 12 ? -7.938 15.922 7.434 1 93.25 12 ALA B N 1
ATOM 2493 C CA . ALA B 1 12 ? -9.305 16.109 6.957 1 93.25 12 ALA B CA 1
ATOM 2494 C C . ALA B 1 12 ? -10.312 15.422 7.875 1 93.25 12 ALA B C 1
ATOM 2496 O O . ALA B 1 12 ? -10.023 14.359 8.43 1 93.25 12 ALA B O 1
ATOM 2497 N N . GLY B 1 13 ? -11.508 16.047 8.023 1 91.38 13 GLY B N 1
ATOM 2498 C CA . GLY B 1 13 ? -12.57 15.445 8.812 1 91.38 13 GLY B CA 1
ATOM 2499 C C . GLY B 1 13 ? -13.578 16.469 9.32 1 91.38 13 GLY B C 1
ATOM 2500 O O . GLY B 1 13 ? -13.695 17.562 8.766 1 91.38 13 GLY B O 1
ATOM 2501 N N . ASP B 1 14 ? -14.32 16.031 10.32 1 87.19 14 ASP B N 1
ATOM 2502 C CA . ASP B 1 14 ? -15.289 16.906 10.969 1 87.19 14 ASP B CA 1
ATOM 2503 C C . ASP B 1 14 ? -14.648 17.656 12.133 1 87.19 14 ASP B C 1
ATOM 2505 O O . ASP B 1 14 ? -15.031 17.469 13.289 1 87.19 14 ASP B O 1
ATOM 2509 N N . ILE B 1 15 ? -13.859 18.609 11.797 1 89.44 15 ILE B N 1
ATOM 2510 C CA . ILE B 1 15 ? -13.125 19.406 12.766 1 89.44 15 ILE B CA 1
ATOM 2511 C C . ILE B 1 15 ? -14.07 20.422 13.422 1 89.44 15 ILE B C 1
ATOM 2513 O O . ILE B 1 15 ? -14.609 21.297 12.758 1 89.44 15 ILE B O 1
ATOM 2517 N N . PRO B 1 16 ? -14.266 20.312 14.695 1 89.62 16 PRO B N 1
ATOM 2518 C CA . PRO B 1 16 ? -15.141 21.266 15.359 1 89.62 16 PRO B CA 1
ATOM 2519 C C . PRO B 1 16 ? -14.547 22.672 15.414 1 89.62 16 PRO B C 1
ATOM 2521 O O . PRO B 1 16 ? -13.328 22.844 15.32 1 89.62 16 PRO B O 1
ATOM 2524 N N . ASP B 1 17 ? -15.336 23.625 15.703 1 92.88 17 ASP B N 1
ATOM 2525 C CA . ASP B 1 17 ? -14.922 25.031 15.742 1 92.88 17 ASP B CA 1
ATOM 2526 C C . ASP B 1 17 ? -13.844 25.25 16.797 1 92.88 17 ASP B C 1
ATOM 2528 O O . ASP B 1 17 ? -12.922 26.047 16.594 1 92.88 17 ASP B O 1
ATOM 2532 N N . SER B 1 18 ? -13.945 24.484 17.828 1 91.62 18 SER B N 1
ATOM 2533 C CA . SER B 1 18 ? -13.055 24.672 18.969 1 91.62 18 SER B CA 1
ATOM 2534 C C . SER B 1 18 ? -11.625 24.281 18.641 1 91.62 18 SER B C 1
ATOM 2536 O O . SER B 1 18 ? -10.688 24.656 19.344 1 91.62 18 SER B O 1
ATOM 2538 N N . ARG B 1 19 ? -11.398 23.609 17.531 1 92.19 19 ARG B N 1
ATOM 2539 C CA . ARG B 1 19 ? -10.07 23.109 17.203 1 92.19 19 ARG B CA 1
ATOM 2540 C C . ARG B 1 19 ? -9.438 23.938 16.078 1 92.19 19 ARG B C 1
ATOM 2542 O O . ARG B 1 19 ? -8.25 23.781 15.781 1 92.19 19 ARG B O 1
ATOM 2549 N N . ILE B 1 20 ? -10.117 24.844 15.531 1 95.62 20 ILE B N 1
ATOM 2550 C CA . ILE B 1 20 ? -9.688 25.578 14.344 1 95.62 20 ILE B CA 1
ATOM 2551 C C . ILE B 1 20 ? -8.469 26.438 14.68 1 95.62 20 ILE B C 1
ATOM 2553 O O . ILE B 1 20 ? -7.469 26.422 13.961 1 95.62 20 ILE B O 1
ATOM 2557 N N . ALA B 1 21 ? -8.562 27.125 15.789 1 96.94 21 ALA B N 1
ATOM 2558 C CA . ALA B 1 21 ? -7.477 28.031 16.156 1 96.94 21 ALA B CA 1
ATOM 2559 C C . ALA B 1 21 ? -6.176 27.25 16.375 1 96.94 21 ALA B C 1
ATOM 2561 O O . ALA B 1 21 ? -5.102 27.703 15.977 1 96.94 21 ALA B O 1
ATOM 2562 N N . GLY B 1 22 ? -6.301 26.141 17.078 1 96.56 22 GLY B N 1
ATOM 2563 C CA . GLY B 1 22 ? -5.129 25.297 17.312 1 96.56 22 GLY B CA 1
ATOM 2564 C C . GLY B 1 22 ? -4.531 24.75 16.031 1 96.56 22 GLY B C 1
ATOM 2565 O O . GLY B 1 22 ? -3.311 24.688 15.883 1 96.56 22 GLY B O 1
ATOM 2566 N N . LYS B 1 23 ? -5.359 24.359 15.125 1 96.81 23 LYS B N 1
ATOM 2567 C CA . LYS B 1 23 ? -4.902 23.844 13.844 1 96.81 23 LYS B CA 1
ATOM 2568 C C . LYS B 1 23 ? -4.172 24.922 13.047 1 96.81 23 LYS B C 1
ATOM 2570 O O . LYS B 1 23 ? -3.137 24.656 12.43 1 96.81 23 LYS B O 1
ATOM 2575 N N . PHE B 1 24 ? -4.715 26.141 13.039 1 97.94 24 PHE B N 1
ATOM 2576 C CA . PHE B 1 24 ? -4.059 27.234 12.336 1 97.94 24 PHE B CA 1
ATOM 2577 C C . PHE B 1 24 ? -2.688 27.516 12.93 1 97.94 24 PHE B C 1
ATOM 2579 O O . PHE B 1 24 ? -1.713 27.703 12.203 1 97.94 24 PHE B O 1
ATOM 2586 N N . LYS B 1 25 ? -2.68 27.547 14.219 1 98.19 25 LYS B N 1
ATOM 2587 C CA . LYS B 1 25 ? -1.405 27.797 14.891 1 98.19 25 LYS B CA 1
ATOM 2588 C C . LYS B 1 25 ? -0.375 26.734 14.516 1 98.19 25 LYS B C 1
ATOM 2590 O O . LYS B 1 25 ? 0.77 27.062 14.188 1 98.19 25 LYS B O 1
ATOM 2595 N N . GLY B 1 26 ? -0.796 25.469 14.562 1 98.12 26 GLY B N 1
ATOM 2596 C CA . GLY B 1 26 ? 0.099 24.375 14.227 1 98.12 26 GLY B CA 1
ATOM 2597 C C . GLY B 1 26 ? 0.568 24.406 12.781 1 98.12 26 GLY B C 1
ATOM 2598 O O . GLY B 1 26 ? 1.737 24.141 12.5 1 98.12 26 GLY B O 1
ATOM 2599 N N . ILE B 1 27 ? -0.337 24.75 11.898 1 98.38 27 ILE B N 1
ATOM 2600 C CA . ILE B 1 27 ? -0.021 24.844 10.477 1 98.38 27 ILE B CA 1
ATOM 2601 C C . ILE B 1 27 ? 1.028 25.938 10.25 1 98.38 27 ILE B C 1
ATOM 2603 O O . ILE B 1 27 ? 2.029 25.703 9.57 1 98.38 27 ILE B O 1
ATOM 2607 N N . LYS B 1 28 ? 0.799 27.047 10.82 1 98.44 28 LYS B N 1
ATOM 2608 C CA . LYS B 1 28 ? 1.714 28.172 10.633 1 98.44 28 LYS B CA 1
ATOM 2609 C C . LYS B 1 28 ? 3.09 27.859 11.219 1 98.44 28 LYS B C 1
ATOM 2611 O O . LYS B 1 28 ? 4.113 28.156 10.602 1 98.44 28 LYS B O 1
ATOM 2616 N N . GLU B 1 29 ? 3.096 27.281 12.352 1 98.25 29 GLU B N 1
ATOM 2617 C CA . GLU B 1 29 ? 4.359 26.922 12.984 1 98.25 29 GLU B CA 1
ATOM 2618 C C . GLU B 1 29 ? 5.137 25.922 12.141 1 98.25 29 GLU B C 1
ATOM 2620 O O . GLU B 1 29 ? 6.348 26.062 11.961 1 98.25 29 GLU B O 1
ATOM 2625 N N . ALA B 1 30 ? 4.465 24.891 11.648 1 98.62 30 ALA B N 1
ATOM 2626 C CA . ALA B 1 30 ? 5.105 23.875 10.812 1 98.62 30 ALA B CA 1
ATOM 2627 C C . ALA B 1 30 ? 5.707 24.5 9.555 1 98.62 30 ALA B C 1
ATOM 2629 O O . ALA B 1 30 ? 6.828 24.172 9.164 1 98.62 30 ALA B O 1
ATOM 2630 N N . LEU B 1 31 ? 4.977 25.438 8.953 1 98.69 31 LEU B N 1
ATOM 2631 C CA . LEU B 1 31 ? 5.445 26.094 7.738 1 98.69 31 LEU B CA 1
ATOM 2632 C C . LEU B 1 31 ? 6.691 26.938 8.023 1 98.69 31 LEU B C 1
ATOM 2634 O O . LEU B 1 31 ? 7.672 26.859 7.277 1 98.69 31 LEU B O 1
ATOM 2638 N N . ARG B 1 32 ? 6.668 27.688 9.062 1 97.31 32 ARG B N 1
ATOM 2639 C CA . ARG B 1 32 ? 7.785 28.562 9.391 1 97.31 32 ARG B CA 1
ATOM 2640 C C . ARG B 1 32 ? 9.047 27.766 9.688 1 97.31 32 ARG B C 1
ATOM 2642 O O . ARG B 1 32 ? 10.133 28.109 9.203 1 97.31 32 ARG B O 1
ATOM 2649 N N . CYS B 1 33 ? 8.891 26.719 10.414 1 95.31 33 CYS B N 1
ATOM 2650 C CA . CYS B 1 33 ? 10.055 25.906 10.766 1 95.31 33 CYS B CA 1
ATOM 2651 C C . CYS B 1 33 ? 10.617 25.188 9.539 1 95.31 33 CYS B C 1
ATOM 2653 O O . CYS B 1 33 ? 11.836 25.062 9.398 1 95.31 33 CYS B O 1
ATOM 2655 N N . ALA B 1 34 ? 9.75 24.766 8.664 1 97.44 34 ALA B N 1
ATOM 2656 C CA . ALA B 1 34 ? 10.164 23.922 7.539 1 97.44 34 ALA B CA 1
ATOM 2657 C C . ALA B 1 34 ? 10.711 24.766 6.391 1 97.44 34 ALA B C 1
ATOM 2659 O O . ALA B 1 34 ? 11.555 24.312 5.625 1 97.44 34 ALA B O 1
ATOM 2660 N N . TRP B 1 35 ? 10.242 25.969 6.285 1 95.81 35 TRP B N 1
ATOM 2661 C CA . TRP B 1 35 ? 10.648 26.812 5.164 1 95.81 35 TRP B CA 1
ATOM 2662 C C . TRP B 1 35 ? 12.148 27.062 5.188 1 95.81 35 TRP B C 1
ATOM 2664 O O . TRP B 1 35 ? 12.805 27.062 4.141 1 95.81 35 TRP B O 1
ATOM 2674 N N . GLY B 1 36 ? 12.688 27.281 6.352 1 92.19 36 GLY B N 1
ATOM 2675 C CA . GLY B 1 36 ? 14.117 27.469 6.492 1 92.19 36 GLY B CA 1
ATOM 2676 C C . GLY B 1 36 ? 14.93 26.281 6.004 1 92.19 36 GLY B C 1
ATOM 2677 O O . GLY B 1 36 ? 16.047 26.453 5.504 1 92.19 36 GLY B O 1
ATOM 2678 N N . SER B 1 37 ? 14.375 25.125 6.156 1 93.94 37 SER B N 1
ATOM 2679 C CA . SER B 1 37 ? 15.039 23.906 5.688 1 93.94 37 SER B CA 1
ATOM 2680 C C . SER B 1 37 ? 14.953 23.781 4.172 1 93.94 37 SER B C 1
ATOM 2682 O O . SER B 1 37 ? 15.836 23.203 3.543 1 93.94 37 SER B O 1
ATOM 2684 N N . LEU B 1 38 ? 13.891 24.312 3.582 1 95.31 38 LEU B N 1
ATOM 2685 C CA . LEU B 1 38 ? 13.688 24.219 2.141 1 95.31 38 LEU B CA 1
ATOM 2686 C C . LEU B 1 38 ? 14.562 25.234 1.402 1 95.31 38 LEU B C 1
ATOM 2688 O O . LEU B 1 38 ? 15.125 24.922 0.35 1 95.31 38 LEU B O 1
ATOM 2692 N N . VAL B 1 39 ? 14.586 26.422 1.942 1 90.75 39 VAL B N 1
ATOM 2693 C CA . VAL B 1 39 ? 15.383 27.516 1.402 1 90.75 39 VAL B CA 1
ATOM 2694 C C . VAL B 1 39 ? 16.391 27.984 2.449 1 90.75 39 VAL B C 1
ATOM 2696 O O . VAL B 1 39 ? 16.203 29.031 3.076 1 90.75 39 VAL B O 1
ATOM 2699 N N . PRO B 1 40 ? 17.391 27.203 2.529 1 82.88 40 PRO B N 1
ATOM 2700 C CA . PRO B 1 40 ? 18.359 27.562 3.564 1 82.88 40 PRO B CA 1
ATOM 2701 C C . PRO B 1 40 ? 19.109 28.859 3.244 1 82.88 40 PRO B C 1
ATOM 2703 O O . PRO B 1 40 ? 19.219 29.234 2.076 1 82.88 40 PRO B O 1
ATOM 2706 N N . ALA B 1 41 ? 19.391 29.469 4.398 1 78.75 41 ALA B N 1
ATOM 2707 C CA . ALA B 1 41 ? 20.266 30.625 4.23 1 78.75 41 ALA B CA 1
ATOM 2708 C C . ALA B 1 41 ? 21.547 30.25 3.504 1 78.75 41 ALA B C 1
ATOM 2710 O O . ALA B 1 41 ? 21.906 29.062 3.436 1 78.75 41 ALA B O 1
ATOM 2711 N N . SER B 1 42 ? 22.094 31.203 2.965 1 73.88 42 SER B N 1
ATOM 2712 C CA . SER B 1 42 ? 23.297 31.031 2.16 1 73.88 42 SER B CA 1
ATOM 2713 C C . SER B 1 42 ? 24.297 30.125 2.869 1 73.88 42 SER B C 1
ATOM 2715 O O . SER B 1 42 ? 24.641 30.359 4.031 1 73.88 42 SER B O 1
ATOM 2717 N N . GLY B 1 43 ? 24.609 29.016 2.152 1 70.75 43 GLY B N 1
ATOM 2718 C CA . GLY B 1 43 ? 25.672 28.141 2.635 1 70.75 43 GLY B CA 1
ATOM 2719 C C . GLY B 1 43 ? 25.141 26.969 3.451 1 70.75 43 GLY B C 1
ATOM 2720 O O . GLY B 1 43 ? 25.875 26.016 3.725 1 70.75 43 GLY B O 1
ATOM 2721 N N . ALA B 1 44 ? 23.922 27.016 3.803 1 74.94 44 ALA B N 1
ATOM 2722 C CA . ALA B 1 44 ? 23.422 25.938 4.645 1 74.94 44 ALA B CA 1
ATOM 2723 C C . ALA B 1 44 ? 22.859 24.797 3.801 1 74.94 44 ALA B C 1
ATOM 2725 O O . ALA B 1 44 ? 22.469 25 2.65 1 74.94 44 ALA B O 1
ATOM 2726 N N . LYS B 1 45 ? 23.016 23.594 4.387 1 79.31 45 LYS B N 1
ATOM 2727 C CA . LYS B 1 45 ? 22.469 22.406 3.732 1 79.31 45 LYS B CA 1
ATOM 2728 C C . LYS B 1 45 ? 20.953 22.328 3.938 1 79.31 45 LYS B C 1
ATOM 2730 O O . LYS B 1 45 ? 20.438 22.719 4.988 1 79.31 45 LYS B O 1
ATOM 2735 N N . GLY B 1 46 ? 20.078 22.172 2.875 1 83.62 46 GLY B N 1
ATOM 2736 C CA . GLY B 1 46 ? 18.641 21.969 2.938 1 83.62 46 GLY B CA 1
ATOM 2737 C C . GLY B 1 46 ? 18.047 21.5 1.621 1 83.62 46 GLY B C 1
ATOM 2738 O O . GLY B 1 46 ? 18.766 21.328 0.634 1 83.62 46 GLY B O 1
ATOM 2739 N N . GLY B 1 47 ? 16.875 21.109 1.654 1 95.25 47 GLY B N 1
ATOM 2740 C CA . GLY B 1 47 ? 16.156 20.641 0.486 1 95.25 47 GLY B CA 1
ATOM 2741 C C . GLY B 1 47 ? 14.773 20.109 0.815 1 95.25 47 GLY B C 1
ATOM 2742 O O . GLY B 1 47 ? 14.273 20.297 1.928 1 95.25 47 GLY B O 1
ATOM 2743 N N . ALA B 1 48 ? 14.203 19.641 -0.152 1 98 48 ALA B N 1
ATOM 2744 C CA . ALA B 1 48 ? 12.82 19.188 -0.016 1 98 48 ALA B CA 1
ATOM 2745 C C . ALA B 1 48 ? 12.703 18.109 1.048 1 98 48 ALA B C 1
ATOM 2747 O O . ALA B 1 48 ? 11.734 18.078 1.814 1 98 48 ALA B O 1
ATOM 2748 N N . LEU B 1 49 ? 13.672 17.203 1.107 1 98.19 49 LEU B N 1
ATOM 2749 C CA . LEU B 1 49 ? 13.648 16.109 2.062 1 98.19 49 LEU B CA 1
ATOM 2750 C C . LEU B 1 49 ? 13.656 16.625 3.496 1 98.19 49 LEU B C 1
ATOM 2752 O O . LEU B 1 49 ? 12.828 16.234 4.316 1 98.19 49 LEU B O 1
ATOM 2756 N N . ASP B 1 50 ? 14.539 17.547 3.807 1 98.19 50 ASP B N 1
ATOM 2757 C CA . ASP B 1 50 ? 14.641 18.141 5.137 1 98.19 50 ASP B CA 1
ATOM 2758 C C . ASP B 1 50 ? 13.391 18.938 5.484 1 98.19 50 ASP B C 1
ATOM 2760 O O . ASP B 1 50 ? 12.922 18.906 6.621 1 98.19 50 ASP B O 1
ATOM 2764 N N . ALA B 1 51 ? 12.891 19.641 4.559 1 98.56 51 ALA B N 1
ATOM 2765 C CA . ALA B 1 51 ? 11.719 20.5 4.781 1 98.56 51 ALA B CA 1
ATOM 2766 C C . ALA B 1 51 ? 10.492 19.656 5.125 1 98.56 51 ALA B C 1
ATOM 2768 O O . ALA B 1 51 ? 9.766 19.969 6.07 1 98.56 51 ALA B O 1
ATOM 2769 N N . VAL B 1 52 ? 10.273 18.594 4.363 1 98.88 52 VAL B N 1
ATOM 2770 C CA . VAL B 1 52 ? 9.117 17.75 4.578 1 98.88 52 VAL B CA 1
ATOM 2771 C C . VAL B 1 52 ? 9.219 17.062 5.945 1 98.88 52 VAL B C 1
ATOM 2773 O O . VAL B 1 52 ? 8.25 17.047 6.711 1 98.88 52 VAL B O 1
ATOM 2776 N N . GLU B 1 53 ? 10.359 16.531 6.258 1 98.81 53 GLU B N 1
ATOM 2777 C CA . GLU B 1 53 ? 10.531 15.922 7.57 1 98.81 53 GLU B CA 1
ATOM 2778 C C . GLU B 1 53 ? 10.297 16.922 8.688 1 98.81 53 GLU B C 1
ATOM 2780 O O . GLU B 1 53 ? 9.617 16.625 9.672 1 98.81 53 GLU B O 1
ATOM 2785 N N . THR B 1 54 ? 10.836 18.141 8.539 1 98.62 54 THR B N 1
ATOM 2786 C CA . THR B 1 54 ? 10.711 19.172 9.562 1 98.62 54 THR B CA 1
ATOM 2787 C C . THR B 1 54 ? 9.25 19.562 9.758 1 98.62 54 THR B C 1
ATOM 2789 O O . THR B 1 54 ? 8.789 19.703 10.891 1 98.62 54 THR B O 1
ATOM 2792 N N . ALA B 1 55 ? 8.547 19.75 8.664 1 98.88 55 ALA B N 1
ATOM 2793 C CA . ALA B 1 55 ? 7.141 20.125 8.75 1 98.88 55 ALA B CA 1
ATOM 2794 C C . ALA B 1 55 ? 6.324 19.062 9.469 1 98.88 55 ALA B C 1
ATOM 2796 O O . ALA B 1 55 ? 5.555 19.375 10.383 1 98.88 55 ALA B O 1
ATOM 2797 N N . VAL B 1 56 ? 6.52 17.812 9.102 1 98.94 56 VAL B N 1
ATOM 2798 C CA . VAL B 1 56 ? 5.734 16.719 9.672 1 98.94 56 VAL B CA 1
ATOM 2799 C C . VAL B 1 56 ? 6.121 16.516 11.133 1 98.94 56 VAL B C 1
ATOM 2801 O O . VAL B 1 56 ? 5.254 16.297 11.984 1 98.94 56 VAL B O 1
ATOM 2804 N N . ARG B 1 57 ? 7.387 16.656 11.453 1 98.81 57 ARG B N 1
ATOM 2805 C CA . ARG B 1 57 ? 7.828 16.547 12.836 1 98.81 57 ARG B CA 1
ATOM 2806 C C . ARG B 1 57 ? 7.148 17.594 13.711 1 98.81 57 ARG B C 1
ATOM 2808 O O . ARG B 1 57 ? 6.738 17.297 14.836 1 98.81 57 ARG B O 1
ATOM 2815 N N . SER B 1 58 ? 7.125 18.797 13.203 1 98.75 58 SER B N 1
ATOM 2816 C CA . SER B 1 58 ? 6.473 19.875 13.945 1 98.75 58 SER B CA 1
ATOM 2817 C C . SER B 1 58 ? 5.031 19.516 14.281 1 98.75 58 SER B C 1
ATOM 2819 O O . SER B 1 58 ? 4.586 19.703 15.414 1 98.75 58 SER B O 1
ATOM 2821 N N . MET B 1 59 ? 4.375 18.953 13.32 1 98.56 59 MET B N 1
ATOM 2822 C CA . MET B 1 59 ? 2.969 18.609 13.523 1 98.56 59 MET B CA 1
ATOM 2823 C C . MET B 1 59 ? 2.834 17.359 14.406 1 98.56 59 MET B C 1
ATOM 2825 O O . MET B 1 59 ? 1.86 17.234 15.148 1 98.56 59 MET B O 1
ATOM 2829 N N . GLU B 1 60 ? 3.805 16.453 14.391 1 98.44 60 GLU B N 1
ATOM 2830 C CA . GLU B 1 60 ? 3.801 15.273 15.242 1 98.44 60 GLU B CA 1
ATOM 2831 C C . GLU B 1 60 ? 3.943 15.648 16.719 1 98.44 60 GLU B C 1
ATOM 2833 O O . GLU B 1 60 ? 3.607 14.859 17.594 1 98.44 60 GLU B O 1
ATOM 2838 N N . LEU B 1 61 ? 4.371 16.859 17 1 97.75 61 LEU B N 1
ATOM 2839 C CA . LEU B 1 61 ? 4.578 17.312 18.375 1 97.75 61 LEU B CA 1
ATOM 2840 C C . LEU B 1 61 ? 3.326 18 18.906 1 97.75 61 LEU B C 1
ATOM 2842 O O . LEU B 1 61 ? 3.238 18.281 20.109 1 97.75 61 LEU B O 1
ATOM 2846 N N . ASP B 1 62 ? 2.396 18.25 18.062 1 96.88 62 ASP B N 1
ATOM 2847 C CA . ASP B 1 62 ? 1.257 19.109 18.375 1 96.88 62 ASP B CA 1
ATOM 2848 C C . ASP B 1 62 ? -0.017 18.281 18.547 1 96.88 62 ASP B C 1
ATOM 2850 O O . ASP B 1 62 ? -0.492 17.656 17.609 1 96.88 62 ASP B O 1
ATOM 2854 N N . GLU B 1 63 ? -0.649 18.344 19.672 1 94.69 63 GLU B N 1
ATOM 2855 C CA . GLU B 1 63 ? -1.8 17.5 20 1 94.69 63 GLU B CA 1
ATOM 2856 C C . GLU B 1 63 ? -3.031 17.922 19.203 1 94.69 63 GLU B C 1
ATOM 2858 O O . GLU B 1 63 ? -4.035 17.203 19.188 1 94.69 63 GLU B O 1
ATOM 2863 N N . ASN B 1 64 ? -2.889 19.062 18.484 1 94.06 64 ASN B N 1
ATOM 2864 C CA . ASN B 1 64 ? -3.998 19.484 17.625 1 94.06 64 ASN B CA 1
ATOM 2865 C C . ASN B 1 64 ? -4.09 18.625 16.375 1 94.06 64 ASN B C 1
ATOM 2867 O O . ASN B 1 64 ? -5.07 18.703 15.633 1 94.06 64 ASN B O 1
ATOM 2871 N N . PHE B 1 65 ? -3.096 17.828 16.203 1 95.88 65 PHE B N 1
ATOM 2872 C CA . PHE B 1 65 ? -3.057 16.953 15.031 1 95.88 65 PHE B CA 1
ATOM 2873 C C . PHE B 1 65 ? -3.061 15.492 15.445 1 95.88 65 PHE B C 1
ATOM 2875 O O . PHE B 1 65 ? -2.887 15.18 16.625 1 95.88 65 PHE B O 1
ATOM 2882 N N . ASN B 1 66 ? -3.391 14.57 14.477 1 94.38 66 ASN B N 1
ATOM 2883 C CA . ASN B 1 66 ? -3.43 13.133 14.688 1 94.38 66 ASN B CA 1
ATOM 2884 C C . ASN B 1 66 ? -2.195 12.445 14.109 1 94.38 66 ASN B C 1
ATOM 2886 O O . ASN B 1 66 ? -2.293 11.719 13.117 1 94.38 66 ASN B O 1
ATOM 2890 N N . ALA B 1 67 ? -1.088 12.609 14.75 1 96.88 67 ALA B N 1
ATOM 2891 C CA . ALA B 1 67 ? 0.223 12.047 14.453 1 96.88 67 ALA B CA 1
ATOM 2892 C C . ALA B 1 67 ? 1.199 12.281 15.602 1 96.88 67 ALA B C 1
ATOM 2894 O O . ALA B 1 67 ? 1.29 13.391 16.125 1 96.88 67 ALA B O 1
ATOM 2895 N N . GLY B 1 68 ? 1.954 11.258 15.969 1 96.56 68 GLY B N 1
ATOM 2896 C CA . GLY B 1 68 ? 2.773 11.461 17.156 1 96.56 68 GLY B CA 1
ATOM 2897 C C . GLY B 1 68 ? 1.962 11.766 18.391 1 96.56 68 GLY B C 1
ATOM 2898 O O . GLY B 1 68 ? 1.07 11 18.766 1 96.56 68 GLY B O 1
ATOM 2899 N N . TYR B 1 69 ? 2.312 12.883 19.031 1 96 69 TYR B N 1
ATOM 2900 C CA . TYR B 1 69 ? 1.54 13.328 20.188 1 96 69 TYR B CA 1
ATOM 2901 C C . TYR B 1 69 ? 0.158 13.812 19.766 1 96 69 TYR B C 1
ATOM 2903 O O . TYR B 1 69 ? 0.036 14.742 18.953 1 96 69 TYR B O 1
ATOM 2911 N N . GLY B 1 70 ? -0.846 13.141 20.234 1 93.12 70 GLY B N 1
ATOM 2912 C CA . GLY B 1 70 ? -2.201 13.461 19.812 1 93.12 70 GLY B CA 1
ATOM 2913 C C . GLY B 1 70 ? -2.818 12.406 18.922 1 93.12 70 GLY B C 1
ATOM 2914 O O . GLY B 1 70 ? -3.93 12.586 18.422 1 93.12 70 GLY B O 1
ATOM 2915 N N . SER B 1 71 ? -2.139 11.273 18.766 1 96.5 71 SER B N 1
ATOM 2916 C CA . SER B 1 71 ? -2.609 10.156 17.938 1 96.5 71 SER B CA 1
ATOM 2917 C C . SER B 1 71 ? -3.9 9.57 18.5 1 96.5 71 SER B C 1
ATOM 2919 O O . SER B 1 71 ? -4.094 9.531 19.719 1 96.5 71 SER B O 1
ATOM 2921 N N . CYS B 1 72 ? -4.723 9.125 17.594 1 96.06 72 CYS B N 1
ATOM 2922 C CA . CYS B 1 72 ? -5.926 8.391 17.969 1 96.06 72 CYS B CA 1
ATOM 2923 C C . CYS B 1 72 ? -5.574 7.066 18.641 1 96.06 72 CYS B C 1
ATOM 2925 O O . CYS B 1 72 ? -4.48 6.535 18.453 1 96.06 72 CYS B O 1
ATOM 2927 N N . LEU B 1 73 ? -6.578 6.641 19.391 1 96.94 73 LEU B N 1
ATOM 2928 C CA . LEU B 1 73 ? -6.344 5.414 20.141 1 96.94 73 LEU B CA 1
ATOM 2929 C C . LEU B 1 73 ? -7.078 4.238 19.516 1 96.94 73 LEU B C 1
ATOM 2931 O O . LEU B 1 73 ? -8.203 4.395 19.031 1 96.94 73 LEU B O 1
ATOM 2935 N N . ASN B 1 74 ? -6.398 3.082 19.484 1 96.38 74 ASN B N 1
ATOM 2936 C CA . ASN B 1 74 ? -7.082 1.863 19.062 1 96.38 74 ASN B CA 1
ATOM 2937 C C . ASN B 1 74 ? -8.031 1.353 20.141 1 96.38 74 ASN B C 1
ATOM 2939 O O . ASN B 1 74 ? -8.156 1.969 21.203 1 96.38 74 ASN B O 1
ATOM 2943 N N . THR B 1 75 ? -8.711 0.26 19.953 1 95.56 75 THR B N 1
ATOM 2944 C CA . THR B 1 75 ? -9.734 -0.252 20.859 1 95.56 75 THR B CA 1
ATOM 2945 C C . THR B 1 75 ? -9.117 -0.643 22.203 1 95.56 75 THR B C 1
ATOM 2947 O O . THR B 1 75 ? -9.828 -0.742 23.219 1 95.56 75 THR B O 1
ATOM 2950 N N . ASP B 1 76 ? -7.789 -0.807 22.281 1 96.31 76 ASP B N 1
ATOM 2951 C CA . ASP B 1 76 ? -7.098 -1.152 23.516 1 96.31 76 ASP B CA 1
ATOM 2952 C C . ASP B 1 76 ? -6.629 0.101 24.25 1 96.31 76 ASP B C 1
ATOM 2954 O O . ASP B 1 76 ? -5.984 0.008 25.297 1 96.31 76 ASP B O 1
ATOM 2958 N N . GLY B 1 77 ? -6.879 1.176 23.656 1 96.69 77 GLY B N 1
ATOM 2959 C CA . GLY B 1 77 ? -6.477 2.434 24.266 1 96.69 77 GLY B CA 1
ATOM 2960 C C . GLY B 1 77 ? -5.016 2.77 24.031 1 96.69 77 GLY B C 1
ATOM 2961 O O . GLY B 1 77 ? -4.426 3.541 24.797 1 96.69 77 GLY B O 1
ATOM 2962 N N . GLN B 1 78 ? -4.461 2.152 22.969 1 96.94 78 GLN B N 1
ATOM 2963 C CA . GLN B 1 78 ? -3.041 2.352 22.703 1 96.94 78 GLN B CA 1
ATOM 2964 C C . GLN B 1 78 ? -2.828 3.121 21.406 1 96.94 78 GLN B C 1
ATOM 2966 O O . GLN B 1 78 ? -3.697 3.123 20.531 1 96.94 78 GLN B O 1
ATOM 2971 N N . VAL B 1 79 ? -1.655 3.785 21.359 1 97.38 79 VAL B N 1
ATOM 2972 C CA . VAL B 1 79 ? -1.252 4.504 20.156 1 97.38 79 VAL B CA 1
ATOM 2973 C C . VAL B 1 79 ? -0.438 3.58 19.25 1 97.38 79 VAL B C 1
ATOM 2975 O O . VAL B 1 79 ? 0.517 2.943 19.703 1 97.38 79 VAL B O 1
ATOM 2978 N N . GLU B 1 80 ? -0.794 3.416 18.031 1 97.5 80 GLU B N 1
ATOM 2979 C CA . GLU B 1 80 ? -0.037 2.795 16.953 1 97.5 80 GLU B CA 1
ATOM 2980 C C . GLU B 1 80 ? 0.055 3.723 15.742 1 97.5 80 GLU B C 1
ATOM 2982 O O . GLU B 1 80 ? -0.965 4.09 15.156 1 97.5 80 GLU B O 1
ATOM 2987 N N . MET B 1 81 ? 1.294 3.992 15.359 1 98.25 81 MET B N 1
ATOM 2988 C CA . MET B 1 81 ? 1.46 5.043 14.367 1 98.25 81 MET B CA 1
ATOM 2989 C C . MET B 1 81 ? 2.039 4.48 13.07 1 98.25 81 MET B C 1
ATOM 2991 O O . MET B 1 81 ? 2.559 3.361 13.055 1 98.25 81 MET B O 1
ATOM 2995 N N . GLU B 1 82 ? 1.89 5.27 12.023 1 98.5 82 GLU B N 1
ATOM 2996 C CA . GLU B 1 82 ? 2.41 4.973 10.688 1 98.5 82 GLU B CA 1
ATOM 2997 C C . GLU B 1 82 ? 2.945 6.234 10.016 1 98.5 82 GLU B C 1
ATOM 2999 O O . GLU B 1 82 ? 2.469 7.336 10.281 1 98.5 82 GLU B O 1
ATOM 3004 N N . ALA B 1 83 ? 3.9 6.031 9.141 1 98.88 83 ALA B N 1
ATOM 3005 C CA . ALA B 1 83 ? 4.41 7.148 8.352 1 98.88 83 ALA B CA 1
ATOM 3006 C C . ALA B 1 83 ? 5.062 6.66 7.066 1 98.88 83 ALA B C 1
ATOM 3008 O O . ALA B 1 83 ? 5.43 5.488 6.957 1 98.88 83 ALA B O 1
ATOM 3009 N N . SER B 1 84 ? 5.152 7.527 6.137 1 98.94 84 SER B N 1
ATOM 3010 C CA . SER B 1 84 ? 5.883 7.289 4.895 1 98.94 84 SER B CA 1
ATOM 3011 C C . SER B 1 84 ? 6.547 8.57 4.395 1 98.94 84 SER B C 1
ATOM 3013 O O . SER B 1 84 ? 6.035 9.664 4.613 1 98.94 84 SER B O 1
ATOM 3015 N N . LEU B 1 85 ? 7.688 8.438 3.852 1 98.94 85 LEU B N 1
ATOM 3016 C CA . LEU B 1 85 ? 8.5 9.477 3.238 1 98.94 85 LEU B CA 1
ATOM 3017 C C . LEU B 1 85 ? 9.039 9.023 1.887 1 98.94 85 LEU B C 1
ATOM 3019 O O . LEU B 1 85 ? 9.633 7.945 1.783 1 98.94 85 LEU B O 1
ATOM 3023 N N . MET B 1 86 ? 8.789 9.859 0.851 1 98.94 86 MET B N 1
ATOM 3024 C CA . MET B 1 86 ? 9.156 9.438 -0.498 1 98.94 86 MET B CA 1
ATOM 3025 C C . MET B 1 86 ? 9.773 10.594 -1.282 1 98.94 86 MET B C 1
ATOM 3027 O O . MET B 1 86 ? 9.281 11.727 -1.213 1 98.94 86 MET B O 1
ATOM 3031 N N . GLU B 1 87 ? 10.836 10.336 -1.979 1 98.56 87 GLU B N 1
ATOM 3032 C CA . GLU B 1 87 ? 11.445 11.297 -2.889 1 98.56 87 GLU B CA 1
ATOM 3033 C C . GLU B 1 87 ? 11.195 10.914 -4.344 1 98.56 87 GLU B C 1
ATOM 3035 O O . GLU B 1 87 ? 11.242 9.734 -4.699 1 98.56 87 GLU B O 1
ATOM 3040 N N . GLY B 1 88 ? 11.07 11.883 -5.195 1 98.56 88 GLY B N 1
ATOM 3041 C CA . GLY B 1 88 ? 10.5 11.664 -6.516 1 98.56 88 GLY B CA 1
ATOM 3042 C C . GLY B 1 88 ? 11.547 11.367 -7.574 1 98.56 88 GLY B C 1
ATOM 3043 O O . GLY B 1 88 ? 11.234 10.812 -8.625 1 98.56 88 GLY B O 1
ATOM 3044 N N . GLN B 1 89 ? 12.766 11.695 -7.359 1 97.81 89 GLN B N 1
ATOM 3045 C CA . GLN B 1 89 ? 13.773 11.562 -8.406 1 97.81 89 GLN B CA 1
ATOM 3046 C C . GLN B 1 89 ? 14.07 10.094 -8.703 1 97.81 89 GLN B C 1
ATOM 3048 O O . GLN B 1 89 ? 13.945 9.648 -9.844 1 97.81 89 GLN B O 1
ATOM 3053 N N . ASP B 1 90 ? 14.344 9.344 -7.672 1 97.44 90 ASP B N 1
ATOM 3054 C CA . ASP B 1 90 ? 14.703 7.938 -7.836 1 97.44 90 ASP B CA 1
ATOM 3055 C C . ASP B 1 90 ? 13.641 7.023 -7.23 1 97.44 90 ASP B C 1
ATOM 3057 O O . ASP B 1 90 ? 13.859 5.82 -7.09 1 97.44 90 ASP B O 1
ATOM 3061 N N . LEU B 1 91 ? 12.594 7.617 -6.785 1 98.5 91 LEU B N 1
ATOM 3062 C CA . LEU B 1 91 ? 11.469 6.902 -6.195 1 98.5 91 LEU B CA 1
ATOM 3063 C C . LEU B 1 91 ? 11.898 6.148 -4.941 1 98.5 91 LEU B C 1
ATOM 3065 O O . LEU B 1 91 ? 11.422 5.039 -4.688 1 98.5 91 LEU B O 1
ATOM 3069 N N . ARG B 1 92 ? 12.859 6.684 -4.172 1 98.25 92 ARG B N 1
ATOM 3070 C CA . ARG B 1 92 ? 13.227 6.109 -2.883 1 98.25 92 ARG B CA 1
ATOM 3071 C C . ARG B 1 92 ? 12.156 6.398 -1.833 1 98.25 92 ARG B C 1
ATOM 3073 O O . ARG B 1 92 ? 11.57 7.48 -1.821 1 98.25 92 ARG B O 1
ATOM 3080 N N . ALA B 1 93 ? 11.953 5.434 -0.938 1 98.88 93 ALA B N 1
ATOM 3081 C CA . ALA B 1 93 ? 10.906 5.629 0.065 1 98.88 93 ALA B CA 1
ATOM 3082 C C . ALA B 1 93 ? 11.195 4.809 1.32 1 98.88 93 ALA B C 1
ATOM 3084 O O . ALA B 1 93 ? 11.953 3.838 1.275 1 98.88 93 ALA B O 1
ATOM 3085 N N . GLY B 1 94 ? 10.703 5.266 2.408 1 98.88 94 GLY B N 1
ATOM 3086 C CA . GLY B 1 94 ? 10.594 4.543 3.668 1 98.88 94 GLY B CA 1
ATOM 3087 C C . GLY B 1 94 ? 9.195 4.566 4.246 1 98.88 94 GLY B C 1
ATOM 3088 O O . GLY B 1 94 ? 8.578 5.629 4.359 1 98.88 94 GLY B O 1
ATOM 3089 N N . CYS B 1 95 ? 8.664 3.408 4.539 1 98.94 95 CYS B N 1
ATOM 3090 C CA . CYS B 1 95 ? 7.336 3.238 5.117 1 98.94 95 CYS B CA 1
ATOM 3091 C C . CYS B 1 95 ? 7.402 2.439 6.414 1 98.94 95 CYS B C 1
ATOM 3093 O O . CYS B 1 95 ? 8.047 1.388 6.465 1 98.94 95 CYS B O 1
ATOM 3095 N N . VAL B 1 96 ? 6.766 2.941 7.453 1 98.88 96 VAL B N 1
ATOM 3096 C CA . VAL B 1 96 ? 6.754 2.246 8.734 1 98.88 96 VAL B CA 1
ATOM 3097 C C . VAL B 1 96 ? 5.324 2.178 9.266 1 98.88 96 VAL B C 1
ATOM 3099 O O . VAL B 1 96 ? 4.531 3.102 9.062 1 98.88 96 VAL B O 1
ATOM 3102 N N . THR B 1 97 ? 5 1.103 9.906 1 98.75 97 THR B N 1
ATOM 3103 C CA . THR B 1 97 ? 3.662 0.925 10.461 1 98.75 97 THR B CA 1
ATOM 3104 C C . THR B 1 97 ? 3.727 0.216 11.812 1 98.75 97 THR B C 1
ATOM 3106 O O . THR B 1 97 ? 4.754 -0.366 12.164 1 98.75 97 THR B O 1
ATOM 3109 N N . LEU B 1 98 ? 2.635 0.373 12.562 1 98.12 98 LEU B N 1
ATOM 3110 C CA . LEU B 1 98 ? 2.461 -0.292 13.852 1 98.12 98 LEU B CA 1
ATOM 3111 C C . LEU B 1 98 ? 3.572 0.096 14.82 1 98.12 98 LEU B C 1
ATOM 3113 O O . LEU B 1 98 ? 4.051 -0.739 15.586 1 98.12 98 LEU B O 1
ATOM 3117 N N . LEU B 1 99 ? 4.027 1.333 14.656 1 97.88 99 LEU B N 1
ATOM 3118 C CA . LEU B 1 99 ? 5.051 1.894 15.539 1 97.88 99 LEU B CA 1
ATOM 3119 C C . LEU B 1 99 ? 4.434 2.406 16.828 1 97.88 99 LEU B C 1
ATOM 3121 O O . LEU B 1 99 ? 3.369 3.031 16.812 1 97.88 99 LEU B O 1
ATOM 3125 N N . ARG B 1 100 ? 5.09 2.152 17.922 1 97 100 ARG B N 1
ATOM 3126 C CA . ARG B 1 100 ? 4.625 2.611 19.234 1 97 100 ARG B CA 1
ATOM 3127 C C . ARG B 1 100 ? 5.73 3.346 19.984 1 97 100 ARG B C 1
ATOM 3129 O O . ARG B 1 100 ? 6.918 3.098 19.75 1 97 100 ARG B O 1
ATOM 3136 N N . ASP B 1 101 ? 5.355 4.277 20.703 1 96.69 101 ASP B N 1
ATOM 3137 C CA . ASP B 1 101 ? 6.199 4.867 21.734 1 96.69 101 ASP B CA 1
ATOM 3138 C C . ASP B 1 101 ? 7.406 5.578 21.125 1 96.69 101 ASP B C 1
ATOM 3140 O O . ASP B 1 101 ? 8.508 5.527 21.672 1 96.69 101 ASP B O 1
ATOM 3144 N N . VAL B 1 102 ? 7.281 6.078 19.969 1 97.81 102 VAL B N 1
ATOM 3145 C CA . VAL B 1 102 ? 8.266 6.922 19.297 1 97.81 102 VAL B CA 1
ATOM 3146 C C . VAL B 1 102 ? 7.621 8.242 18.875 1 97.81 102 VAL B C 1
ATOM 3148 O O . VAL B 1 102 ? 6.559 8.25 18.25 1 97.81 102 VAL B O 1
ATOM 3151 N N . MET B 1 103 ? 8.234 9.312 19.188 1 98.12 103 MET B N 1
ATOM 3152 C CA . MET B 1 103 ? 7.625 10.633 19.016 1 98.12 103 MET B CA 1
ATOM 3153 C C . MET B 1 103 ? 7.469 10.977 17.547 1 98.12 103 MET B C 1
ATOM 3155 O O . MET B 1 103 ? 6.5 11.633 17.156 1 98.12 103 MET B O 1
ATOM 3159 N N . HIS B 1 104 ? 8.492 10.586 16.734 1 98.69 104 HIS B N 1
ATOM 3160 C CA . HIS B 1 104 ? 8.531 11.062 15.352 1 98.69 104 HIS B CA 1
ATOM 3161 C C . HIS B 1 104 ? 8.586 9.898 14.367 1 98.69 104 HIS B C 1
ATOM 3163 O O . HIS B 1 104 ? 9.641 9.609 13.805 1 98.69 104 HIS B O 1
ATOM 3169 N N . PRO B 1 105 ? 7.434 9.336 14 1 98.75 105 PRO B N 1
ATOM 3170 C CA . PRO B 1 105 ? 7.402 8.258 13.016 1 98.75 105 PRO B CA 1
ATOM 3171 C C . PRO B 1 105 ? 7.988 8.672 11.664 1 98.75 105 PRO B C 1
ATOM 3173 O O . PRO B 1 105 ? 8.586 7.848 10.969 1 98.75 105 PRO B O 1
ATOM 3176 N N . ILE B 1 106 ? 7.875 9.922 11.273 1 98.94 106 ILE B N 1
ATOM 3177 C CA . ILE B 1 106 ? 8.352 10.383 9.977 1 98.94 106 ILE B CA 1
ATOM 3178 C C . ILE B 1 106 ? 9.875 10.266 9.922 1 98.94 106 ILE B C 1
ATOM 3180 O O . ILE B 1 106 ? 10.445 9.984 8.859 1 98.94 106 ILE B O 1
ATOM 3184 N N . THR B 1 107 ? 10.469 10.477 11.031 1 98.88 107 THR B N 1
ATOM 3185 C CA . THR B 1 107 ? 11.922 10.328 11.102 1 98.88 107 THR B CA 1
ATOM 3186 C C . THR B 1 107 ? 12.328 8.867 10.953 1 98.88 107 THR B C 1
ATOM 3188 O O . THR B 1 107 ? 13.344 8.562 10.32 1 98.88 107 THR B O 1
ATOM 3191 N N . VAL B 1 108 ? 11.555 7.961 11.539 1 98.88 108 VAL B N 1
ATOM 3192 C CA . VAL B 1 108 ? 11.836 6.535 11.391 1 98.88 108 VAL B CA 1
ATOM 3193 C C . VAL B 1 108 ? 11.688 6.129 9.93 1 98.88 108 VAL B C 1
ATOM 3195 O O . VAL B 1 108 ? 12.484 5.34 9.414 1 98.88 108 VAL B O 1
ATOM 3198 N N . ALA B 1 109 ? 10.742 6.656 9.25 1 98.94 109 ALA B N 1
ATOM 3199 C CA . ALA B 1 109 ? 10.578 6.41 7.816 1 98.94 109 ALA B CA 1
ATOM 3200 C C . ALA B 1 109 ? 11.805 6.875 7.039 1 98.94 109 ALA B C 1
ATOM 3202 O O . ALA B 1 109 ? 12.281 6.176 6.141 1 98.94 109 ALA B O 1
ATOM 3203 N N . ARG B 1 110 ? 12.305 8.031 7.375 1 98.88 110 ARG B N 1
ATOM 3204 C CA . ARG B 1 110 ? 13.508 8.531 6.715 1 98.88 110 ARG B CA 1
ATOM 3205 C C . ARG B 1 110 ? 14.688 7.602 6.953 1 98.88 110 ARG B C 1
ATOM 3207 O O . ARG B 1 110 ? 15.469 7.328 6.031 1 98.88 110 ARG B O 1
ATOM 3214 N N . ARG B 1 111 ? 14.828 7.156 8.195 1 98.75 111 ARG B N 1
ATOM 3215 C CA . ARG B 1 111 ? 15.93 6.254 8.516 1 98.75 111 ARG B CA 1
ATOM 3216 C C . ARG B 1 111 ? 15.852 4.977 7.688 1 98.75 111 ARG B C 1
ATOM 3218 O O . ARG B 1 111 ? 16.875 4.461 7.234 1 98.75 111 ARG B O 1
ATOM 3225 N N . LEU B 1 112 ? 14.648 4.496 7.527 1 98.75 112 LEU B N 1
ATOM 3226 C CA . LEU B 1 112 ? 14.484 3.307 6.699 1 98.75 112 LEU B CA 1
ATOM 3227 C C . LEU B 1 112 ? 14.898 3.588 5.258 1 98.75 112 LEU B C 1
ATOM 3229 O O . LEU B 1 112 ? 15.609 2.795 4.645 1 98.75 112 LEU B O 1
ATOM 3233 N N . MET B 1 113 ? 14.438 4.656 4.695 1 98.38 113 MET B N 1
ATOM 3234 C CA . MET B 1 113 ? 14.781 5.039 3.326 1 98.38 113 MET B CA 1
ATOM 3235 C C . MET B 1 113 ? 16.297 5.098 3.137 1 98.38 113 MET B C 1
ATOM 3237 O O . MET B 1 113 ? 16.812 4.648 2.113 1 98.38 113 MET B O 1
ATOM 3241 N N . GLU B 1 114 ? 16.953 5.547 4.129 1 97.56 114 GLU B N 1
ATOM 3242 C CA . GLU B 1 114 ? 18.406 5.754 4.066 1 97.56 114 GLU B CA 1
ATOM 3243 C C . GLU B 1 114 ? 19.156 4.426 4.148 1 97.56 114 GLU B C 1
ATOM 3245 O O . GLU B 1 114 ? 20.312 4.344 3.756 1 97.56 114 GLU B O 1
ATOM 3250 N N . LYS B 1 115 ? 18.547 3.375 4.691 1 95.38 115 LYS B N 1
ATOM 3251 C CA . LYS B 1 115 ? 19.172 2.062 4.758 1 95.38 115 LYS B CA 1
ATOM 3252 C C . LYS B 1 115 ? 19.297 1.437 3.373 1 95.38 115 LYS B C 1
ATOM 3254 O O . LYS B 1 115 ? 20.141 0.571 3.15 1 95.38 115 LYS B O 1
ATOM 3259 N N . GLN B 1 116 ? 18.422 1.846 2.43 1 91.62 116 GLN B N 1
ATOM 3260 C CA . GLN B 1 116 ? 18.438 1.413 1.036 1 91.62 116 GLN B CA 1
ATOM 3261 C C . GLN B 1 116 ? 18.359 -0.107 0.931 1 91.62 116 GLN B C 1
ATOM 3263 O O . GLN B 1 116 ? 19.016 -0.711 0.081 1 91.62 116 GLN B O 1
ATOM 3268 N N . ARG B 1 117 ? 17.656 -0.784 1.875 1 92.38 117 ARG B N 1
ATOM 3269 C CA . ARG B 1 117 ? 17.5 -2.234 1.849 1 92.38 117 ARG B CA 1
ATOM 3270 C C . ARG B 1 117 ? 16.031 -2.627 1.651 1 92.38 117 ARG B C 1
ATOM 3272 O O . ARG B 1 117 ? 15.719 -3.436 0.777 1 92.38 117 ARG B O 1
ATOM 3279 N N . HIS B 1 118 ? 15.234 -2.199 2.52 1 97.12 118 HIS B N 1
ATOM 3280 C CA . HIS B 1 118 ? 13.797 -2.426 2.42 1 97.12 118 HIS B CA 1
ATOM 3281 C C . HIS B 1 118 ? 13.031 -1.106 2.406 1 97.12 118 HIS B C 1
ATOM 3283 O O . HIS B 1 118 ? 13.531 -0.089 2.893 1 97.12 118 HIS B O 1
ATOM 3289 N N . THR B 1 119 ? 11.859 -1.143 1.861 1 98.44 119 THR B N 1
ATOM 3290 C CA . THR B 1 119 ? 11.055 0.063 1.705 1 98.44 119 THR B CA 1
ATOM 3291 C C . THR B 1 119 ? 10 0.153 2.803 1 98.44 119 THR B C 1
ATOM 3293 O O . THR B 1 119 ? 9.609 1.25 3.207 1 98.44 119 THR B O 1
ATOM 3296 N N . PHE B 1 120 ? 9.57 -0.948 3.299 1 98.88 120 PHE B N 1
ATOM 3297 C CA . PHE B 1 120 ? 8.438 -0.988 4.215 1 98.88 120 PHE B CA 1
ATOM 3298 C C . PHE B 1 120 ? 8.672 -2.012 5.32 1 98.88 120 PHE B C 1
ATOM 3300 O O . PHE B 1 120 ? 8.945 -3.18 5.043 1 98.88 120 PHE B O 1
ATOM 3307 N N . ILE B 1 121 ? 8.547 -1.561 6.613 1 98.62 121 ILE B N 1
ATOM 3308 C CA . ILE B 1 121 ? 8.695 -2.463 7.75 1 98.62 121 ILE B CA 1
ATOM 3309 C C . ILE B 1 121 ? 7.629 -2.146 8.805 1 98.62 121 ILE B C 1
ATOM 3311 O O . ILE B 1 121 ? 7.094 -1.035 8.836 1 98.62 121 ILE B O 1
ATOM 3315 N N . GLY B 1 122 ? 7.297 -3.076 9.609 1 98.06 122 GLY B N 1
ATOM 3316 C CA . GLY B 1 122 ? 6.266 -2.861 10.609 1 98.06 122 GLY B CA 1
ATOM 3317 C C . GLY B 1 122 ? 6.555 -3.557 11.93 1 98.06 122 GLY B C 1
ATOM 3318 O O . GLY B 1 122 ? 7.414 -4.438 12 1 98.06 122 GLY B O 1
ATOM 3319 N N . GLY B 1 123 ? 5.824 -3.107 12.945 1 95.5 123 GLY B N 1
ATOM 3320 C CA . GLY B 1 123 ? 5.852 -3.775 14.234 1 95.5 123 GLY B CA 1
ATOM 3321 C C . GLY B 1 123 ? 7.188 -3.652 14.945 1 95.5 123 GLY B C 1
ATOM 3322 O O . GLY B 1 123 ? 7.77 -2.566 15.008 1 95.5 123 GLY B O 1
ATOM 3323 N N . GLU B 1 124 ? 7.617 -4.793 15.422 1 94.81 124 GLU B N 1
ATOM 3324 C CA . GLU B 1 124 ? 8.836 -4.836 16.219 1 94.81 124 GLU B CA 1
ATOM 3325 C C . GLU B 1 124 ? 10.047 -4.398 15.398 1 94.81 124 GLU B C 1
ATOM 3327 O O . GLU B 1 124 ? 10.961 -3.758 15.93 1 94.81 124 GLU B O 1
ATOM 3332 N N . ALA B 1 125 ? 10.016 -4.738 14.203 1 95.75 125 ALA B N 1
ATOM 3333 C CA . ALA B 1 125 ? 11.133 -4.367 13.344 1 95.75 125 ALA B CA 1
ATOM 3334 C C . ALA B 1 125 ? 11.242 -2.854 13.195 1 95.75 125 ALA B C 1
ATOM 3336 O O . ALA B 1 125 ? 12.336 -2.297 13.203 1 95.75 125 ALA B O 1
ATOM 3337 N N . ALA B 1 126 ? 10.125 -2.219 13.008 1 97 126 ALA B N 1
ATOM 3338 C CA . ALA B 1 126 ? 10.102 -0.759 12.938 1 97 126 ALA B CA 1
ATOM 3339 C C . ALA B 1 126 ? 10.578 -0.141 14.25 1 97 126 ALA B C 1
ATOM 3341 O O . ALA B 1 126 ? 11.297 0.863 14.25 1 97 126 ALA B O 1
ATOM 3342 N N . GLN B 1 127 ? 10.188 -0.749 15.32 1 97 127 GLN B N 1
ATOM 3343 C CA . GLN B 1 127 ? 10.617 -0.288 16.641 1 97 127 GLN B CA 1
ATOM 3344 C C . GLN B 1 127 ? 12.133 -0.402 16.797 1 97 127 GLN B C 1
ATOM 3346 O O . GLN B 1 127 ? 12.781 0.526 17.266 1 97 127 GLN B O 1
ATOM 3351 N N . GLU B 1 128 ? 12.617 -1.511 16.391 1 97.5 128 GLU B N 1
ATOM 3352 C CA . GLU B 1 128 ? 14.055 -1.741 16.484 1 97.5 128 GLU B CA 1
ATOM 3353 C C . GLU B 1 128 ? 14.828 -0.748 15.617 1 97.5 128 GLU B C 1
ATOM 3355 O O . GLU B 1 128 ? 15.859 -0.221 16.047 1 97.5 128 GLU B O 1
ATOM 3360 N N . LEU B 1 129 ? 14.352 -0.518 14.461 1 97.94 129 LEU B N 1
ATOM 3361 C CA . LEU B 1 129 ? 14.984 0.468 13.586 1 97.94 129 LEU B CA 1
ATOM 3362 C C . LEU B 1 129 ? 14.984 1.846 14.242 1 97.94 129 LEU B C 1
ATOM 3364 O O . LEU B 1 129 ? 16 2.543 14.219 1 97.94 129 LEU B O 1
ATOM 3368 N N . ALA B 1 130 ? 13.859 2.217 14.773 1 98.38 130 ALA B N 1
ATOM 3369 C CA . ALA B 1 130 ? 13.734 3.523 15.414 1 98.38 130 ALA B CA 1
ATOM 3370 C C . ALA B 1 130 ? 14.758 3.689 16.531 1 98.38 130 ALA B C 1
ATOM 3372 O O . ALA B 1 130 ? 15.484 4.688 16.578 1 98.38 130 ALA B O 1
ATOM 3373 N N . LEU B 1 131 ? 14.836 2.703 17.359 1 98.06 131 LEU B N 1
ATOM 3374 C CA . LEU B 1 131 ? 15.688 2.783 18.547 1 98.06 131 LEU B CA 1
ATOM 3375 C C . LEU B 1 131 ? 17.156 2.705 18.156 1 98.06 131 LEU B C 1
ATOM 3377 O O . LEU B 1 131 ? 17.984 3.443 18.688 1 98.06 131 LEU B O 1
ATOM 3381 N N . SER B 1 132 ? 17.484 1.898 17.188 1 97.81 132 SER B N 1
ATOM 3382 C CA . SER B 1 132 ? 18.875 1.704 16.781 1 97.81 132 SER B CA 1
ATOM 3383 C C . SER B 1 132 ? 19.391 2.893 15.977 1 97.81 132 SER B C 1
ATOM 3385 O O . SER B 1 132 ? 20.594 3.053 15.805 1 97.81 132 SER B O 1
ATOM 3387 N N . THR B 1 133 ? 18.484 3.707 15.516 1 97.5 133 THR B N 1
ATOM 3388 C CA . THR B 1 133 ? 18.906 4.832 14.695 1 97.5 133 THR B CA 1
ATOM 3389 C C . THR B 1 133 ? 18.719 6.152 15.438 1 97.5 133 THR B C 1
ATOM 3391 O O . THR B 1 133 ? 18.656 7.215 14.82 1 97.5 133 THR B O 1
ATOM 3394 N N . GLY B 1 134 ? 18.469 6.152 16.719 1 96.62 134 GLY B N 1
ATOM 3395 C CA . GLY B 1 134 ? 18.609 7.355 17.531 1 96.62 134 GLY B CA 1
ATOM 3396 C C . GLY B 1 134 ? 17.297 7.828 18.125 1 96.62 134 GLY B C 1
ATOM 3397 O O . GLY B 1 134 ? 17.281 8.797 18.891 1 96.62 134 GLY B O 1
ATOM 3398 N N . SER B 1 135 ? 16.188 7.18 17.844 1 97.31 135 SER B N 1
ATOM 3399 C CA . SER B 1 135 ? 14.93 7.559 18.484 1 97.31 135 SER B CA 1
ATOM 3400 C C . SER B 1 135 ? 14.883 7.082 19.922 1 97.31 135 SER B C 1
ATOM 3402 O O . SER B 1 135 ? 15.453 6.039 20.266 1 97.31 135 SER B O 1
ATOM 3404 N N . GLU B 1 136 ? 14.242 7.871 20.703 1 96.81 136 GLU B N 1
ATOM 3405 C CA . GLU B 1 136 ? 14.055 7.504 22.109 1 96.81 136 GLU B CA 1
ATOM 3406 C C . GLU B 1 136 ? 12.766 6.711 22.297 1 96.81 136 GLU B C 1
ATOM 3408 O O . GLU B 1 136 ? 11.734 7.043 21.719 1 96.81 136 GLU B O 1
ATOM 3413 N N . ARG B 1 137 ? 12.906 5.703 23.141 1 96.94 137 ARG B N 1
ATOM 3414 C CA . ARG B 1 137 ? 11.688 5.004 23.531 1 96.94 137 ARG B CA 1
ATOM 3415 C C . ARG B 1 137 ? 10.922 5.793 24.594 1 96.94 137 ARG B C 1
ATOM 3417 O O . ARG B 1 137 ? 11.445 6.047 25.688 1 96.94 137 ARG B O 1
ATOM 3424 N N . LEU B 1 138 ? 9.766 6.105 24.328 1 97.69 138 LEU B N 1
ATOM 3425 C CA . LEU B 1 138 ? 8.93 6.836 25.266 1 97.69 138 LEU B CA 1
ATOM 3426 C C . LEU B 1 138 ? 8.273 5.879 26.266 1 97.69 138 LEU B C 1
ATOM 3428 O O . LEU B 1 138 ? 8.039 4.711 25.938 1 97.69 138 LEU B O 1
ATOM 3432 N N . PRO B 1 139 ? 7.977 6.383 27.484 1 96.69 139 PRO B N 1
ATOM 3433 C CA . PRO B 1 139 ? 7.199 5.551 28.406 1 96.69 139 PRO B CA 1
ATOM 3434 C C . PRO B 1 139 ? 5.82 5.188 27.859 1 96.69 139 PRO B C 1
ATOM 3436 O O . PRO B 1 139 ? 5.277 5.91 27.016 1 96.69 139 PRO B O 1
ATOM 3439 N N . ALA B 1 140 ? 5.352 4.129 28.422 1 92.81 140 ALA B N 1
ATOM 3440 C CA . ALA B 1 140 ? 4.02 3.693 28.016 1 92.81 140 ALA B CA 1
ATOM 3441 C C . ALA B 1 140 ? 3 4.816 28.188 1 92.81 140 ALA B C 1
ATOM 3443 O O . ALA B 1 140 ? 3.02 5.531 29.203 1 92.81 140 ALA B O 1
ATOM 3444 N N . ASN B 1 141 ? 2.223 5.121 27.172 1 94.62 141 ASN B N 1
ATOM 3445 C CA . ASN B 1 141 ? 1.104 6.055 27.188 1 94.62 141 ASN B CA 1
ATOM 3446 C C . ASN B 1 141 ? 1.583 7.504 27.109 1 94.62 141 ASN B C 1
ATOM 3448 O O . ASN B 1 141 ? 0.8 8.43 27.312 1 94.62 141 ASN B O 1
ATOM 3452 N N . ALA B 1 142 ? 2.828 7.66 26.828 1 96.38 142 ALA B N 1
ATOM 3453 C CA . ALA B 1 142 ? 3.359 9.016 26.781 1 96.38 142 ALA B CA 1
ATOM 3454 C C . ALA B 1 142 ? 2.707 9.812 25.656 1 96.38 142 ALA B C 1
ATOM 3456 O O . ALA B 1 142 ? 2.635 11.047 25.719 1 96.38 142 ALA B O 1
ATOM 3457 N N . LEU B 1 143 ? 2.26 9.125 24.672 1 97.25 143 LEU B N 1
ATOM 3458 C CA . LEU B 1 143 ? 1.696 9.797 23.5 1 97.25 143 LEU B CA 1
ATOM 3459 C C . LEU B 1 143 ? 0.181 9.922 23.625 1 97.25 143 LEU B C 1
ATOM 3461 O O . LEU B 1 143 ? -0.471 10.508 22.75 1 97.25 143 LEU B O 1
ATOM 3465 N N . VAL B 1 144 ? -0.371 9.383 24.688 1 96.62 144 VAL B N 1
ATOM 3466 C CA . VAL B 1 144 ? -1.813 9.391 24.906 1 96.62 144 VAL B CA 1
ATOM 3467 C C . VAL B 1 144 ? -2.232 10.711 25.547 1 96.62 144 VAL B C 1
ATOM 3469 O O . VAL B 1 144 ? -1.775 11.047 26.641 1 96.62 144 VAL B O 1
ATOM 3472 N N . THR B 1 145 ? -3.113 11.414 24.875 1 95.69 145 THR B N 1
ATOM 3473 C CA . THR B 1 145 ? -3.635 12.664 25.438 1 95.69 145 THR B CA 1
ATOM 3474 C C . THR B 1 145 ? -5.008 12.438 26.062 1 95.69 145 THR B C 1
ATOM 3476 O O . THR B 1 145 ? -5.676 11.445 25.781 1 95.69 145 THR B O 1
ATOM 3479 N N . GLU B 1 146 ? -5.406 13.367 26.906 1 95 146 GLU B N 1
ATOM 3480 C CA . GLU B 1 146 ? -6.742 13.297 27.5 1 95 146 GLU B CA 1
ATOM 3481 C C . GLU B 1 146 ? -7.824 13.414 26.422 1 95 146 GLU B C 1
ATOM 3483 O O . GLU B 1 146 ? -8.859 12.75 26.516 1 95 146 GLU B O 1
ATOM 3488 N N . GLY B 1 147 ? -7.52 14.234 25.453 1 92.69 147 GLY B N 1
ATOM 3489 C CA . GLY B 1 147 ? -8.453 14.359 24.344 1 92.69 147 GLY B CA 1
ATOM 3490 C C . GLY B 1 147 ? -8.68 13.055 23.609 1 92.69 147 GLY B C 1
ATOM 3491 O O . GLY B 1 147 ? -9.812 12.703 23.281 1 92.69 147 GLY B O 1
ATOM 3492 N N . ALA B 1 148 ? -7.648 12.344 23.344 1 94.06 148 ALA B N 1
ATOM 3493 C CA . ALA B 1 148 ? -7.742 11.07 22.641 1 94.06 148 ALA B CA 1
ATOM 3494 C C . ALA B 1 148 ? -8.5 10.039 23.453 1 94.06 148 ALA B C 1
ATOM 3496 O O . ALA B 1 148 ? -9.289 9.258 22.922 1 94.06 148 ALA B O 1
ATOM 3497 N N . ARG B 1 149 ? -8.297 10.008 24.781 1 95.44 149 ARG B N 1
ATOM 3498 C CA . ARG B 1 149 ? -9.016 9.102 25.672 1 95.44 149 ARG B CA 1
ATOM 3499 C C . ARG B 1 149 ? -10.508 9.391 25.656 1 95.44 149 ARG B C 1
ATOM 3501 O O . ARG B 1 149 ? -11.328 8.469 25.609 1 95.44 149 ARG B O 1
ATOM 3508 N N . PHE B 1 150 ? -10.727 10.609 25.75 1 94.19 150 PHE B N 1
ATOM 3509 C CA . PHE B 1 150 ? -12.117 11.031 25.75 1 94.19 150 PHE B CA 1
ATOM 3510 C C . PHE B 1 150 ? -12.812 10.617 24.453 1 94.19 150 PHE B C 1
ATOM 3512 O O . PHE B 1 150 ? -13.93 10.094 24.484 1 94.19 150 PHE B O 1
ATOM 3519 N N . THR B 1 151 ? -12.172 10.867 23.359 1 92.25 151 THR B N 1
ATOM 3520 C CA . THR B 1 151 ? -12.734 10.523 22.047 1 92.25 151 THR B CA 1
ATOM 3521 C C . THR B 1 151 ? -12.977 9.023 21.953 1 92.25 151 THR B C 1
ATOM 3523 O O . THR B 1 151 ? -13.992 8.586 21.406 1 92.25 151 THR B O 1
ATOM 3526 N N . LEU B 1 152 ? -12.062 8.195 22.391 1 94.81 152 LEU B N 1
ATOM 3527 C CA . LEU B 1 152 ? -12.234 6.746 22.375 1 94.81 152 LEU B CA 1
ATOM 3528 C C . LEU B 1 152 ? -13.422 6.328 23.234 1 94.81 152 LEU B C 1
ATOM 3530 O O . LEU B 1 152 ? -14.18 5.43 22.859 1 94.81 152 LEU B O 1
ATOM 3534 N N . GLN B 1 153 ? -13.562 6.965 24.359 1 95 153 GLN B N 1
ATOM 3535 C CA . GLN B 1 153 ? -14.688 6.676 25.234 1 95 153 GLN B CA 1
ATOM 3536 C C . GLN B 1 153 ? -16.016 6.969 24.547 1 95 153 GLN B C 1
ATOM 3538 O O . GLN B 1 153 ? -16.953 6.172 24.625 1 95 153 GLN B O 1
ATOM 3543 N N . GLN B 1 154 ? -16.031 8.086 23.875 1 91.06 154 GLN B N 1
ATOM 3544 C CA . GLN B 1 154 ? -17.234 8.445 23.141 1 91.06 154 GLN B CA 1
ATOM 3545 C C . GLN B 1 154 ? -17.516 7.43 22.031 1 91.06 154 GLN B C 1
ATOM 3547 O O . GLN B 1 154 ? -18.672 7.059 21.812 1 91.06 154 GLN B O 1
ATOM 3552 N N . PHE B 1 155 ? -16.531 7.051 21.406 1 91.75 155 PHE B N 1
ATOM 3553 C CA . PHE B 1 155 ? -16.641 6.039 20.359 1 91.75 155 PHE B CA 1
ATOM 3554 C C . PHE B 1 155 ? -17.25 4.754 20.922 1 91.75 155 PHE B C 1
ATOM 3556 O O . PHE B 1 155 ? -18.172 4.195 20.328 1 91.75 155 PHE B O 1
ATOM 3563 N N . LYS B 1 156 ? -16.766 4.297 21.984 1 92.62 156 LYS B N 1
ATOM 3564 C CA . LYS B 1 156 ? -17.25 3.064 22.609 1 92.62 156 LYS B CA 1
ATOM 3565 C C . LYS B 1 156 ? -18.703 3.193 23.047 1 92.62 156 LYS B C 1
ATOM 3567 O O . LYS B 1 156 ? -19.469 2.242 22.938 1 92.62 156 LYS B O 1
ATOM 3572 N N . GLU B 1 157 ? -19 4.328 23.531 1 91.81 157 GLU B N 1
ATOM 3573 C CA . GLU B 1 157 ? -20.375 4.586 23.953 1 91.81 157 GLU B CA 1
ATOM 3574 C C . GLU B 1 157 ? -21.328 4.547 22.75 1 91.81 157 GLU B C 1
ATOM 3576 O O . GLU B 1 157 ? -22.438 4.008 22.859 1 91.81 157 GLU B O 1
ATOM 3581 N N . GLN B 1 158 ? -20.875 5.094 21.703 1 87.75 158 GLN B N 1
ATOM 3582 C CA . GLN B 1 158 ? -21.688 5.066 20.484 1 87.75 158 GLN B CA 1
ATOM 3583 C C . GLN B 1 158 ? -21.891 3.635 20 1 87.75 158 GLN B C 1
ATOM 3585 O O . GLN B 1 158 ? -22.984 3.279 19.547 1 87.75 158 GLN B O 1
ATOM 3590 N N . LEU B 1 159 ? -20.938 2.826 20.078 1 86.06 159 LEU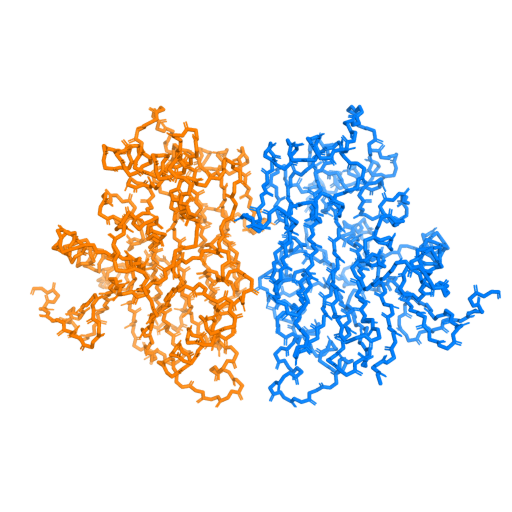 B N 1
ATOM 3591 C CA . LEU B 1 159 ? -21.031 1.426 19.688 1 86.06 159 LEU B CA 1
ATOM 3592 C C . LEU B 1 159 ? -22.047 0.687 20.547 1 86.06 159 LEU B C 1
ATOM 3594 O O . LEU B 1 159 ? -22.828 -0.113 20.031 1 86.06 159 LEU B O 1
ATOM 3598 N N . THR B 1 160 ? -22.016 0.967 21.734 1 88.19 160 THR B N 1
ATOM 3599 C CA . THR B 1 160 ? -22.922 0.309 22.672 1 88.19 160 THR B CA 1
ATOM 3600 C C . THR B 1 160 ? -24.375 0.722 22.391 1 88.19 160 THR B C 1
ATOM 3602 O O . THR B 1 160 ? -25.297 -0.042 22.656 1 88.19 160 THR B O 1
ATOM 3605 N N . GLN B 1 161 ? -24.531 1.865 21.859 1 87.69 161 GLN B N 1
ATOM 3606 C CA . GLN B 1 161 ? -25.875 2.381 21.547 1 87.69 161 GLN B CA 1
ATOM 3607 C C . GLN B 1 161 ? -26.359 1.882 20.188 1 87.69 161 GLN B C 1
ATOM 3609 O O . GLN B 1 161 ? -27.453 2.219 19.766 1 87.69 161 GLN B O 1
ATOM 3614 N N . GLY B 1 162 ? -25.469 1.067 19.5 1 76.88 162 GLY B N 1
ATOM 3615 C CA . GLY B 1 162 ? -25.844 0.468 18.234 1 76.88 162 GLY B CA 1
ATOM 3616 C C . GLY B 1 162 ? -25.594 1.376 17.047 1 76.88 162 GLY B C 1
ATOM 3617 O O . GLY B 1 162 ? -26.094 1.118 15.938 1 76.88 162 GLY B O 1
ATOM 3618 N N . LYS B 1 163 ? -24.859 2.422 17.281 1 72.88 163 LYS B N 1
ATOM 3619 C CA . LYS B 1 163 ? -24.516 3.326 16.188 1 72.88 163 LYS B CA 1
ATOM 3620 C C . LYS B 1 163 ? -23.281 2.828 15.438 1 72.88 163 LYS B C 1
ATOM 3622 O O . LYS B 1 163 ? -2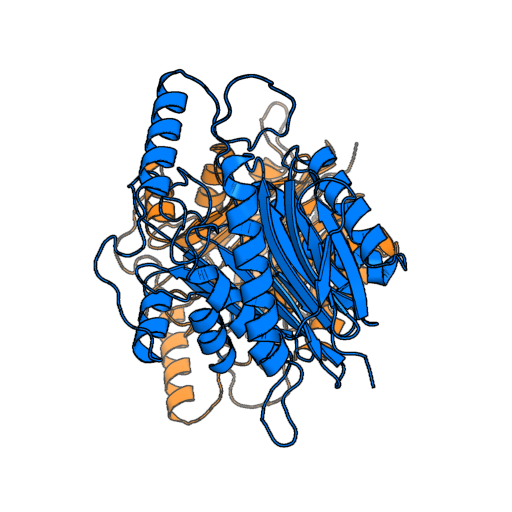2.516 2.021 15.961 1 72.88 163 LYS B O 1
ATOM 3627 N N . ASP B 1 164 ? -23.25 2.984 14.031 1 63.28 164 ASP B N 1
ATOM 3628 C CA . ASP B 1 164 ? -22.094 2.602 13.234 1 63.28 164 ASP B CA 1
ATOM 3629 C C . ASP B 1 164 ? -21.062 3.723 13.195 1 63.28 164 ASP B C 1
ATOM 3631 O O . ASP B 1 164 ? -21.141 4.621 12.359 1 63.28 164 ASP B O 1
ATOM 3635 N N . PRO B 1 165 ? -20.172 3.652 14.07 1 52.97 165 PRO B N 1
ATOM 3636 C CA . PRO B 1 165 ? -19.219 4.766 14.141 1 52.97 165 PRO B CA 1
ATOM 3637 C C . PRO B 1 165 ? -18.109 4.668 13.102 1 52.97 165 PRO B C 1
ATOM 3639 O O . PRO B 1 165 ? -17.172 5.469 13.117 1 52.97 165 PRO B O 1
ATOM 3642 N N . PHE B 1 166 ? -18.188 3.633 12.266 1 55.59 166 PHE B N 1
ATOM 3643 C CA . PHE B 1 166 ? -17 3.326 11.469 1 55.59 166 PHE B CA 1
ATOM 3644 C C . PHE B 1 166 ? -16.938 4.219 10.234 1 55.59 166 PHE B C 1
ATOM 3646 O O . PHE B 1 166 ? -15.859 4.488 9.703 1 55.59 166 PHE B O 1
ATOM 3653 N N . PHE B 1 167 ? -18.141 4.445 9.617 1 51.31 167 PHE B N 1
ATOM 3654 C CA . PHE B 1 167 ? -18.062 5.238 8.398 1 51.31 167 PHE B CA 1
ATOM 3655 C C . PHE B 1 167 ? -17.969 6.723 8.727 1 51.31 167 PHE B C 1
ATOM 3657 O O . PHE B 1 167 ? -18.75 7.242 9.523 1 51.31 167 PHE B O 1
ATOM 3664 N N . ALA B 1 168 ? -16.594 7.172 8.719 1 43.53 168 ALA B N 1
ATOM 3665 C CA . ALA B 1 168 ? -16.625 8.633 8.766 1 43.53 168 ALA B CA 1
ATOM 3666 C C . ALA B 1 168 ? -17.75 9.188 7.895 1 43.53 168 ALA B C 1
ATOM 3668 O O . ALA B 1 168 ? -17.625 9.227 6.668 1 43.53 168 ALA B O 1
ATOM 3669 N N . ARG B 1 169 ? -18.891 8.812 8.188 1 35.69 169 ARG B N 1
ATOM 3670 C CA . ARG B 1 169 ? -20 9.383 7.414 1 35.69 169 ARG B CA 1
ATOM 3671 C C . ARG B 1 169 ? -19.844 10.891 7.273 1 35.69 169 ARG B C 1
ATOM 3673 O O . ARG B 1 169 ? -19.484 11.578 8.234 1 35.69 169 ARG B O 1
ATOM 3680 N N . THR B 1 170 ? -19.484 11.266 6.062 1 31.28 170 THR B N 1
ATOM 3681 C CA . THR B 1 170 ? -19.719 12.68 5.812 1 31.28 170 THR B CA 1
ATOM 3682 C C . THR B 1 170 ? -20.969 13.156 6.547 1 31.28 170 THR B C 1
ATOM 3684 O O . THR B 1 170 ? -21.797 12.344 6.973 1 31.28 170 THR B O 1
ATOM 3687 N N . GLU B 1 171 ? -21.391 14.422 6.129 1 30.08 171 GLU B N 1
ATOM 3688 C CA . GLU B 1 171 ? -22.359 15.398 6.625 1 30.08 171 GLU B CA 1
ATOM 3689 C C . GLU B 1 171 ? -23.75 14.773 6.762 1 30.08 171 GLU B C 1
ATOM 3691 O O . GLU B 1 171 ? -24.703 15.461 7.133 1 30.08 171 GLU B O 1
ATOM 3696 N N . LEU B 1 172 ? -24.094 13.703 6.066 1 31.03 172 LEU B N 1
ATOM 3697 C CA . LEU B 1 172 ? -25.547 13.82 6.082 1 31.03 172 LEU B CA 1
ATOM 3698 C C . LEU B 1 172 ? -26.094 13.625 7.492 1 31.03 172 LEU B C 1
ATOM 3700 O O . LEU B 1 172 ? -27.297 13.766 7.723 1 31.03 172 LEU B O 1
ATOM 3704 N N . ALA B 1 173 ? -25.766 12.531 8.188 1 33.97 173 ALA B N 1
ATOM 3705 C CA . ALA B 1 173 ? -26.656 12.484 9.352 1 33.97 173 ALA B CA 1
ATOM 3706 C C . ALA B 1 173 ? -26.266 13.531 10.383 1 33.97 173 ALA B C 1
ATOM 3708 O O . ALA B 1 173 ? -25.141 13.523 10.883 1 33.97 173 ALA B O 1
ATOM 3709 N N . ALA B 1 174 ? -26.922 14.664 10.602 1 34.59 174 ALA B N 1
ATOM 3710 C CA . ALA B 1 174 ? -26.984 15.891 11.391 1 34.59 174 ALA B CA 1
ATOM 3711 C C . ALA B 1 174 ? -26.578 15.633 12.836 1 34.59 174 ALA B C 1
ATOM 3713 O O . ALA B 1 174 ? -26.094 16.531 13.531 1 34.59 174 ALA B O 1
ATOM 3714 N N . GLU B 1 175 ? -27.016 14.508 13.594 1 34.12 175 GLU B N 1
ATOM 3715 C CA . GLU B 1 175 ? -26.922 14.641 15.047 1 34.12 175 GLU B CA 1
ATOM 3716 C C . GLU B 1 175 ? -25.531 14.289 15.547 1 34.12 175 GLU B C 1
ATOM 3718 O O . GLU B 1 175 ? -25.031 14.891 16.5 1 34.12 175 GLU B O 1
ATOM 3723 N N . GLN B 1 176 ? -25.125 12.891 15.664 1 37.16 176 GLN B N 1
ATOM 3724 C CA . GLN B 1 176 ? -24.094 12.484 16.625 1 37.16 176 GLN B CA 1
ATOM 3725 C C . GLN B 1 176 ? -22.703 12.68 16.062 1 37.16 176 GLN B C 1
ATOM 3727 O O . GLN B 1 176 ? -22.359 12.109 15.016 1 37.16 176 GLN B O 1
ATOM 3732 N N . LYS B 1 177 ? -21.906 13.734 16.469 1 40.19 177 LYS B N 1
ATOM 3733 C CA . LYS B 1 177 ? -20.719 14.516 16.203 1 40.19 177 LYS B CA 1
ATOM 3734 C C . LYS B 1 177 ? -19.453 13.68 16.406 1 40.19 177 LYS B C 1
ATOM 3736 O O . LYS B 1 177 ? -18.359 14.227 16.531 1 40.19 177 LYS B O 1
ATOM 3741 N N . THR B 1 178 ? -19.406 12.562 17.156 1 38.16 178 THR B N 1
ATOM 3742 C CA . THR B 1 178 ? -18.016 12.18 17.406 1 38.16 178 THR B CA 1
ATOM 3743 C C . THR B 1 178 ? -17.312 11.805 16.109 1 38.16 178 THR B C 1
ATOM 3745 O O . THR B 1 178 ? -17.75 10.883 15.414 1 38.16 178 THR B O 1
ATOM 3748 N N . ASP B 1 179 ? -16.766 12.602 15.438 1 42.44 179 ASP B N 1
ATOM 3749 C CA . ASP B 1 179 ? -16.047 12.336 14.188 1 42.44 179 ASP B CA 1
ATOM 3750 C C . ASP B 1 179 ? -14.812 11.484 14.438 1 42.44 179 ASP B C 1
ATOM 3752 O O . ASP B 1 179 ? -13.906 11.898 15.164 1 42.44 179 ASP B O 1
ATOM 3756 N N . PRO B 1 180 ? -14.891 10.211 14.398 1 46.94 180 PRO B N 1
ATOM 3757 C CA . PRO B 1 180 ? -13.617 9.484 14.344 1 46.94 180 PRO B CA 1
ATOM 3758 C C . PRO B 1 180 ? -12.602 10.148 13.422 1 46.94 180 PRO B C 1
ATOM 3760 O O . PRO B 1 180 ? -12.414 9.695 12.289 1 46.94 180 PRO B O 1
ATOM 3763 N N . SER B 1 181 ? -12.367 11.453 13.594 1 50.62 181 SER B N 1
ATOM 3764 C CA . SER B 1 181 ? -11.711 12.227 12.539 1 50.62 181 SER B CA 1
ATOM 3765 C C . SER B 1 181 ? -10.289 11.742 12.297 1 50.62 181 SER B C 1
ATOM 3767 O O . SER B 1 181 ? -9.492 11.648 13.234 1 50.62 181 SER B O 1
ATOM 3769 N N . GLY B 1 182 ? -9.906 10.867 11.367 1 56.69 182 GLY B N 1
ATOM 3770 C CA . GLY B 1 182 ? -8.703 10.422 10.695 1 56.69 182 GLY B CA 1
ATOM 3771 C C . GLY B 1 182 ? -7.809 11.562 10.25 1 56.69 182 GLY B C 1
ATOM 3772 O O . GLY B 1 182 ? -7.617 11.773 9.047 1 56.69 182 GLY B O 1
ATOM 3773 N N . GLU B 1 183 ? -7.328 12.359 11.25 1 72.81 183 GLU B N 1
ATOM 3774 C CA . GLU B 1 183 ? -6.609 13.586 10.914 1 72.81 183 GLU B CA 1
ATOM 3775 C C . GLU B 1 183 ? -5.113 13.328 10.766 1 72.81 183 GLU B C 1
ATOM 3777 O O . GLU B 1 183 ? -4.312 13.766 11.594 1 72.81 183 GLU B O 1
ATOM 3782 N N . THR B 1 184 ? -4.797 12.773 9.664 1 92.81 184 THR B N 1
ATOM 3783 C CA . THR B 1 184 ? -3.428 12.539 9.219 1 92.81 184 THR B CA 1
ATOM 3784 C C . THR B 1 184 ? -2.736 13.859 8.883 1 92.81 184 THR B C 1
ATOM 3786 O O . THR B 1 184 ? -3.398 14.852 8.586 1 92.81 184 THR B O 1
ATOM 3789 N N . VAL B 1 185 ? -1.403 13.953 9.18 1 98.69 185 VAL B N 1
ATOM 3790 C CA . VAL B 1 185 ? -0.685 15.141 8.727 1 98.69 185 VAL B CA 1
ATOM 3791 C C . VAL B 1 185 ? 0.194 14.789 7.531 1 98.69 185 VAL B C 1
ATOM 3793 O O . VAL B 1 185 ? 0.599 13.641 7.363 1 98.69 185 VAL B O 1
ATOM 3796 N N . GLY B 1 186 ? 0.455 15.766 6.691 1 98.88 186 GLY B N 1
ATOM 3797 C CA . GLY B 1 186 ? 1.295 15.531 5.527 1 98.88 186 GLY B CA 1
ATOM 3798 C C . GLY B 1 186 ? 1.926 16.797 4.98 1 98.88 186 GLY B C 1
ATOM 3799 O O . GLY B 1 186 ? 1.507 17.906 5.328 1 98.88 186 GLY B O 1
ATOM 3800 N N . ALA B 1 187 ? 2.939 16.625 4.215 1 98.94 187 ALA B N 1
ATOM 3801 C CA . ALA B 1 187 ? 3.658 17.703 3.553 1 98.94 187 ALA B CA 1
ATOM 3802 C C . ALA B 1 187 ? 4.148 17.281 2.172 1 98.94 187 ALA B C 1
ATOM 3804 O O . ALA B 1 187 ? 4.531 16.125 1.973 1 98.94 187 ALA B O 1
ATOM 3805 N N . VAL B 1 188 ? 4.133 18.172 1.258 1 98.94 188 VAL B N 1
ATOM 3806 C CA . VAL B 1 188 ? 4.727 18.031 -0.069 1 98.94 188 VAL B CA 1
ATOM 3807 C C . VAL B 1 188 ? 5.605 19.25 -0.364 1 98.94 188 VAL B C 1
ATOM 3809 O O . VAL B 1 188 ? 5.164 20.391 -0.219 1 98.94 188 VAL B O 1
ATOM 3812 N N . ALA B 1 189 ? 6.805 18.984 -0.811 1 98.81 189 ALA B N 1
ATOM 3813 C CA . ALA B 1 189 ? 7.711 20.078 -1.139 1 98.81 189 ALA B CA 1
ATOM 3814 C C . ALA B 1 189 ? 8.398 19.844 -2.48 1 98.81 189 ALA B C 1
ATOM 3816 O O . ALA B 1 189 ? 8.609 18.703 -2.883 1 98.81 189 ALA B O 1
ATOM 3817 N N . MET B 1 190 ? 8.688 20.859 -3.145 1 98 190 MET B N 1
ATOM 3818 C CA . MET B 1 190 ? 9.594 20.906 -4.285 1 98 190 MET B CA 1
ATOM 3819 C C . MET B 1 190 ? 10.727 21.906 -4.043 1 98 190 MET B C 1
ATOM 3821 O O . MET B 1 190 ? 10.484 23.047 -3.66 1 98 190 MET B O 1
ATOM 3825 N N . ASP B 1 191 ? 11.953 21.453 -4.219 1 96.31 191 ASP B N 1
ATOM 3826 C CA . ASP B 1 191 ? 13.062 22.375 -3.986 1 96.31 191 ASP B CA 1
ATOM 3827 C C . ASP B 1 191 ? 13.562 22.984 -5.297 1 96.31 191 ASP B C 1
ATOM 3829 O O . ASP B 1 191 ? 12.945 22.797 -6.348 1 96.31 191 ASP B O 1
ATOM 3833 N N . HIS B 1 192 ? 14.68 23.766 -5.281 1 93.31 192 HIS B N 1
ATOM 3834 C CA . HIS B 1 192 ? 15.172 24.547 -6.414 1 93.31 192 HIS B CA 1
ATOM 3835 C C . HIS B 1 192 ? 15.719 23.641 -7.508 1 93.31 192 HIS B C 1
ATOM 3837 O O . HIS B 1 192 ? 15.875 24.062 -8.656 1 93.31 192 HIS B O 1
ATOM 3843 N N . ASN B 1 193 ? 15.984 22.406 -7.164 1 93.56 193 ASN B N 1
ATOM 3844 C CA . ASN B 1 193 ? 16.5 21.453 -8.148 1 93.56 193 ASN B CA 1
ATOM 3845 C C . ASN B 1 193 ? 15.367 20.641 -8.789 1 93.56 193 ASN B C 1
ATOM 3847 O O . ASN B 1 193 ? 15.609 19.812 -9.672 1 93.56 193 ASN B O 1
ATOM 3851 N N . GLY B 1 194 ? 14.148 20.859 -8.32 1 95.94 194 GLY B N 1
ATOM 3852 C CA . GLY B 1 194 ? 13 20.141 -8.867 1 95.94 194 GLY B CA 1
ATOM 3853 C C . GLY B 1 194 ? 12.711 18.844 -8.156 1 95.94 194 GLY B C 1
ATOM 3854 O O . GLY B 1 194 ? 11.852 18.062 -8.594 1 95.94 194 GLY B O 1
ATOM 3855 N N . GLN B 1 195 ? 13.43 18.625 -7.059 1 97.62 195 GLN B N 1
ATOM 3856 C CA . GLN B 1 195 ? 13.164 17.438 -6.258 1 97.62 195 GLN B CA 1
ATOM 3857 C C . GLN B 1 195 ? 11.836 17.562 -5.508 1 97.62 195 GLN B C 1
ATOM 3859 O O . GLN B 1 195 ? 11.625 18.516 -4.762 1 97.62 195 GLN B O 1
ATOM 3864 N N . ILE B 1 196 ? 10.992 16.609 -5.762 1 98.75 196 ILE B N 1
ATOM 3865 C CA . ILE B 1 196 ? 9.719 16.547 -5.047 1 98.75 196 ILE B CA 1
ATOM 3866 C C . ILE B 1 196 ? 9.805 15.5 -3.932 1 98.75 196 ILE B C 1
ATOM 3868 O O . ILE B 1 196 ? 10.273 14.383 -4.152 1 98.75 196 ILE B O 1
ATOM 3872 N N . VAL B 1 197 ? 9.375 15.891 -2.732 1 98.94 197 VAL B N 1
ATOM 3873 C CA . VAL B 1 197 ? 9.336 14.984 -1.59 1 98.94 197 VAL B CA 1
ATOM 3874 C C . VAL B 1 197 ? 7.973 15.062 -0.912 1 98.94 197 VAL B C 1
ATOM 3876 O O . VAL B 1 197 ? 7.387 16.141 -0.81 1 98.94 197 VAL B O 1
ATOM 3879 N N . VAL B 1 198 ? 7.496 13.93 -0.509 1 98.94 198 VAL B N 1
ATOM 3880 C CA . VAL B 1 198 ? 6.219 13.844 0.188 1 98.94 198 VAL B CA 1
ATOM 3881 C C . VAL B 1 198 ? 6.391 13.062 1.491 1 98.94 198 VAL B C 1
ATOM 3883 O O . VAL B 1 198 ? 7.117 12.07 1.536 1 98.94 198 VAL B O 1
ATOM 3886 N N . GLY B 1 199 ? 5.809 13.523 2.57 1 98.94 199 GLY B N 1
ATOM 3887 C CA . GLY B 1 199 ? 5.734 12.836 3.852 1 98.94 199 GLY B CA 1
ATOM 3888 C C . GLY B 1 199 ? 4.344 12.852 4.453 1 98.94 199 GLY B C 1
ATOM 3889 O O . GLY B 1 199 ? 3.633 13.852 4.367 1 98.94 199 GLY B O 1
ATOM 3890 N N . THR B 1 200 ? 3.926 11.758 4.969 1 98.94 200 THR B N 1
ATOM 3891 C CA . THR B 1 200 ? 2.633 11.594 5.625 1 98.94 200 THR B CA 1
ATOM 3892 C C . THR B 1 200 ? 2.781 10.812 6.926 1 98.94 200 THR B C 1
ATOM 3894 O O . THR B 1 200 ? 3.553 9.852 6.992 1 98.94 200 THR B O 1
ATOM 3897 N N . SER B 1 201 ? 2.098 11.234 8.008 1 98.88 201 SER B N 1
ATOM 3898 C CA . SER B 1 201 ? 2.15 10.609 9.328 1 98.88 201 SER B CA 1
ATOM 3899 C C . SER B 1 201 ? 0.772 10.578 9.977 1 98.88 201 SER B C 1
ATOM 3901 O O . SER B 1 201 ? -0.004 11.531 9.844 1 98.88 201 SER B O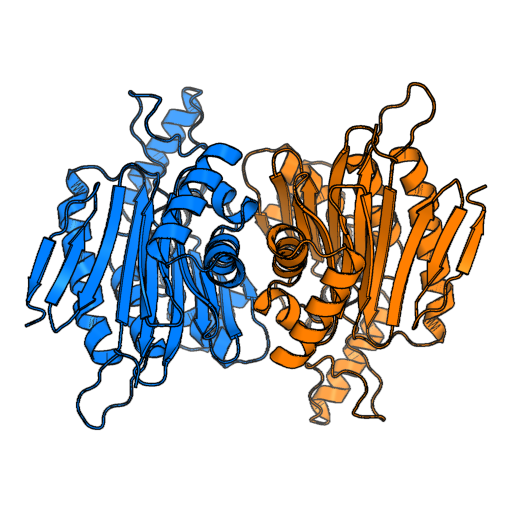 1
ATOM 3903 N N . THR B 1 202 ? 0.454 9.492 10.688 1 98.5 202 THR B N 1
ATOM 3904 C CA . THR B 1 202 ? -0.888 9.367 11.25 1 98.5 202 THR B CA 1
ATOM 3905 C C . THR B 1 202 ? -0.875 8.492 12.5 1 98.5 202 THR B C 1
ATOM 3907 O O . THR B 1 202 ? -0.036 7.598 12.625 1 98.5 202 THR B O 1
ATOM 3910 N N . GLY B 1 203 ? -1.739 8.852 13.352 1 97.5 203 GLY B N 1
ATOM 3911 C CA . GLY B 1 203 ? -2.062 7.961 14.453 1 97.5 203 GLY B CA 1
ATOM 3912 C C . GLY B 1 203 ? -3.191 7 14.133 1 97.5 203 GLY B C 1
ATOM 3913 O O . GLY B 1 203 ? -3.586 6.191 14.977 1 97.5 203 GLY B O 1
ATOM 3914 N N . GLY B 1 204 ? -3.684 7.082 12.969 1 95.62 204 GLY B N 1
ATOM 3915 C CA . GLY B 1 204 ? -4.777 6.211 12.57 1 95.62 204 GLY B CA 1
ATOM 3916 C C . GLY B 1 204 ? -6.145 6.781 12.898 1 95.62 204 GLY B C 1
ATOM 3917 O O . GLY B 1 204 ? -6.352 7.992 12.812 1 95.62 204 GLY B O 1
ATOM 3918 N N . ILE B 1 205 ? -7.133 5.898 13.078 1 94.25 205 ILE B N 1
ATOM 3919 C CA . ILE B 1 205 ? -8.5 6.328 13.367 1 94.25 205 ILE B CA 1
ATOM 3920 C C . ILE B 1 205 ? -8.906 5.84 14.75 1 94.25 205 ILE B C 1
ATOM 3922 O O . ILE B 1 205 ? -8.438 4.797 15.211 1 94.25 205 ILE B O 1
ATOM 3926 N N . THR B 1 206 ? -9.75 6.602 15.375 1 94.5 206 THR B N 1
ATOM 3927 C CA . THR B 1 206 ? -10.227 6.25 16.703 1 94.5 206 THR B CA 1
ATOM 3928 C C . THR B 1 206 ? -10.938 4.898 16.688 1 94.5 206 THR B C 1
ATOM 3930 O O . THR B 1 206 ? -11.789 4.652 15.844 1 94.5 206 THR B O 1
ATOM 3933 N N . GLY B 1 207 ? -10.562 4.066 17.594 1 94.88 207 GLY B N 1
ATOM 3934 C CA . GLY B 1 207 ? -11.258 2.799 17.766 1 94.88 207 GLY B CA 1
ATOM 3935 C C . GLY B 1 207 ? -10.859 1.758 16.734 1 94.88 207 GLY B C 1
ATOM 3936 O O . GLY B 1 207 ? -11.523 0.73 16.594 1 94.88 207 GLY B O 1
ATOM 3937 N N . LYS B 1 208 ? -9.781 2.08 16.031 1 95.75 208 LYS B N 1
ATOM 3938 C CA . LYS B 1 208 ? -9.266 1.04 15.141 1 95.75 208 LYS B CA 1
ATOM 3939 C C . LYS B 1 208 ? -8.844 -0.195 15.93 1 95.75 208 LYS B C 1
ATOM 3941 O O . LYS B 1 208 ? -8.492 -0.095 17.109 1 95.75 208 LYS B O 1
ATOM 3946 N N . TRP B 1 209 ? -8.891 -1.364 15.219 1 96.44 209 TRP B N 1
ATOM 3947 C CA . TRP B 1 209 ? -8.328 -2.559 15.836 1 96.44 209 TRP B CA 1
ATOM 3948 C C . TRP B 1 209 ? -6.816 -2.428 16 1 96.44 209 TRP B C 1
ATOM 3950 O O . TRP B 1 209 ? -6.137 -1.868 15.141 1 96.44 209 TRP B O 1
ATOM 3960 N N . PRO B 1 210 ? -6.348 -2.996 17.125 1 96.94 210 PRO B N 1
ATOM 3961 C CA . PRO B 1 210 ? -4.891 -3.164 17.125 1 96.94 210 PRO B CA 1
ATOM 3962 C C . PRO B 1 210 ? -4.398 -3.924 15.891 1 96.94 210 PRO B C 1
ATOM 3964 O O . PRO B 1 210 ? -5.027 -4.895 15.461 1 96.94 210 PRO B O 1
ATOM 3967 N N . GLY B 1 211 ? -3.318 -3.434 15.266 1 97.88 211 GLY B N 1
ATOM 3968 C CA . GLY B 1 211 ? -2.748 -4.125 14.125 1 97.88 211 GLY B CA 1
ATOM 3969 C C . GLY B 1 211 ? -3.281 -3.619 12.797 1 97.88 211 GLY B C 1
ATOM 3970 O O . GLY B 1 211 ? -2.799 -4.02 11.734 1 97.88 211 GLY B O 1
ATOM 3971 N N . ARG B 1 212 ? -4.277 -2.67 12.898 1 98.19 212 ARG B N 1
ATOM 3972 C CA . ARG B 1 212 ? -4.816 -2.08 11.68 1 98.19 212 ARG B CA 1
ATOM 3973 C C . ARG B 1 212 ? -3.777 -1.196 10.992 1 98.19 212 ARG B C 1
ATOM 3975 O O . ARG B 1 212 ? -3.066 -0.437 11.656 1 98.19 212 ARG B O 1
ATOM 3982 N N . ILE B 1 213 ? -3.629 -1.36 9.68 1 98.56 213 ILE B N 1
ATOM 3983 C CA . ILE B 1 213 ? -2.736 -0.55 8.859 1 98.56 213 ILE B CA 1
ATOM 3984 C C . ILE B 1 213 ? -3.557 0.338 7.926 1 98.56 213 ILE B C 1
ATOM 3986 O O . ILE B 1 213 ? -4.438 -0.148 7.211 1 98.56 213 ILE B O 1
ATOM 3990 N N . GLY B 1 214 ? -3.289 1.62 7.902 1 97.81 214 GLY B N 1
ATOM 3991 C CA . GLY B 1 214 ? -4.043 2.57 7.102 1 97.81 214 GLY B CA 1
ATOM 3992 C C . GLY B 1 214 ? -3.402 2.863 5.762 1 97.81 214 GLY B C 1
ATOM 3993 O O . GLY B 1 214 ? -2.527 2.121 5.309 1 97.81 214 GLY B O 1
ATOM 3994 N N . ASP B 1 215 ? -3.889 3.941 5.148 1 98.31 215 ASP B N 1
ATOM 3995 C CA . ASP B 1 215 ? -3.443 4.324 3.812 1 98.31 215 ASP B CA 1
ATOM 3996 C C . ASP B 1 215 ? -2.102 5.051 3.869 1 98.31 215 ASP B C 1
ATOM 3998 O O . ASP B 1 215 ? -1.368 5.094 2.879 1 98.31 215 ASP B O 1
ATOM 4002 N N . THR B 1 216 ? -1.751 5.586 4.973 1 98.62 216 THR B N 1
ATOM 4003 C CA . THR B 1 216 ? -0.638 6.516 5.125 1 98.62 216 THR B CA 1
ATOM 4004 C C . THR B 1 216 ? 0.675 5.859 4.707 1 98.62 216 THR B C 1
ATOM 4006 O O . THR B 1 216 ? 1.439 6.434 3.928 1 98.62 216 THR B O 1
ATOM 4009 N N . PRO B 1 217 ? 0.932 4.652 5.152 1 98.75 217 PRO B N 1
ATOM 4010 C CA . PRO B 1 217 ? 2.217 4.066 4.766 1 98.75 217 PRO B CA 1
ATOM 4011 C C . PRO B 1 217 ? 2.152 3.346 3.42 1 98.75 217 PRO B C 1
ATOM 4013 O O . PRO B 1 217 ? 3.146 2.758 2.984 1 98.75 217 PRO B O 1
ATOM 4016 N N . ILE B 1 218 ? 1.091 3.348 2.736 1 98.75 218 ILE B N 1
ATOM 4017 C CA . ILE B 1 218 ? 0.92 2.658 1.462 1 98.75 218 ILE B CA 1
ATOM 4018 C C . ILE B 1 218 ? 1.233 3.613 0.312 1 98.75 218 ILE B C 1
ATOM 4020 O O . ILE B 1 218 ? 0.459 4.531 0.031 1 98.75 218 ILE B O 1
ATOM 4024 N N . LEU B 1 219 ? 2.32 3.326 -0.387 1 98.81 219 LEU B N 1
ATOM 4025 C CA . LEU B 1 219 ? 2.668 4.133 -1.553 1 98.81 219 LEU B CA 1
ATOM 4026 C C . LEU B 1 219 ? 1.599 4.012 -2.635 1 98.81 219 LEU B C 1
ATOM 4028 O O . LEU B 1 219 ? 1.165 2.904 -2.963 1 98.81 219 LEU B O 1
ATOM 4032 N N . GLY B 1 220 ? 1.165 5.148 -3.113 1 98.5 220 GLY B N 1
ATOM 4033 C CA . GLY B 1 220 ? 0.107 5.176 -4.109 1 98.5 220 GLY B CA 1
ATOM 4034 C C . GLY B 1 220 ? -1.262 5.461 -3.52 1 98.5 220 GLY B C 1
ATOM 4035 O O . GLY B 1 220 ? -2.201 5.789 -4.246 1 98.5 220 GLY B O 1
ATOM 4036 N N . SER B 1 221 ? -1.39 5.367 -2.203 1 98.44 221 SER B N 1
ATOM 4037 C CA . SER B 1 221 ? -2.629 5.652 -1.487 1 98.44 221 SER B CA 1
ATOM 4038 C C . SER B 1 221 ? -2.5 6.91 -0.635 1 98.44 221 SER B C 1
ATOM 4040 O O . SER B 1 221 ? -2.895 7.996 -1.06 1 98.44 221 SER B O 1
ATOM 4042 N N . GLY B 1 222 ? -1.741 6.812 0.399 1 98.31 222 GLY B N 1
ATOM 4043 C CA . GLY B 1 222 ? -1.587 7.926 1.322 1 98.31 222 GLY B CA 1
ATOM 4044 C C . GLY B 1 222 ? -0.46 8.867 0.939 1 98.31 222 GLY B C 1
ATOM 4045 O O . GLY B 1 222 ? -0.447 10.023 1.353 1 98.31 222 GLY B O 1
ATOM 4046 N N . THR B 1 223 ? 0.464 8.328 0.188 1 98.62 223 THR B N 1
ATOM 4047 C CA . THR B 1 223 ? 1.685 9.055 -0.14 1 98.62 223 THR B CA 1
ATOM 4048 C C . THR B 1 223 ? 2.229 8.617 -1.496 1 98.62 223 THR B C 1
ATOM 4050 O O . THR B 1 223 ? 2.285 7.418 -1.791 1 98.62 223 THR B O 1
ATOM 4053 N N . TYR B 1 224 ? 2.67 9.609 -2.316 1 98.94 224 TYR B N 1
ATOM 4054 C CA . TYR B 1 224 ? 3.436 9.234 -3.5 1 98.94 224 TYR B CA 1
ATOM 4055 C C . TYR B 1 224 ? 4.164 10.438 -4.082 1 98.94 224 TYR B C 1
ATOM 4057 O O . TYR B 1 224 ? 3.613 11.547 -4.121 1 98.94 224 TYR B O 1
ATOM 4065 N N . ALA B 1 225 ? 5.367 10.211 -4.547 1 98.88 225 ALA B N 1
ATOM 4066 C CA . ALA B 1 225 ? 6.152 11.266 -5.188 1 98.88 225 ALA B CA 1
ATOM 4067 C C . ALA B 1 225 ? 6.852 10.742 -6.441 1 98.88 225 ALA B C 1
ATOM 4069 O O . ALA B 1 225 ? 7.418 9.641 -6.43 1 98.88 225 ALA B O 1
ATOM 4070 N N . ASP B 1 226 ? 6.809 11.453 -7.445 1 98.81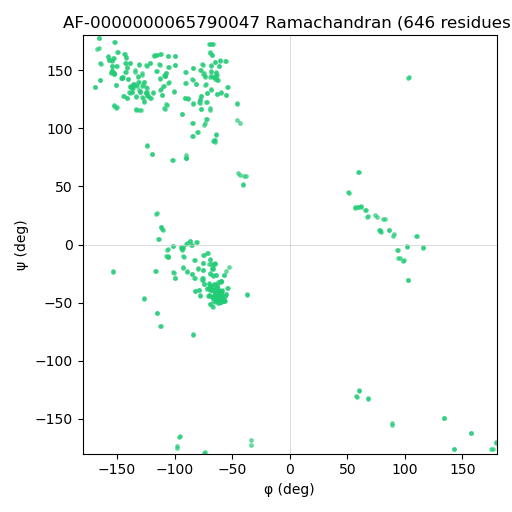 226 ASP B N 1
ATOM 4071 C CA . ASP B 1 226 ? 7.492 11.242 -8.719 1 98.81 226 ASP B CA 1
ATOM 4072 C C . ASP B 1 226 ? 7.797 12.57 -9.406 1 98.81 226 ASP B C 1
ATOM 4074 O O . ASP B 1 226 ? 6.883 13.273 -9.844 1 98.81 226 ASP B O 1
ATOM 4078 N N . ASN B 1 227 ? 9.078 12.859 -9.594 1 98.31 227 ASN B N 1
ATOM 4079 C CA . ASN B 1 227 ? 9.438 14.148 -10.172 1 98.31 227 ASN B CA 1
ATOM 4080 C C . ASN B 1 227 ? 8.781 14.359 -11.531 1 98.31 227 ASN B C 1
ATOM 4082 O O . ASN B 1 227 ? 8.516 15.5 -11.93 1 98.31 227 ASN B O 1
ATOM 4086 N N . ALA B 1 228 ? 8.492 13.305 -12.195 1 97.44 228 ALA B N 1
ATOM 4087 C CA . ALA B 1 228 ? 7.93 13.406 -13.539 1 97.44 228 ALA B CA 1
ATOM 4088 C C . ALA B 1 228 ? 6.422 13.641 -13.484 1 97.44 228 ALA B C 1
ATOM 4090 O O . ALA B 1 228 ? 5.816 14.039 -14.484 1 97.44 228 ALA B O 1
ATOM 4091 N N . ARG B 1 229 ? 5.809 13.453 -12.352 1 98 229 ARG B N 1
ATOM 4092 C CA . ARG B 1 229 ? 4.352 13.477 -12.281 1 98 229 ARG B CA 1
ATOM 4093 C C . ARG B 1 229 ? 3.869 14.461 -11.227 1 98 229 ARG B C 1
ATOM 4095 O O . ARG B 1 229 ? 2.904 15.195 -11.445 1 98 229 ARG B O 1
ATOM 4102 N N . GLY B 1 230 ? 4.477 14.422 -10.031 1 98.75 230 GLY B N 1
ATOM 4103 C CA . GLY B 1 230 ? 4.09 15.25 -8.906 1 98.75 230 GLY B CA 1
ATOM 4104 C C . GLY B 1 230 ? 4.188 14.523 -7.574 1 98.75 230 GLY B C 1
ATOM 4105 O O . GLY B 1 230 ? 4.785 13.453 -7.484 1 98.75 230 GLY B O 1
ATOM 4106 N N . GLY B 1 231 ? 3.771 15.195 -6.531 1 98.88 231 GLY B N 1
ATOM 4107 C CA . GLY B 1 231 ? 3.699 14.648 -5.184 1 98.88 231 GLY B CA 1
ATOM 4108 C C . GLY B 1 231 ? 2.33 14.805 -4.551 1 98.88 231 GLY B C 1
ATOM 4109 O O . GLY B 1 231 ? 1.665 15.828 -4.738 1 98.88 231 GLY B O 1
ATOM 4110 N N . VAL B 1 232 ? 1.879 13.773 -3.83 1 99 232 VAL B N 1
ATOM 4111 C CA . VAL B 1 232 ? 0.546 13.789 -3.236 1 99 232 VAL B CA 1
ATOM 4112 C C . VAL B 1 232 ? 0.61 13.242 -1.812 1 99 232 VAL B C 1
ATOM 4114 O O . VAL B 1 232 ? 1.209 12.188 -1.568 1 99 232 VAL B O 1
ATOM 4117 N N . SER B 1 233 ? 0.038 13.906 -0.869 1 98.94 233 SER B N 1
ATOM 4118 C CA . SER B 1 233 ? -0.281 13.414 0.469 1 98.94 233 SER B CA 1
ATOM 4119 C C . SER B 1 233 ? -1.783 13.453 0.728 1 98.94 233 SER B C 1
ATOM 4121 O O . SER B 1 233 ? -2.436 14.469 0.48 1 98.94 233 SER B O 1
ATOM 4123 N N . THR B 1 234 ? -2.328 12.359 1.227 1 98.81 234 THR B N 1
ATOM 4124 C CA . THR B 1 234 ? -3.773 12.266 1.399 1 98.81 234 THR B CA 1
ATOM 4125 C C . THR B 1 234 ? -4.137 12.211 2.881 1 98.81 234 THR B C 1
ATOM 4127 O O . THR B 1 234 ? -3.268 12.023 3.732 1 98.81 234 THR B O 1
ATOM 4130 N N . THR B 1 235 ? -5.406 12.461 3.197 1 98.25 235 THR B N 1
ATOM 4131 C CA . THR B 1 235 ? -5.957 12.391 4.547 1 98.25 235 THR B CA 1
ATOM 4132 C C . THR B 1 235 ? -7.457 12.109 4.5 1 98.25 235 THR B C 1
ATOM 4134 O O . THR B 1 235 ? -8.133 12.461 3.531 1 98.25 235 THR B O 1
ATOM 4137 N N . GLY B 1 236 ? -7.926 11.438 5.523 1 96.25 236 GLY B N 1
ATOM 4138 C CA . GLY B 1 236 ? -9.336 11.07 5.586 1 96.25 236 GLY B CA 1
ATOM 4139 C C . GLY B 1 236 ? -9.547 9.625 5.984 1 96.25 236 GLY B C 1
ATOM 4140 O O . GLY B 1 236 ? -8.82 9.094 6.828 1 96.25 236 GLY B O 1
ATOM 4141 N N . HIS B 1 237 ? -10.633 9.039 5.469 1 94.94 237 HIS B N 1
ATOM 4142 C CA . HIS B 1 237 ? -10.945 7.648 5.766 1 94.94 237 HIS B CA 1
ATOM 4143 C C . HIS B 1 237 ? -9.992 6.703 5.047 1 94.94 237 HIS B C 1
ATOM 4145 O O . HIS B 1 237 ? -10.141 6.449 3.85 1 94.94 237 HIS B O 1
ATOM 4151 N N . GLY B 1 238 ? -9.102 6.094 5.797 1 96.5 238 GLY B N 1
ATOM 4152 C CA . GLY B 1 238 ? -7.988 5.32 5.27 1 96.5 238 GLY B CA 1
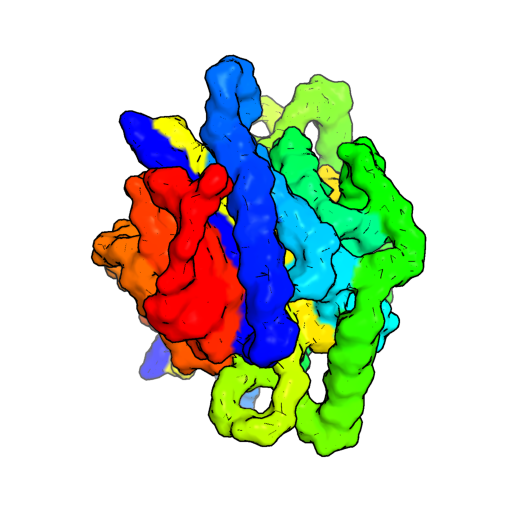ATOM 4153 C C . GLY B 1 238 ? -8.43 4.152 4.406 1 96.5 238 GLY B C 1
ATOM 4154 O O . GLY B 1 238 ? -7.824 3.875 3.369 1 96.5 238 GLY B O 1
ATOM 4155 N N . GLU B 1 239 ? -9.516 3.453 4.844 1 97 239 GLU B N 1
ATOM 4156 C CA . GLU B 1 239 ? -10.031 2.326 4.07 1 97 239 GLU B CA 1
ATOM 4157 C C . GLU B 1 239 ? -10.461 2.764 2.672 1 97 239 GLU B C 1
ATOM 4159 O O . GLU B 1 239 ? -10.148 2.092 1.685 1 97 239 GLU B O 1
ATOM 4164 N N . THR B 1 240 ? -11.094 3.938 2.6 1 96.88 240 THR B N 1
ATOM 4165 C CA . THR B 1 240 ? -11.578 4.461 1.326 1 96.88 240 THR B CA 1
ATOM 4166 C C . THR B 1 240 ? -10.406 4.879 0.44 1 96.88 240 THR B C 1
ATOM 4168 O O . THR B 1 240 ? -10.375 4.551 -0.749 1 96.88 240 THR B O 1
ATOM 4171 N N . ILE B 1 241 ? -9.484 5.523 1.035 1 98.12 241 ILE B N 1
ATOM 4172 C CA . ILE B 1 241 ? -8.344 6.051 0.301 1 98.12 241 ILE B CA 1
ATOM 4173 C C . ILE B 1 241 ? -7.5 4.898 -0.244 1 98.12 241 ILE B C 1
ATOM 4175 O O . ILE B 1 241 ? -7.082 4.922 -1.402 1 98.12 241 ILE B O 1
ATOM 4179 N N . MET B 1 242 ? -7.242 3.887 0.574 1 98.06 242 MET B N 1
ATOM 4180 C CA . MET B 1 242 ? -6.387 2.775 0.159 1 98.06 242 MET B CA 1
ATOM 4181 C C . MET B 1 242 ? -7.07 1.943 -0.923 1 98.06 242 MET B C 1
ATOM 4183 O O . MET B 1 242 ? -6.426 1.528 -1.89 1 98.06 242 MET B O 1
ATOM 4187 N N . ARG B 1 243 ? -8.398 1.732 -0.808 1 98.56 243 ARG B N 1
ATOM 4188 C CA . ARG B 1 243 ? -9.133 0.94 -1.789 1 98.56 243 ARG B CA 1
ATOM 4189 C C . ARG B 1 243 ? -9.234 1.675 -3.121 1 98.56 243 ARG B C 1
ATOM 4191 O O . ARG B 1 243 ? -9.18 1.053 -4.184 1 98.56 243 ARG B O 1
ATOM 4198 N N . TYR B 1 244 ? -9.328 2.969 -3.062 1 98.69 244 TYR B N 1
ATOM 4199 C CA . TYR B 1 244 ? -9.453 3.783 -4.266 1 98.69 244 TYR B CA 1
ATOM 4200 C C . TYR B 1 244 ? -8.094 4.09 -4.867 1 98.69 244 TYR B C 1
ATOM 4202 O O . TYR B 1 244 ? -7.98 4.359 -6.066 1 98.69 244 TYR B O 1
ATOM 4210 N N . ASN B 1 245 ? -7.02 4.082 -4.055 1 98.69 245 ASN B N 1
ATOM 4211 C CA . ASN B 1 245 ? -5.668 4.488 -4.426 1 98.69 245 ASN B CA 1
ATOM 4212 C C . ASN B 1 245 ? -5.633 5.941 -4.895 1 98.69 245 ASN B C 1
ATOM 4214 O O . ASN B 1 245 ? -5.141 6.234 -5.984 1 98.69 245 ASN B O 1
ATOM 4218 N N . LEU B 1 246 ? -5.973 6.797 -4.035 1 98.81 246 LEU B N 1
ATOM 4219 C CA . LEU B 1 246 ? -6.266 8.188 -4.359 1 98.81 246 LEU B CA 1
ATOM 4220 C C . LEU B 1 246 ? -5.031 8.891 -4.91 1 98.81 246 LEU B C 1
ATOM 4222 O O . LEU B 1 246 ? -5.098 9.547 -5.949 1 98.81 246 LEU B O 1
ATOM 4226 N N . ALA B 1 247 ? -3.887 8.734 -4.285 1 98.94 247 ALA B N 1
ATOM 4227 C CA . ALA B 1 247 ? -2.686 9.445 -4.715 1 98.94 247 ALA B CA 1
ATOM 4228 C C . ALA B 1 247 ? -2.316 9.078 -6.148 1 98.94 247 ALA B C 1
ATOM 4230 O O . ALA B 1 247 ? -2.033 9.961 -6.969 1 98.94 247 ALA B O 1
ATOM 4231 N N . GLN B 1 248 ? -2.381 7.82 -6.469 1 98.69 248 GLN B N 1
ATOM 4232 C CA . GLN B 1 248 ? -1.994 7.359 -7.801 1 98.69 248 GLN B CA 1
ATOM 4233 C C . GLN B 1 248 ? -2.988 7.836 -8.859 1 98.69 248 GLN B C 1
ATOM 4235 O O . GLN B 1 248 ? -2.598 8.164 -9.977 1 98.69 248 GLN B O 1
ATOM 4240 N N . ARG B 1 249 ? -4.219 7.828 -8.492 1 98.75 249 ARG B N 1
ATOM 4241 C CA . ARG B 1 249 ? -5.223 8.25 -9.461 1 98.75 249 ARG B CA 1
ATOM 4242 C C . ARG B 1 249 ? -5.125 9.742 -9.742 1 98.75 249 ARG B C 1
ATOM 4244 O O . ARG B 1 249 ? -5.344 10.188 -10.867 1 98.75 249 ARG B O 1
ATOM 4251 N N . ILE B 1 250 ? -4.809 10.523 -8.742 1 98.94 250 ILE B N 1
ATOM 4252 C CA . ILE B 1 250 ? -4.57 11.953 -8.945 1 98.94 250 ILE B CA 1
ATOM 4253 C C . ILE B 1 250 ? -3.396 12.148 -9.898 1 98.94 250 ILE B C 1
ATOM 4255 O O . ILE B 1 250 ? -3.5 12.898 -10.875 1 98.94 250 ILE B O 1
ATOM 4259 N N . LEU B 1 251 ? -2.307 11.453 -9.695 1 98.88 251 LEU B N 1
ATOM 4260 C CA . LEU B 1 251 ? -1.118 11.609 -10.523 1 98.88 251 LEU B CA 1
ATOM 4261 C C . LEU B 1 251 ? -1.37 11.102 -11.938 1 98.88 251 LEU B C 1
ATOM 4263 O O . LEU B 1 251 ? -0.832 11.641 -12.906 1 98.88 251 LEU B O 1
ATOM 4267 N N . ALA B 1 252 ? -2.162 10.047 -12.047 1 98.62 252 ALA B N 1
ATOM 4268 C CA . ALA B 1 252 ? -2.521 9.547 -13.367 1 98.62 252 ALA B CA 1
ATOM 4269 C C . ALA B 1 252 ? -3.328 10.586 -14.148 1 98.62 252 ALA B C 1
ATOM 4271 O O . ALA B 1 252 ? -3.133 10.75 -15.352 1 98.62 252 ALA B O 1
ATOM 4272 N N . ALA B 1 253 ? -4.246 11.242 -13.445 1 98.56 253 ALA B N 1
ATOM 4273 C CA . ALA B 1 253 ? -5.039 12.281 -14.086 1 98.56 253 ALA B CA 1
ATOM 4274 C C . ALA B 1 253 ? -4.152 13.422 -14.57 1 98.56 253 ALA B C 1
ATOM 4276 O O . ALA B 1 253 ? -4.359 13.961 -15.664 1 98.56 253 ALA B O 1
ATOM 4277 N N . ILE B 1 254 ? -3.182 13.758 -13.805 1 98.62 254 ILE B N 1
ATOM 4278 C CA . ILE B 1 254 ? -2.238 14.797 -14.195 1 98.62 254 ILE B CA 1
ATOM 4279 C C . ILE B 1 254 ? -1.443 14.336 -15.422 1 98.62 254 ILE B C 1
ATOM 4281 O O . ILE B 1 254 ? -1.36 15.055 -16.422 1 98.62 254 ILE B O 1
ATOM 4285 N N . GLU B 1 255 ? -0.932 13.156 -15.336 1 97.88 255 GLU B N 1
ATOM 4286 C CA . GLU B 1 255 ? -0.008 12.648 -16.344 1 97.88 255 GLU B CA 1
ATOM 4287 C C . GLU B 1 255 ? -0.73 12.367 -17.656 1 97.88 255 GLU B C 1
ATOM 4289 O O . GLU B 1 255 ? -0.262 12.766 -18.734 1 97.88 255 GLU B O 1
ATOM 4294 N N . HIS B 1 256 ? -1.892 11.734 -17.594 1 97.75 256 HIS B N 1
ATOM 4295 C CA . HIS B 1 256 ? -2.482 11.172 -18.797 1 97.75 256 HIS B CA 1
ATOM 4296 C C . HIS B 1 256 ? -3.588 12.07 -19.344 1 97.75 256 HIS B C 1
ATOM 4298 O O . HIS B 1 256 ? -3.891 12.031 -20.547 1 97.75 256 HIS B O 1
ATOM 4304 N N . LYS B 1 257 ? -4.172 12.875 -18.5 1 97.38 257 LYS B N 1
ATOM 4305 C CA . LYS B 1 257 ? -5.254 13.742 -18.969 1 97.38 257 LYS B CA 1
ATOM 4306 C C . LYS B 1 257 ? -4.785 15.188 -19.078 1 97.38 257 LYS B C 1
ATOM 4308 O O . LYS B 1 257 ? -5.543 16.062 -19.516 1 97.38 257 LYS B O 1
ATOM 4313 N N . GLY B 1 258 ? -3.633 15.469 -18.578 1 97.38 258 GLY B N 1
ATOM 4314 C CA . GLY B 1 258 ? -3.104 16.828 -18.641 1 97.38 258 GLY B CA 1
ATOM 4315 C C . GLY B 1 258 ? -3.775 17.781 -17.672 1 97.38 258 GLY B C 1
ATOM 4316 O O . GLY B 1 258 ? -3.816 18.984 -17.906 1 97.38 258 GLY B O 1
ATOM 4317 N N . MET B 1 259 ? -4.312 17.297 -16.625 1 98.31 259 MET B N 1
ATOM 4318 C CA . MET B 1 259 ? -5.012 18.125 -15.664 1 98.31 259 MET B CA 1
ATOM 4319 C C . MET B 1 259 ? -4.023 18.875 -14.773 1 98.31 259 MET B C 1
ATOM 4321 O O . MET B 1 259 ? -2.916 18.391 -14.531 1 98.31 259 MET B O 1
ATOM 4325 N N . SER B 1 260 ? -4.457 20.016 -14.336 1 98.69 260 SER B N 1
ATOM 4326 C CA . SER B 1 260 ? -3.703 20.703 -13.281 1 98.69 260 SER B CA 1
ATOM 4327 C C . SER B 1 260 ? -3.771 19.922 -11.969 1 98.69 260 SER B C 1
ATOM 4329 O O . SER B 1 260 ? -4.641 19.062 -11.797 1 98.69 260 SER B O 1
ATOM 4331 N N . ALA B 1 261 ? -2.875 20.25 -11.102 1 98.75 261 ALA B N 1
ATOM 4332 C CA . ALA B 1 261 ? -2.881 19.625 -9.781 1 98.75 261 ALA B CA 1
ATOM 4333 C C . ALA B 1 261 ? -4.223 19.828 -9.086 1 98.75 261 ALA B C 1
ATOM 4335 O O . ALA B 1 261 ? -4.777 18.906 -8.5 1 98.75 261 ALA B O 1
ATOM 4336 N N . GLN B 1 262 ? -4.758 21.047 -9.141 1 98.69 262 GLN B N 1
ATOM 4337 C CA . GLN B 1 262 ? -6.023 21.359 -8.492 1 98.69 262 GLN B CA 1
ATOM 4338 C C . GLN B 1 262 ? -7.176 20.578 -9.109 1 98.69 262 GLN B C 1
ATOM 4340 O O . GLN B 1 262 ? -7.969 19.969 -8.391 1 98.69 262 GLN B O 1
ATOM 4345 N N . ALA B 1 263 ? -7.23 20.594 -10.406 1 98.88 263 ALA B N 1
ATOM 4346 C CA . ALA B 1 263 ? -8.328 19.906 -11.094 1 98.88 263 ALA B CA 1
ATOM 4347 C C . ALA B 1 263 ? -8.289 18.406 -10.836 1 98.88 263 ALA B C 1
ATOM 4349 O O . ALA B 1 263 ? -9.328 17.781 -10.633 1 98.88 263 ALA B O 1
ATOM 4350 N N . ALA B 1 264 ? -7.098 17.828 -10.906 1 98.88 264 ALA B N 1
ATOM 4351 C CA . ALA B 1 264 ? -6.934 16.406 -10.656 1 98.88 264 ALA B CA 1
ATOM 4352 C C . ALA B 1 264 ? -7.344 16.031 -9.234 1 98.88 264 ALA B C 1
ATOM 4354 O O . ALA B 1 264 ? -8.047 15.047 -9.016 1 98.88 264 ALA B O 1
ATOM 4355 N N . ALA B 1 265 ? -6.918 16.828 -8.297 1 98.81 265 ALA B N 1
ATOM 4356 C CA . ALA B 1 265 ? -7.27 16.594 -6.895 1 98.81 265 ALA B CA 1
ATOM 4357 C C . ALA B 1 265 ? -8.781 16.672 -6.688 1 98.81 265 ALA B C 1
ATOM 4359 O O . ALA B 1 265 ? -9.375 15.82 -6.035 1 98.81 265 ALA B O 1
ATOM 4360 N N . ASP B 1 266 ? -9.383 17.719 -7.27 1 98.75 266 ASP B N 1
ATOM 4361 C CA . ASP B 1 266 ? -10.828 17.906 -7.145 1 98.75 266 ASP B CA 1
ATOM 4362 C C . ASP B 1 266 ? -11.586 16.703 -7.723 1 98.75 266 ASP B C 1
ATOM 4364 O O . ASP B 1 266 ? -12.484 16.172 -7.082 1 98.75 266 ASP B O 1
ATOM 4368 N N . GLN B 1 267 ? -11.227 16.359 -8.844 1 98.81 267 GLN B N 1
ATOM 4369 C CA . GLN B 1 267 ? -11.922 15.281 -9.539 1 98.81 267 GLN B CA 1
ATOM 4370 C C . GLN B 1 267 ? -11.812 13.969 -8.766 1 98.81 267 GLN B C 1
ATOM 4372 O O . GLN B 1 267 ? -12.82 13.297 -8.539 1 98.81 267 GLN B O 1
ATOM 4377 N N . GLU B 1 268 ? -10.617 13.633 -8.406 1 98.81 268 GLU B N 1
ATOM 4378 C CA . GLU B 1 268 ? -10.406 12.297 -7.855 1 98.81 268 GLU B CA 1
ATOM 4379 C C . GLU B 1 268 ? -10.938 12.203 -6.426 1 98.81 268 GLU B C 1
ATOM 4381 O O . GLU B 1 268 ? -11.414 11.148 -6.004 1 98.81 268 GLU B O 1
ATOM 4386 N N . CYS B 1 269 ? -10.844 13.297 -5.641 1 98.62 269 CYS B N 1
ATOM 4387 C CA . CYS B 1 269 ? -11.484 13.281 -4.328 1 98.62 269 CYS B CA 1
ATOM 4388 C C . CYS B 1 269 ? -12.984 13.078 -4.457 1 98.62 269 CYS B C 1
ATOM 4390 O O . CYS B 1 269 ? -13.578 12.273 -3.732 1 98.62 269 CYS B O 1
ATOM 4392 N N . ARG B 1 270 ? -13.586 13.781 -5.348 1 98.69 270 ARG B N 1
ATOM 4393 C CA . ARG B 1 270 ? -15.023 13.648 -5.574 1 98.69 270 ARG B CA 1
ATOM 4394 C C . ARG B 1 270 ? -15.383 12.234 -6.031 1 98.69 270 ARG B C 1
ATOM 4396 O O . ARG B 1 270 ? -16.344 11.648 -5.551 1 98.69 270 ARG B O 1
ATOM 4403 N N . GLU B 1 271 ? -14.633 11.727 -6.945 1 98.56 271 GLU B N 1
ATOM 4404 C CA . GLU B 1 271 ? -14.914 10.398 -7.484 1 98.56 271 GLU B CA 1
ATOM 4405 C C . GLU B 1 271 ? -14.719 9.32 -6.426 1 98.56 271 GLU B C 1
ATOM 4407 O O . GLU B 1 271 ? -15.445 8.328 -6.395 1 98.56 271 GLU B O 1
ATOM 4412 N N . MET B 1 272 ? -13.695 9.461 -5.602 1 98.19 272 MET B N 1
ATOM 4413 C CA . MET B 1 272 ? -13.477 8.523 -4.508 1 98.19 272 MET B CA 1
ATOM 4414 C C . MET B 1 272 ? -14.695 8.453 -3.592 1 98.19 272 MET B C 1
ATOM 4416 O O . MET B 1 272 ? -15.172 7.363 -3.27 1 98.19 272 MET B O 1
ATOM 4420 N N . THR B 1 273 ? -15.211 9.641 -3.213 1 97.69 273 THR B N 1
ATOM 4421 C CA . THR B 1 273 ? -16.375 9.719 -2.332 1 97.69 273 THR B CA 1
ATOM 4422 C C . THR B 1 273 ? -17.609 9.133 -3.016 1 97.69 273 THR B C 1
ATOM 4424 O O . THR B 1 273 ? -18.375 8.406 -2.393 1 97.69 273 THR B O 1
ATOM 4427 N N . ARG B 1 274 ? -17.781 9.43 -4.219 1 97.75 274 ARG B N 1
ATOM 4428 C CA . ARG B 1 274 ? -18.922 8.922 -4.973 1 97.75 274 ARG B CA 1
ATOM 4429 C C . ARG B 1 274 ? -18.875 7.402 -5.078 1 97.75 274 ARG B C 1
ATOM 4431 O O . ARG B 1 274 ? -19.891 6.727 -4.887 1 97.75 274 ARG B O 1
ATOM 4438 N N . ARG B 1 275 ? -17.703 6.859 -5.32 1 97.06 275 ARG B N 1
ATOM 4439 C CA . ARG B 1 275 ? -17.531 5.449 -5.652 1 97.06 275 ARG B CA 1
ATOM 4440 C C . ARG B 1 275 ? -17.594 4.582 -4.398 1 97.06 275 ARG B C 1
ATOM 4442 O O . ARG B 1 275 ? -18.078 3.453 -4.438 1 97.06 275 ARG B O 1
ATOM 4449 N N . ILE B 1 276 ? -16.984 5.094 -3.289 1 95.75 276 ILE B N 1
ATOM 4450 C CA . ILE B 1 276 ? -16.797 4.215 -2.141 1 95.75 276 ILE B CA 1
ATOM 4451 C C . ILE B 1 276 ? -17.594 4.742 -0.95 1 95.75 276 ILE B C 1
ATOM 4453 O O . ILE B 1 276 ? -17.906 3.996 -0.018 1 95.75 276 ILE B O 1
ATOM 4457 N N . GLY B 1 277 ? -17.891 6.031 -0.979 1 93.62 277 GLY B N 1
ATOM 4458 C CA . GLY B 1 277 ? -18.734 6.598 0.059 1 93.62 277 GLY B CA 1
ATOM 4459 C C . GLY B 1 277 ? -17.953 7.379 1.102 1 93.62 277 GLY B C 1
ATOM 4460 O O . GLY B 1 277 ? -18.438 8.383 1.627 1 93.62 277 GLY B O 1
ATOM 4461 N N . GLY B 1 278 ? -16.641 6.992 1.392 1 94.12 278 GLY B N 1
ATOM 4462 C CA . GLY B 1 278 ? -15.844 7.695 2.387 1 94.12 278 GLY B CA 1
ATOM 4463 C C . GLY B 1 278 ? -15.32 9.031 1.896 1 94.12 278 GLY B C 1
ATOM 4464 O O . GLY B 1 278 ? -15.211 9.258 0.688 1 94.12 278 GLY B O 1
ATOM 4465 N N . THR B 1 279 ? -15.039 9.961 2.848 1 94.81 279 THR B N 1
ATOM 4466 C CA . THR B 1 279 ? -14.539 11.289 2.502 1 94.81 279 THR B CA 1
ATOM 4467 C C . THR B 1 279 ? -13.055 11.406 2.832 1 94.81 279 THR B C 1
ATOM 4469 O O . THR B 1 279 ? -12.5 10.562 3.539 1 94.81 279 THR B O 1
ATOM 4472 N N . GLY B 1 280 ? -12.438 12.359 2.275 1 95.31 280 GLY B N 1
ATOM 4473 C CA . GLY B 1 280 ? -11.031 12.664 2.498 1 95.31 280 GLY B CA 1
ATOM 4474 C C . GLY B 1 280 ? -10.539 13.859 1.692 1 95.31 280 GLY B C 1
ATOM 4475 O O . GLY B 1 280 ? -11.344 14.672 1.233 1 95.31 280 GLY B O 1
ATOM 4476 N N . GLY B 1 281 ? -9.289 14.047 1.72 1 97.69 281 GLY B N 1
ATOM 4477 C CA . GLY B 1 281 ? -8.656 15.133 0.993 1 97.69 281 GLY B CA 1
ATOM 4478 C C . GLY B 1 281 ? -7.223 14.82 0.591 1 97.69 281 GLY B C 1
ATOM 4479 O O . GLY B 1 281 ? -6.699 13.75 0.909 1 97.69 281 GLY B O 1
ATOM 4480 N N . ALA B 1 282 ? -6.676 15.734 -0.173 1 98.81 282 ALA B N 1
ATOM 4481 C CA . ALA B 1 282 ? -5.309 15.594 -0.668 1 98.81 282 ALA B CA 1
ATOM 4482 C C . ALA B 1 282 ? -4.672 16.953 -0.918 1 98.81 282 ALA B C 1
ATOM 4484 O O . ALA B 1 282 ? -5.367 17.922 -1.239 1 98.81 282 ALA B O 1
ATOM 4485 N N . ILE B 1 283 ? -3.426 17 -0.696 1 98.94 283 ILE B N 1
ATOM 4486 C CA . ILE B 1 283 ? -2.604 18.109 -1.177 1 98.94 283 ILE B CA 1
ATOM 4487 C C . ILE B 1 283 ? -1.645 17.609 -2.254 1 98.94 283 ILE B C 1
ATOM 4489 O O . ILE B 1 283 ? -1.148 16.484 -2.18 1 98.94 283 ILE B O 1
ATOM 4493 N N . VAL B 1 284 ? -1.414 18.469 -3.283 1 98.94 284 VAL B N 1
ATOM 4494 C CA . VAL B 1 284 ? -0.688 18.031 -4.473 1 98.94 284 VAL B CA 1
ATOM 4495 C C . VAL B 1 284 ? 0.272 19.141 -4.918 1 98.94 284 VAL B C 1
ATOM 4497 O O . VAL B 1 284 ? -0.094 20.312 -4.941 1 98.94 284 VAL B O 1
ATOM 4500 N N . VAL B 1 285 ? 1.485 18.766 -5.148 1 98.81 285 VAL B N 1
ATOM 4501 C CA . VAL B 1 285 ? 2.396 19.594 -5.938 1 98.81 285 VAL B CA 1
ATOM 4502 C C . VAL B 1 285 ? 2.648 18.938 -7.289 1 98.81 285 VAL B C 1
ATOM 4504 O O . VAL B 1 285 ? 3.148 17.812 -7.355 1 98.81 285 VAL B O 1
ATOM 4507 N N . GLY B 1 286 ? 2.264 19.594 -8.328 1 98.25 286 GLY B N 1
ATOM 4508 C CA . GLY B 1 286 ? 2.508 19.062 -9.664 1 98.25 286 GLY B CA 1
ATOM 4509 C C 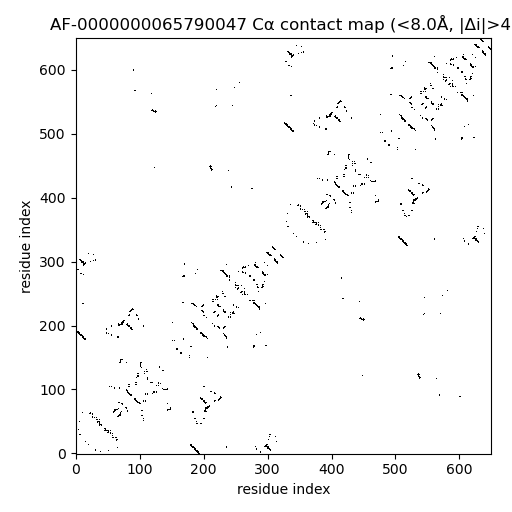. GLY B 1 286 ? 3.975 19.078 -10.047 1 98.25 286 GLY B C 1
ATOM 4510 O O . GLY B 1 286 ? 4.805 19.656 -9.336 1 98.25 286 GLY B O 1
ATOM 4511 N N . HIS B 1 287 ? 4.293 18.453 -11.211 1 96.69 287 HIS B N 1
ATOM 4512 C CA . HIS B 1 287 ? 5.68 18.328 -11.641 1 96.69 287 HIS B CA 1
ATOM 4513 C C . HIS B 1 287 ? 6.281 19.688 -11.977 1 96.69 287 HIS B C 1
ATOM 4515 O O . HIS B 1 287 ? 7.5 19.859 -11.953 1 96.69 287 HIS B O 1
ATOM 4521 N N . ALA B 1 288 ? 5.422 20.672 -12.234 1 95.56 288 ALA B N 1
ATOM 4522 C CA . ALA B 1 288 ? 5.895 22.016 -12.562 1 95.56 288 ALA B CA 1
ATOM 4523 C C . ALA B 1 288 ? 5.781 22.953 -11.359 1 95.56 288 ALA B C 1
ATOM 4525 O O . ALA B 1 288 ? 6.043 24.156 -11.477 1 95.56 288 ALA B O 1
ATOM 4526 N N . GLY B 1 289 ? 5.266 22.422 -10.273 1 96.69 289 GLY B N 1
ATOM 4527 C CA . GLY B 1 289 ? 5.219 23.219 -9.062 1 96.69 289 GLY B CA 1
ATOM 4528 C C . GLY B 1 289 ? 3.844 23.797 -8.773 1 96.69 289 GLY B C 1
ATOM 4529 O O . GLY B 1 289 ? 3.652 24.5 -7.777 1 96.69 289 GLY B O 1
ATOM 4530 N N . ASP B 1 290 ? 2.895 23.562 -9.633 1 97.75 290 ASP B N 1
ATOM 4531 C CA . ASP B 1 290 ? 1.536 24.031 -9.367 1 97.75 290 ASP B CA 1
ATOM 4532 C C . ASP B 1 290 ? 0.926 23.266 -8.188 1 97.75 290 ASP B C 1
ATOM 4534 O O . ASP B 1 290 ? 1.269 22.109 -7.941 1 97.75 290 ASP B O 1
ATOM 4538 N N . LEU B 1 291 ? -0.061 23.906 -7.484 1 98.19 291 LEU B N 1
ATOM 4539 C CA . LEU B 1 291 ? -0.595 23.375 -6.234 1 98.19 291 LEU B CA 1
ATOM 4540 C C . LEU B 1 291 ? -2.016 22.859 -6.43 1 98.19 291 LEU B C 1
ATOM 4542 O O . LEU B 1 291 ? -2.768 23.391 -7.25 1 98.19 291 LEU B O 1
ATOM 4546 N N . GLY B 1 292 ? -2.328 21.812 -5.715 1 98.69 292 GLY B N 1
ATOM 4547 C CA . GLY B 1 292 ? -3.691 21.328 -5.559 1 98.69 292 GLY B CA 1
ATOM 4548 C C . GLY B 1 292 ? -4.074 21.078 -4.113 1 98.69 292 GLY B C 1
ATOM 4549 O O . GLY B 1 292 ? -3.285 20.516 -3.348 1 98.69 292 GLY B O 1
ATOM 4550 N N . ILE B 1 293 ? -5.25 21.578 -3.695 1 98.62 293 ILE B N 1
ATOM 4551 C CA . ILE B 1 293 ? -5.84 21.344 -2.381 1 98.62 293 ILE B CA 1
ATOM 4552 C C . ILE B 1 293 ? -7.316 20.984 -2.533 1 98.62 293 ILE B C 1
ATOM 4554 O O . ILE B 1 293 ? -8.109 21.766 -3.039 1 98.62 293 ILE B O 1
ATOM 4558 N N . SER B 1 294 ? -7.625 19.781 -2.125 1 98.44 294 SER B N 1
ATOM 4559 C CA . SER B 1 294 ? -9.008 19.344 -2.305 1 98.44 294 SER B CA 1
ATOM 4560 C C . SER B 1 294 ? -9.445 18.422 -1.169 1 98.44 294 SER B C 1
ATOM 4562 O O . SER B 1 294 ? -8.648 17.609 -0.678 1 98.44 294 SER B O 1
ATOM 4564 N N . PHE B 1 295 ? -10.711 18.547 -0.768 1 97.56 295 PHE B N 1
ATOM 4565 C CA . PHE B 1 295 ? -11.273 17.625 0.227 1 97.56 295 PHE B CA 1
ATOM 4566 C C . PHE B 1 295 ? -12.789 17.547 0.092 1 97.56 295 PHE B C 1
ATOM 4568 O O . PHE B 1 295 ? -13.43 18.5 -0.349 1 97.56 295 PHE B O 1
ATOM 4575 N N . THR B 1 296 ? -13.32 16.406 0.407 1 96.69 296 THR B N 1
ATOM 4576 C CA . THR B 1 296 ? -14.766 16.188 0.396 1 96.69 296 THR B CA 1
ATOM 4577 C C . THR B 1 296 ? -15.312 16.094 1.818 1 96.69 296 THR B C 1
ATOM 4579 O O . THR B 1 296 ? -16.516 16.031 2.02 1 96.69 296 THR B O 1
ATOM 4582 N N . SER B 1 297 ? -14.383 16.016 2.801 1 94.19 297 SER B N 1
ATOM 4583 C CA . SER B 1 297 ? -14.805 16.156 4.191 1 94.19 297 SER B CA 1
ATOM 4584 C C . SER B 1 297 ? -15.312 17.562 4.484 1 94.19 297 SER B C 1
ATOM 4586 O O . SER B 1 297 ? -15.18 18.469 3.654 1 94.19 297 SER B O 1
ATOM 4588 N N . GLN B 1 298 ? -15.852 17.75 5.641 1 93.19 298 GLN B N 1
ATOM 4589 C CA . GLN B 1 298 ? -16.328 19.078 6.016 1 93.19 298 GLN B CA 1
ATOM 4590 C C . GLN B 1 298 ? -15.18 20.078 6.066 1 93.19 298 GLN B C 1
ATOM 4592 O O . GLN B 1 298 ? -15.328 21.234 5.625 1 93.19 298 GLN B O 1
ATOM 4597 N N . ARG B 1 299 ? -14.07 19.641 6.609 1 95.56 299 ARG B N 1
ATOM 4598 C CA . ARG B 1 299 ? -12.93 20.531 6.777 1 95.56 299 ARG B CA 1
ATOM 4599 C C . ARG B 1 299 ? -11.617 19.781 6.531 1 95.56 299 ARG B C 1
ATOM 4601 O O . ARG B 1 299 ? -11.562 18.562 6.652 1 95.56 299 ARG B O 1
ATOM 4608 N N . MET B 1 300 ? -10.625 20.5 6.184 1 97 300 MET B N 1
ATOM 4609 C CA . MET B 1 300 ? -9.234 20.062 6.141 1 97 300 MET B CA 1
ATOM 4610 C C . MET B 1 300 ? -8.281 21.234 6.352 1 97 300 MET B C 1
ATOM 4612 O O . MET B 1 300 ? -8.297 22.188 5.582 1 97 300 MET B O 1
ATOM 4616 N N . ALA B 1 301 ? -7.52 21.156 7.352 1 97.88 301 ALA B N 1
ATOM 4617 C CA . ALA B 1 301 ? -6.535 22.219 7.566 1 97.88 301 ALA B CA 1
ATOM 4618 C C . ALA B 1 301 ? -5.395 22.109 6.559 1 97.88 301 ALA B C 1
ATOM 4620 O O . ALA B 1 301 ? -4.922 21.016 6.254 1 97.88 301 ALA B O 1
ATOM 4621 N N . TRP B 1 302 ? -4.984 23.266 6.02 1 98.56 302 TRP B N 1
ATOM 4622 C CA . TRP B 1 302 ? -3.893 23.281 5.051 1 98.56 302 TRP B CA 1
ATOM 4623 C C . TRP B 1 302 ? -3.16 24.625 5.082 1 98.56 302 TRP B C 1
ATOM 4625 O O . TRP B 1 302 ? -3.656 25.594 5.66 1 98.56 302 TRP B O 1
ATOM 4635 N N . GLY B 1 303 ? -1.967 24.578 4.562 1 98.75 303 GLY B N 1
ATOM 4636 C CA . GLY B 1 303 ? -1.209 25.812 4.383 1 98.75 303 GLY B CA 1
ATOM 4637 C C . GLY B 1 303 ? -0.036 25.656 3.434 1 98.75 303 GLY B C 1
ATOM 4638 O O . GLY B 1 303 ? 0.445 24.531 3.209 1 98.75 303 GLY B O 1
ATOM 4639 N N . TYR B 1 304 ? 0.375 26.766 2.832 1 98.69 304 TYR B N 1
ATOM 4640 C CA . TYR B 1 304 ? 1.568 26.781 1.995 1 98.69 304 TYR B CA 1
ATOM 4641 C C . TYR B 1 304 ? 2.252 28.156 2.047 1 98.69 304 TYR B C 1
ATOM 4643 O O . TYR B 1 304 ? 1.691 29.109 2.576 1 98.69 304 TYR B O 1
ATOM 4651 N N . ILE B 1 305 ? 3.461 28.203 1.584 1 97.62 305 ILE B N 1
ATOM 4652 C CA . ILE B 1 305 ? 4.215 29.453 1.49 1 97.62 305 ILE B CA 1
ATOM 4653 C C . ILE B 1 305 ? 4.422 29.812 0.023 1 97.62 305 ILE B C 1
ATOM 4655 O O . ILE B 1 305 ? 4.805 28.969 -0.789 1 97.62 305 ILE B O 1
ATOM 4659 N N . GLN B 1 306 ? 4.195 30.984 -0.3 1 92.25 306 GLN B N 1
ATOM 4660 C CA . GLN B 1 306 ? 4.477 31.578 -1.604 1 92.25 306 GLN B CA 1
ATOM 4661 C C . GLN B 1 306 ? 4.914 33.031 -1.468 1 92.25 306 GLN B C 1
ATOM 4663 O O . GLN B 1 306 ? 4.242 33.812 -0.808 1 92.25 306 GLN B O 1
ATOM 4668 N N . ASP B 1 307 ? 6.039 33.375 -2.072 1 88.81 307 ASP B N 1
ATOM 4669 C CA . ASP B 1 307 ? 6.543 34.75 -2.088 1 88.81 307 ASP B CA 1
ATOM 4670 C C . ASP B 1 307 ? 6.586 35.312 -0.677 1 88.81 307 ASP B C 1
ATOM 4672 O O . ASP B 1 307 ? 6.02 36.375 -0.423 1 88.81 307 ASP B O 1
ATOM 4676 N N . ASP B 1 308 ? 7.047 34.594 0.254 1 90.62 308 ASP B N 1
ATOM 4677 C CA . ASP B 1 308 ? 7.285 35 1.633 1 90.62 308 ASP B CA 1
ATOM 4678 C C . ASP B 1 308 ? 5.969 35.281 2.357 1 90.62 308 ASP B C 1
ATOM 4680 O O . ASP B 1 308 ? 5.906 36.125 3.234 1 90.62 308 ASP B O 1
ATOM 4684 N N . THR B 1 309 ? 5.004 34.688 1.864 1 97.12 309 THR B N 1
ATOM 4685 C CA . THR B 1 309 ? 3.682 34.812 2.469 1 97.12 309 THR B CA 1
ATOM 4686 C C . THR B 1 309 ? 3.117 33.438 2.787 1 97.12 309 THR B C 1
ATOM 4688 O O . THR B 1 309 ? 3.234 32.5 1.982 1 97.12 309 THR B O 1
ATOM 4691 N N . ILE B 1 310 ? 2.564 33.312 3.959 1 98.31 310 ILE B N 1
ATOM 4692 C CA . ILE B 1 310 ? 1.867 32.094 4.352 1 98.31 310 ILE B CA 1
ATOM 4693 C C . ILE B 1 310 ? 0.398 32.156 3.947 1 98.31 310 ILE B C 1
ATOM 4695 O O . ILE B 1 310 ? -0.278 33.156 4.258 1 98.31 310 ILE B O 1
ATOM 4699 N N . PHE B 1 311 ? -0.052 31.219 3.248 1 98.62 311 PHE B N 1
ATOM 4700 C CA . PHE B 1 311 ? -1.467 31.031 2.951 1 98.62 311 PHE B CA 1
ATOM 4701 C C . PHE B 1 311 ? -2.012 29.812 3.688 1 98.62 311 PHE B C 1
ATOM 4703 O O . PHE B 1 311 ? -1.337 28.781 3.781 1 98.62 311 PHE B O 1
ATOM 4710 N N . TYR B 1 312 ? -3.203 29.891 4.289 1 98.56 312 TYR B N 1
ATOM 4711 C CA . TYR B 1 312 ? -3.742 28.75 5.027 1 98.56 312 TYR B CA 1
ATOM 4712 C C . TYR B 1 312 ? -5.266 28.812 5.07 1 98.56 312 TYR B C 1
ATOM 4714 O O . TYR B 1 312 ? -5.867 29.844 4.805 1 98.56 312 TYR B O 1
ATOM 4722 N N . GLY B 1 313 ? -5.859 27.703 5.297 1 98.25 313 GLY B N 1
ATOM 4723 C CA . GLY B 1 313 ? -7.305 27.562 5.348 1 98.25 313 GLY B CA 1
ATOM 4724 C C . GLY B 1 313 ? -7.77 26.25 5.953 1 98.25 313 GLY B C 1
ATOM 4725 O O . GLY B 1 313 ? -6.949 25.422 6.352 1 98.25 313 GLY B O 1
ATOM 4726 N N . ILE B 1 314 ? -9.141 26.078 6.07 1 97.31 314 ILE B N 1
ATOM 4727 C CA . ILE B 1 314 ? -9.656 24.875 6.707 1 97.31 314 ILE B CA 1
ATOM 4728 C C . ILE B 1 314 ? -11.055 24.562 6.18 1 97.31 314 ILE B C 1
ATOM 4730 O O . ILE B 1 314 ? -11.531 23.438 6.293 1 97.31 314 ILE B O 1
ATOM 4734 N N . GLU B 1 315 ? -11.75 25.484 5.688 1 93.12 315 GLU B N 1
ATOM 4735 C CA . GLU B 1 315 ? -13.117 25.266 5.215 1 93.12 315 GLU B CA 1
ATOM 4736 C C . GLU B 1 315 ? -13.359 25.969 3.885 1 93.12 315 GLU B C 1
ATOM 4738 O O . GLU B 1 315 ? -12.992 27.141 3.719 1 93.12 315 GLU B O 1
ATOM 4743 N N . GLY B 1 316 ? -13.969 25.25 3.014 1 81.31 316 GLY B N 1
ATOM 4744 C CA . GLY B 1 316 ? -14.438 25.844 1.772 1 81.31 316 GLY B CA 1
ATOM 4745 C C . GLY B 1 316 ? -13.328 26.484 0.957 1 81.31 316 GLY B C 1
ATOM 4746 O O . GLY B 1 316 ? -12.297 25.859 0.703 1 81.31 316 GLY B O 1
ATOM 4747 N N . GLN B 1 317 ? -13.57 27.688 0.53 1 83 317 GLN B N 1
ATOM 4748 C CA . GLN B 1 317 ? -12.641 28.422 -0.324 1 83 317 GLN B CA 1
ATOM 4749 C C . GLN B 1 317 ? -12.031 29.609 0.422 1 83 317 GLN B C 1
ATOM 4751 O O . GLN B 1 317 ? -11.383 30.469 -0.187 1 83 317 GLN B O 1
ATOM 4756 N N . VAL B 1 318 ? -12.18 29.594 1.734 1 91.88 318 VAL B N 1
ATOM 4757 C CA . VAL B 1 318 ? -11.641 30.703 2.518 1 91.88 318 VAL B CA 1
ATOM 4758 C C . VAL B 1 318 ? -10.125 30.547 2.668 1 91.88 318 VAL B C 1
ATOM 4760 O O . VAL B 1 318 ? -9.656 29.516 3.172 1 91.88 318 VAL B O 1
ATOM 4763 N N . VAL B 1 319 ? -9.43 31.547 2.268 1 96.88 319 VAL B N 1
ATOM 4764 C CA . VAL B 1 319 ? -7.969 31.531 2.357 1 96.88 319 VAL B CA 1
ATOM 4765 C C . VAL B 1 319 ? -7.496 32.688 3.227 1 96.88 319 VAL B C 1
ATOM 4767 O O . VAL B 1 319 ? -7.879 33.844 3 1 96.88 319 VAL B O 1
ATOM 4770 N N . HIS B 1 320 ? -6.742 32.375 4.199 1 97.94 320 HIS B N 1
ATOM 4771 C CA . HIS B 1 320 ? -6.062 33.375 5.023 1 97.94 320 HIS B CA 1
ATOM 4772 C C . HIS B 1 320 ? -4.609 33.531 4.598 1 97.94 320 HIS B C 1
ATOM 4774 O O . HIS B 1 320 ? -4.027 32.656 3.986 1 97.94 320 HIS B O 1
ATOM 4780 N N . GLN B 1 321 ? -4.051 34.719 4.867 1 97.62 321 GLN B N 1
ATOM 4781 C CA . GLN B 1 321 ? -2.643 34.938 4.551 1 97.62 321 GLN B CA 1
ATOM 4782 C C . GLN B 1 321 ? -1.963 35.781 5.621 1 97.62 321 GLN B C 1
ATOM 4784 O O . GLN B 1 321 ? -2.615 36.594 6.293 1 97.62 321 GLN B O 1
ATOM 4789 N N . GLU B 1 322 ? -0.752 35.594 5.867 1 97.31 322 GLU B N 1
ATOM 4790 C CA . GLU B 1 322 ? 0.102 36.406 6.715 1 97.31 322 GLU B CA 1
ATOM 4791 C C . GLU B 1 322 ? 1.556 36.375 6.254 1 97.31 322 GLU B C 1
ATOM 4793 O O . GLU B 1 322 ? 1.963 35.406 5.578 1 97.31 322 GLU B O 1
ATOM 4798 N N . PRO B 1 323 ? 2.303 37.438 6.566 1 96.5 323 PRO B N 1
ATOM 4799 C CA . PRO B 1 323 ? 3.713 37.406 6.172 1 96.5 323 PRO B CA 1
ATOM 4800 C C . PRO B 1 323 ? 4.504 36.312 6.879 1 96.5 323 PRO B C 1
ATOM 4802 O O . PRO B 1 323 ? 4.234 36 8.047 1 96.5 323 PRO B O 1
ATOM 4805 N N . LEU B 1 324 ? 5.43 35.688 6.188 1 93.06 324 LEU B N 1
ATOM 4806 C CA . LEU B 1 324 ? 6.305 34.688 6.777 1 93.06 324 LEU B CA 1
ATOM 4807 C C . LEU B 1 324 ? 7.113 35.281 7.926 1 93.06 324 LEU B C 1
ATOM 4809 O O . LEU B 1 324 ? 7.367 34.594 8.922 1 93.06 324 LEU B O 1
ATOM 4813 N N . SER B 1 325 ? 7.676 36.562 7.801 1 83.44 325 SER B N 1
ATOM 4814 C CA . SER B 1 325 ? 8.383 37.312 8.836 1 83.44 325 SER B CA 1
ATOM 4815 C C . SER B 1 325 ? 7.461 38.312 9.516 1 83.44 325 SER B C 1
ATOM 4817 O O . SER B 1 325 ? 6.512 38.812 8.898 1 83.44 325 SER B O 1
#

Secondary structure (DSSP, 8-state):
-PPPEEEEEEEEE---HHHHHHHHHHHHHHHHHHHHHHS--TT----HHHHHHHHHHHHHT-TTSSSSTT----TTS---EEEEEEESSS--EEEEEEE-S-S-HHHHHHHHHHH-S-SEEETHHHHHHHHHTTPPPPPTTTT--HHHHHHHHHHHHHHHTT--TTS---TTS-S---------EEEEEE-TT--EEEEEEE---TTPPTTB--STTSBTTTEEEETTTEEEEEEE-HHHHHHHTHHHHHHHHHHHH---HHHHHHHHHHHHHHHH---EEEEEEETTS-EEEEESSSEEEEEEEETTEEEEESSTT--EEEE--/-PPPEEEEEEEEE---HHHHHHHHHHHHHHHHHHHHHHS--TT----HHHHHHHHHHHHHT-TTSSSSTT----TTS---EEEEEEESSS--EEEEEEE-S-S-HHHHHHHHHHH-S-SEEETHHHHHHHHHTTPPPPPTTTT--HHHHHHHHHHHHHHHTT--TTS---TTS-S---------EEEEEE-TT--EEEEEEE---TTPPTTB--STTSBTTTEEEETTTEEEEEEE-HHHHHHHTHHHHHHHHHHHH---HHHHHHHHHHHHHHHH---EEEEEEETTS-EEEEESSSEEEEEEEETTEEEEESSTT--EEEE--